Protein AF-0000000086681268 (afdb_homodimer)

InterPro domains:
  IPR002575 Aminoglycoside phosphotransferase [PF01636] (50-231)
  IPR011009 Protein kinase-like domain superfamily [SSF56112] (40-262)

Nearest PDB structures (foldseek):
  1zyl-assembly1_A  TM=6.470E-01  e=8.864E-12  Escherichia coli
  2ppq-assembly1_A-2  TM=6.917E-01  e=5.484E-10  Agrobacterium fabrum str. C58
  6sv5-assembly1_A  TM=6.882E-01  e=1.672E-09  Bacillus pumilus
  6sul-assembly2_C  TM=6.222E-01  e=4.561E-09  Bacillus pumilus
  3dxq-assembly2_B  TM=5.437E-01  e=3.943E-07  Mesorhizobium loti

Structure (mmCIF, N/CA/C/O backbone):
data_AF-0000000086681268-model_v1
#
loop_
_entity.id
_entity.type
_entity.pdbx_description
1 polymer 'Aminoglycoside phosphotransferase'
#
loop_
_atom_site.group_PDB
_atom_site.id
_atom_site.type_symbol
_atom_site.label_atom_id
_atom_site.label_alt_id
_atom_site.label_comp_id
_atom_site.label_asym_id
_atom_site.label_entity_id
_atom_site.label_seq_id
_atom_site.pdbx_PDB_ins_code
_atom_site.Cartn_x
_atom_site.Cartn_y
_atom_site.Cartn_z
_atom_site.occupancy
_atom_site.B_iso_or_equiv
_atom_site.auth_seq_id
_atom_site.auth_comp_id
_atom_site.auth_asym_id
_atom_site.auth_atom_id
_atom_site.pdbx_PDB_model_num
ATOM 1 N N . MET A 1 1 ? 21.828 -15.062 25.984 1 22.45 1 MET A N 1
ATOM 2 C CA . MET A 1 1 ? 21.547 -16.297 25.266 1 22.45 1 MET A CA 1
ATOM 3 C C . MET A 1 1 ? 20.047 -16.516 25.078 1 22.45 1 MET A C 1
ATOM 5 O O . MET A 1 1 ? 19.422 -17.188 25.891 1 22.45 1 MET A O 1
ATOM 9 N N . LEU A 1 2 ? 19.25 -15.414 25 1 26.67 2 LEU A N 1
ATOM 10 C CA . LEU A 1 2 ? 17.797 -15.336 25.078 1 26.67 2 LEU A CA 1
ATOM 11 C C . LEU A 1 2 ? 17.141 -16.188 24.016 1 26.67 2 LEU A C 1
ATOM 13 O O . LEU A 1 2 ? 17.281 -15.914 22.812 1 26.67 2 LEU A O 1
ATOM 17 N N . LEU A 1 3 ? 17.141 -17.516 24.188 1 26.45 3 LEU A N 1
ATOM 18 C CA . LEU A 1 3 ? 16.391 -18.578 23.531 1 26.45 3 LEU A CA 1
ATOM 19 C C . LEU A 1 3 ? 14.961 -18.141 23.266 1 26.45 3 LEU A C 1
ATOM 21 O O . LEU A 1 3 ? 14.125 -18.141 24.172 1 26.45 3 LEU A O 1
ATOM 25 N N . ARG A 1 4 ? 14.688 -17.094 22.672 1 35.75 4 ARG A N 1
ATOM 26 C CA . ARG A 1 4 ? 13.312 -16.906 22.219 1 35.75 4 ARG A CA 1
ATOM 27 C C . ARG A 1 4 ? 12.727 -18.203 21.672 1 35.75 4 ARG A C 1
ATOM 29 O O . ARG A 1 4 ? 13.164 -18.672 20.625 1 35.75 4 ARG A O 1
ATOM 36 N N . THR A 1 5 ? 12.242 -19.125 22.359 1 37.69 5 THR A N 1
ATOM 37 C CA . THR A 1 5 ? 11.836 -20.516 22.219 1 37.69 5 THR A CA 1
ATOM 38 C C . THR A 1 5 ? 10.789 -20.656 21.125 1 37.69 5 THR A C 1
ATOM 40 O O . THR A 1 5 ? 9.938 -19.781 20.953 1 37.69 5 THR A O 1
ATOM 43 N N . VAL A 1 6 ? 10.938 -21.641 20.094 1 43.38 6 VAL A N 1
ATOM 44 C CA . VAL A 1 6 ? 10.055 -22.219 19.094 1 43.38 6 VAL A CA 1
ATOM 45 C C . VAL A 1 6 ? 8.617 -22.219 19.594 1 43.38 6 VAL A C 1
ATOM 47 O O . VAL A 1 6 ? 7.684 -21.938 18.844 1 43.38 6 VAL A O 1
ATOM 50 N N . GLY A 1 7 ? 8.508 -22.453 20.859 1 42.53 7 GLY A N 1
ATOM 51 C CA . GLY A 1 7 ? 7.191 -22.453 21.484 1 42.53 7 GLY A CA 1
ATOM 52 C C . GLY A 1 7 ? 6.559 -21.062 21.516 1 42.53 7 GLY A C 1
ATOM 53 O O . GLY A 1 7 ? 5.355 -20.922 21.281 1 42.53 7 GLY A O 1
ATOM 54 N N . GLY A 1 8 ? 7.359 -20.047 21.766 1 44.84 8 GLY A N 1
ATOM 55 C CA . GLY A 1 8 ? 6.875 -18.672 21.844 1 44.84 8 GLY A CA 1
ATOM 56 C C . GLY A 1 8 ? 6.43 -18.109 20.516 1 44.84 8 GLY A C 1
ATOM 57 O O . GLY A 1 8 ? 5.383 -17.469 20.422 1 44.84 8 GLY A O 1
ATOM 58 N N . HIS A 1 9 ? 7.176 -18.406 19.438 1 56.81 9 HIS A N 1
ATOM 59 C CA . HIS A 1 9 ? 6.812 -17.969 18.094 1 56.81 9 HIS A CA 1
ATOM 60 C C . HIS A 1 9 ? 5.516 -18.625 17.625 1 56.81 9 HIS A C 1
ATOM 62 O O . HIS A 1 9 ? 4.656 -17.953 17.047 1 56.81 9 HIS A O 1
ATOM 68 N N . LYS A 1 10 ? 5.359 -19.891 17.922 1 62.03 10 LYS A N 1
ATOM 69 C CA . LYS A 1 10 ? 4.137 -20.594 17.547 1 62.03 10 LYS A CA 1
ATOM 70 C C . LYS A 1 10 ? 2.926 -20.031 18.281 1 62.03 10 LYS A C 1
ATOM 72 O O . LYS A 1 10 ? 1.84 -19.922 17.703 1 62.03 10 LYS A O 1
ATOM 77 N N . GLN A 1 11 ? 3.209 -19.656 19.547 1 63.5 11 GLN A N 1
ATOM 78 C CA . GLN A 1 11 ? 2.119 -19.062 20.328 1 63.5 11 GLN A CA 1
ATOM 79 C C . GLN A 1 11 ? 1.721 -17.703 19.766 1 63.5 11 GLN A C 1
ATOM 81 O O . GLN A 1 11 ? 0.534 -17.375 19.703 1 63.5 11 GLN A O 1
ATOM 86 N N . VAL A 1 12 ? 2.688 -16.859 19.406 1 65.56 12 VAL A N 1
ATOM 87 C CA . VAL A 1 12 ? 2.422 -15.531 18.844 1 65.56 12 VAL A CA 1
ATOM 88 C C . VAL A 1 12 ? 1.678 -15.672 17.531 1 65.56 12 VAL A C 1
ATOM 90 O O . VAL A 1 12 ? 0.736 -14.922 17.25 1 65.56 12 VAL A O 1
ATOM 93 N N . GLU A 1 13 ? 2.074 -16.688 16.875 1 75.62 13 GLU A N 1
ATOM 94 C CA . GLU A 1 13 ? 1.419 -16.938 15.602 1 75.62 13 GLU A CA 1
ATOM 95 C C . GLU A 1 13 ? -0.017 -17.406 15.797 1 75.62 13 GLU A C 1
ATOM 97 O O . GLU A 1 13 ? -0.919 -17 15.062 1 75.62 13 GLU A O 1
ATOM 102 N N . ALA A 1 14 ? -0.16 -18.25 16.781 1 79.56 14 ALA A N 1
ATOM 103 C CA . ALA A 1 14 ? -1.505 -18.734 17.078 1 79.56 14 ALA A CA 1
ATOM 104 C C . ALA A 1 14 ? -2.406 -17.594 17.547 1 79.56 14 ALA A C 1
ATOM 106 O O . ALA A 1 14 ? -3.578 -17.531 17.172 1 79.56 14 ALA A O 1
ATOM 107 N N . ALA A 1 15 ? -1.849 -16.719 18.328 1 85.62 15 ALA A N 1
ATOM 108 C CA . ALA A 1 15 ? -2.615 -15.57 18.812 1 85.62 15 ALA A CA 1
ATOM 109 C C . ALA A 1 15 ? -2.994 -14.641 17.656 1 85.62 15 ALA A C 1
ATOM 111 O O . ALA A 1 15 ? -4.117 -14.133 17.609 1 85.62 15 ALA A O 1
ATOM 112 N N . ARG A 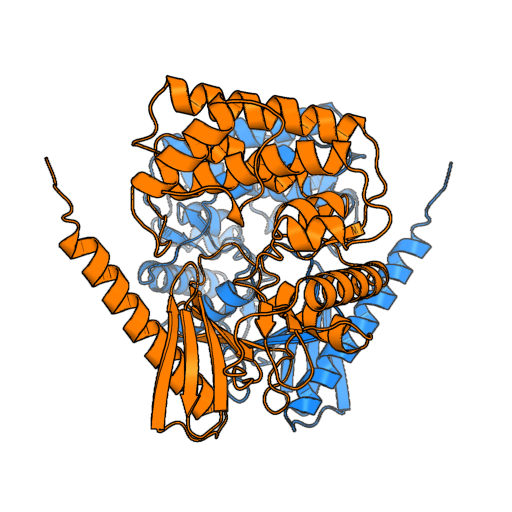1 16 ? -2.117 -14.477 16.781 1 86.75 16 ARG A N 1
ATOM 113 C CA . ARG A 1 16 ? -2.387 -13.641 15.609 1 86.75 16 ARG A CA 1
ATOM 114 C C . ARG A 1 16 ? -3.475 -14.25 14.734 1 86.75 16 ARG A C 1
ATOM 116 O O . ARG A 1 16 ? -4.352 -13.547 14.234 1 86.75 16 ARG A O 1
ATOM 123 N N . ALA A 1 17 ? -3.396 -15.523 14.57 1 90.25 17 ALA A N 1
ATOM 124 C CA . ALA A 1 17 ? -4.402 -16.219 13.766 1 90.25 17 ALA A CA 1
ATOM 125 C C . ALA A 1 17 ? -5.789 -16.078 14.391 1 90.25 17 ALA A C 1
ATOM 127 O O . ALA A 1 17 ? -6.773 -15.852 13.68 1 90.25 17 ALA A O 1
ATOM 128 N N . ARG A 1 18 ? -5.863 -16.203 15.68 1 92.38 18 ARG A N 1
ATOM 129 C CA . ARG A 1 18 ? -7.141 -16.047 16.375 1 92.38 18 ARG A CA 1
ATOM 130 C C . ARG A 1 18 ? -7.695 -14.633 16.188 1 92.38 18 ARG A C 1
ATOM 132 O O . ARG A 1 18 ? -8.883 -14.461 15.914 1 92.38 18 ARG A O 1
ATOM 139 N N . ARG A 1 19 ? -6.867 -13.68 16.344 1 94.56 19 ARG A N 1
ATOM 140 C CA . ARG A 1 19 ? -7.281 -12.289 16.141 1 94.56 19 ARG A CA 1
ATOM 141 C C . ARG A 1 19 ? -7.75 -12.055 14.719 1 94.56 19 ARG A C 1
ATOM 143 O O . ARG A 1 19 ? -8.703 -11.305 14.484 1 94.56 19 ARG A O 1
ATOM 150 N N . ALA A 1 20 ? -7.031 -12.656 13.836 1 95.38 20 ALA A N 1
ATOM 151 C CA . ALA A 1 20 ? -7.387 -12.523 12.422 1 95.38 20 ALA A CA 1
ATOM 152 C C . ALA A 1 20 ? -8.758 -13.133 12.141 1 95.38 20 ALA A C 1
ATOM 154 O O . ALA A 1 20 ? -9.57 -12.547 11.43 1 95.38 20 ALA A O 1
ATOM 155 N N . VAL A 1 21 ? -9.016 -14.281 12.703 1 96.56 21 VAL A N 1
ATOM 156 C CA . VAL A 1 21 ? -10.312 -14.93 12.547 1 96.56 21 VAL A CA 1
ATOM 157 C C . VAL A 1 21 ? -11.406 -14.055 13.148 1 96.56 21 VAL A C 1
ATOM 159 O O . VAL A 1 21 ? -12.445 -13.836 12.516 1 96.56 21 VAL A O 1
ATOM 162 N N . ASP A 1 22 ? -11.18 -13.531 14.312 1 96.75 22 ASP A N 1
ATOM 163 C CA . ASP A 1 22 ? -12.141 -12.656 14.969 1 96.75 22 ASP A CA 1
ATOM 164 C C . ASP A 1 22 ? -12.43 -11.414 14.125 1 96.75 22 ASP A C 1
ATOM 166 O O . ASP A 1 22 ? -13.586 -10.992 14.008 1 96.75 22 ASP A O 1
ATOM 170 N N . ALA A 1 23 ? -11.391 -10.859 13.562 1 96.69 23 ALA A N 1
ATOM 171 C CA . ALA A 1 23 ? -11.539 -9.688 12.711 1 96.69 23 ALA A CA 1
ATOM 172 C C . ALA A 1 23 ? -12.398 -10.008 11.492 1 96.69 23 ALA A C 1
ATOM 174 O O . ALA A 1 23 ? -13.258 -9.211 11.102 1 96.69 23 ALA A O 1
ATOM 175 N N . ALA A 1 24 ? -12.172 -11.156 10.922 1 97.44 24 ALA A N 1
ATOM 176 C CA . ALA A 1 24 ? -12.953 -11.586 9.766 1 97.44 24 ALA A CA 1
ATOM 177 C C . ALA A 1 24 ? -14.422 -11.75 10.125 1 97.44 24 ALA A C 1
ATOM 179 O O . ALA A 1 24 ? -15.305 -11.242 9.43 1 97.44 24 ALA A O 1
ATOM 180 N N . ILE A 1 25 ? -14.688 -12.383 11.219 1 97.12 25 ILE A N 1
ATOM 181 C CA . ILE A 1 25 ? -16.047 -12.633 11.68 1 97.12 25 ILE A CA 1
ATOM 182 C C . ILE A 1 25 ? -16.75 -11.312 11.961 1 97.12 25 ILE A C 1
ATOM 184 O O . ILE A 1 25 ? -17.875 -11.086 11.492 1 97.12 25 ILE A O 1
ATOM 188 N N . SER A 1 26 ? -16.078 -10.461 12.68 1 96.12 26 SER A N 1
ATOM 189 C CA . SER A 1 26 ? -16.656 -9.164 13.023 1 96.12 26 SER A CA 1
ATOM 190 C C . SER A 1 26 ? -16.938 -8.336 11.773 1 96.12 26 SER A C 1
ATOM 192 O O . SER A 1 26 ? -17.969 -7.648 11.703 1 96.12 26 SER A O 1
ATOM 194 N N . THR A 1 27 ? -16.078 -8.406 10.836 1 96 27 THR A N 1
ATOM 195 C CA . THR A 1 27 ? -16.25 -7.648 9.602 1 96 27 THR A CA 1
ATOM 196 C C . THR A 1 27 ? -17.469 -8.141 8.828 1 96 27 THR A C 1
ATOM 198 O O . THR A 1 27 ? -18.328 -7.348 8.445 1 96 27 THR A O 1
ATOM 201 N N . VAL A 1 28 ? -17.578 -9.391 8.648 1 95.56 28 VAL A N 1
ATOM 202 C CA . VAL A 1 28 ? -18.688 -9.961 7.898 1 95.56 28 VAL A CA 1
ATOM 203 C C . VAL A 1 28 ? -20 -9.711 8.633 1 95.56 28 VAL A C 1
ATOM 205 O O . VAL A 1 28 ? -21.031 -9.398 8.016 1 95.56 28 VAL A O 1
ATOM 208 N N . SER A 1 29 ? -19.984 -9.766 9.945 1 94.25 29 SER A N 1
ATOM 209 C CA . SER A 1 29 ? -21.156 -9.477 10.75 1 94.25 29 SER A CA 1
ATOM 210 C C . SER A 1 29 ? -21.609 -8.031 10.562 1 94.25 29 SER A C 1
ATOM 212 O O . SER A 1 29 ? -22.812 -7.746 10.508 1 94.25 29 SER A O 1
ATOM 214 N N . SER A 1 30 ? -20.688 -7.184 10.438 1 92 30 SER A N 1
ATOM 215 C CA . SER A 1 30 ? -21 -5.766 10.273 1 92 30 SER A CA 1
ATOM 216 C C . SER A 1 30 ? -21.672 -5.5 8.93 1 92 30 SER A C 1
ATOM 218 O O . SER A 1 30 ? -22.266 -4.441 8.727 1 92 30 SER A O 1
ATOM 220 N N . LEU A 1 31 ? -21.594 -6.441 8.039 1 92.5 31 LEU A N 1
ATOM 221 C CA . LEU A 1 31 ? -22.203 -6.328 6.723 1 92.5 31 LEU A CA 1
ATOM 222 C C . LEU A 1 31 ? -23.625 -6.891 6.742 1 92.5 31 LEU A C 1
ATOM 224 O O . LEU A 1 31 ? -24.297 -6.945 5.703 1 92.5 31 LEU A O 1
ATOM 228 N N . GLY A 1 32 ? -24.047 -7.414 7.898 1 92.88 32 GLY A N 1
ATOM 229 C CA . GLY A 1 32 ? -25.375 -7.973 8.031 1 92.88 32 GLY A CA 1
ATOM 230 C C . GLY A 1 32 ? -25.469 -9.43 7.598 1 92.88 32 GLY A C 1
ATOM 231 O O . GLY A 1 32 ? -26.562 -9.961 7.41 1 92.88 32 GLY A O 1
ATOM 232 N N . LEU A 1 33 ? -24.344 -10.07 7.387 1 95.12 33 LEU A N 1
ATOM 233 C CA . LEU A 1 33 ? -24.312 -11.477 6.988 1 95.12 33 LEU A CA 1
ATOM 234 C C . LEU A 1 33 ? -24.125 -12.383 8.203 1 95.12 33 LEU A C 1
ATOM 236 O O . LEU A 1 33 ? -23.484 -11.992 9.18 1 95.12 33 LEU A O 1
ATOM 240 N N . THR A 1 34 ? -24.656 -13.531 8.172 1 95.44 34 THR A N 1
ATOM 241 C CA . THR A 1 34 ? -24.625 -14.461 9.297 1 95.44 34 THR A CA 1
ATOM 242 C C . THR A 1 34 ? -23.344 -15.305 9.25 1 95.44 34 THR A C 1
ATOM 244 O O . THR A 1 34 ? -23 -15.852 8.203 1 95.44 34 THR A O 1
ATOM 247 N N . VAL A 1 35 ? -22.672 -15.367 10.352 1 96.69 35 VAL A N 1
ATOM 248 C CA . VAL A 1 35 ? -21.484 -16.219 10.5 1 96.69 35 VAL A CA 1
ATOM 249 C C . VAL A 1 35 ? -21.562 -16.984 11.812 1 96.69 35 VAL A C 1
ATOM 251 O O . VAL A 1 35 ? -21.641 -16.375 12.891 1 96.69 35 VAL A O 1
ATOM 254 N N . ASP A 1 36 ? -21.453 -18.297 11.758 1 94.62 36 ASP A N 1
ATOM 255 C CA . ASP A 1 36 ? -21.516 -19.156 12.945 1 94.62 36 ASP A CA 1
ATOM 256 C C . ASP A 1 36 ? -20.203 -19.891 13.156 1 94.62 36 ASP A C 1
ATOM 258 O O . ASP A 1 36 ? -19.875 -20.297 14.273 1 94.62 36 ASP A O 1
ATOM 262 N N . ASP A 1 37 ? -19.516 -20.094 12.07 1 94.5 37 ASP A N 1
ATOM 263 C CA . ASP A 1 37 ? -18.297 -20.891 12.141 1 94.5 37 ASP A CA 1
ATOM 264 C C . ASP A 1 37 ? -17.25 -20.375 11.156 1 94.5 37 ASP A C 1
ATOM 266 O O . ASP A 1 37 ? -17.578 -19.688 10.188 1 94.5 37 ASP A O 1
ATOM 270 N N . ALA A 1 38 ? -15.977 -20.594 11.523 1 96.56 38 ALA A N 1
ATOM 271 C CA . ALA A 1 38 ? -14.828 -20.219 10.703 1 96.56 38 ALA A CA 1
ATOM 272 C C . ALA A 1 38 ? -13.836 -21.375 10.594 1 96.56 38 ALA A C 1
ATOM 274 O O . ALA A 1 38 ? -13.453 -21.969 11.602 1 96.56 38 ALA A O 1
ATOM 275 N N . VAL A 1 39 ? -13.469 -21.719 9.359 1 94.88 39 VAL A N 1
ATOM 276 C CA . VAL A 1 39 ? -12.484 -22.766 9.102 1 94.88 39 VAL A CA 1
ATOM 277 C C . VAL A 1 39 ? -11.266 -22.156 8.414 1 94.88 39 VAL A C 1
ATOM 279 O O . VAL A 1 39 ? -11.383 -21.547 7.344 1 94.88 39 VAL A O 1
ATOM 282 N N . VAL A 1 40 ? -10.086 -22.328 9 1 93.81 40 VAL A N 1
ATOM 283 C CA . VAL A 1 40 ? -8.844 -21.844 8.406 1 93.81 40 VAL A CA 1
ATOM 284 C C . VAL A 1 40 ? -8.438 -22.734 7.238 1 93.81 40 VAL A C 1
ATOM 286 O O . VAL A 1 40 ? -8.25 -23.938 7.414 1 93.81 40 VAL A O 1
ATOM 289 N N . LEU A 1 41 ? -8.328 -22.156 6.051 1 92.12 41 LEU A N 1
ATOM 290 C CA . LEU A 1 41 ? -7.957 -22.891 4.852 1 92.12 41 LEU A CA 1
ATOM 291 C C . LEU A 1 41 ? -6.449 -22.859 4.633 1 92.12 41 LEU A C 1
ATOM 293 O O . LEU A 1 41 ? -5.863 -23.812 4.117 1 92.12 41 LEU A O 1
ATOM 297 N N . SER A 1 42 ? -5.871 -21.781 4.922 1 89.12 42 SER A N 1
ATOM 298 C CA . SER A 1 42 ? -4.426 -21.625 4.812 1 89.12 42 SER A CA 1
ATOM 299 C C . SER A 1 42 ? -3.924 -20.531 5.758 1 89.12 42 SER A C 1
ATOM 301 O O . SER A 1 42 ? -4.637 -19.578 6.043 1 89.12 42 SER A O 1
ATOM 303 N N . ASP A 1 43 ? -2.695 -20.688 6.281 1 86.44 43 ASP A N 1
ATOM 304 C CA . ASP A 1 43 ? -2.031 -19.734 7.168 1 86.44 43 ASP A CA 1
ATOM 305 C C . ASP A 1 43 ? -0.567 -19.547 6.777 1 86.44 43 ASP A C 1
ATOM 307 O O . ASP A 1 43 ? 0.286 -20.359 7.148 1 86.44 43 ASP A O 1
ATOM 311 N N . SER A 1 44 ? -0.263 -18.594 6.027 1 80.81 44 SER A N 1
ATOM 312 C CA . SER A 1 44 ? 1.08 -18.203 5.617 1 80.81 44 SER A CA 1
ATOM 313 C C . SER A 1 44 ? 1.301 -16.703 5.801 1 80.81 44 SER A C 1
ATOM 315 O O . SER A 1 44 ? 1.184 -16.188 6.91 1 80.81 44 SER A O 1
ATOM 317 N N . ASN A 1 45 ? 1.603 -15.984 4.742 1 79.25 45 ASN A N 1
ATOM 318 C CA . ASN A 1 45 ? 1.752 -14.539 4.859 1 79.25 45 ASN A CA 1
ATOM 319 C C . ASN A 1 45 ? 0.414 -13.859 5.133 1 79.25 45 ASN A C 1
ATOM 321 O O . ASN A 1 45 ? 0.377 -12.727 5.617 1 79.25 45 ASN A O 1
ATOM 325 N N . ARG A 1 46 ? -0.606 -14.594 4.836 1 89.69 46 ARG A N 1
ATOM 326 C CA . ARG A 1 46 ? -1.961 -14.164 5.168 1 89.69 46 ARG A CA 1
ATOM 327 C C . ARG A 1 46 ? -2.824 -15.352 5.594 1 89.69 46 ARG A C 1
ATOM 329 O O . ARG A 1 46 ? -2.49 -16.5 5.309 1 89.69 46 ARG A O 1
ATOM 336 N N . LEU A 1 47 ? -3.857 -15.055 6.359 1 93.25 47 LEU A N 1
ATOM 337 C CA . LEU A 1 47 ? -4.812 -16.078 6.785 1 93.25 47 LEU A CA 1
ATOM 338 C C . LEU A 1 47 ? -6.008 -16.125 5.84 1 93.25 47 LEU A C 1
ATOM 340 O O . LEU A 1 47 ? -6.594 -15.086 5.512 1 93.25 47 LEU A O 1
ATOM 344 N N . VAL A 1 48 ? -6.23 -17.297 5.328 1 95.44 48 VAL A N 1
ATOM 345 C CA . VAL A 1 48 ? -7.414 -17.531 4.504 1 95.44 48 VAL A CA 1
ATOM 346 C C . VAL A 1 48 ? -8.438 -18.344 5.285 1 95.44 48 VAL A C 1
ATOM 348 O O . VAL A 1 48 ? -8.133 -19.453 5.75 1 95.44 48 VAL A O 1
ATOM 351 N N . VAL A 1 49 ? -9.664 -17.797 5.414 1 97.25 49 VAL A N 1
ATOM 352 C CA . VAL A 1 49 ? -10.672 -18.391 6.285 1 97.25 49 VAL A CA 1
ATOM 353 C C . VAL A 1 49 ? -11.992 -18.531 5.531 1 97.25 49 VAL A C 1
ATOM 355 O O . VAL A 1 49 ? -12.422 -17.594 4.855 1 97.25 49 VAL A O 1
ATOM 358 N N . ARG A 1 50 ? -12.547 -19.656 5.656 1 97 50 ARG A N 1
ATOM 359 C CA . ARG A 1 50 ? -13.922 -19.828 5.188 1 97 50 ARG A CA 1
ATOM 360 C C . ARG A 1 50 ? -14.914 -19.547 6.309 1 97 50 ARG A C 1
ATOM 362 O O . ARG A 1 50 ? -14.805 -20.109 7.402 1 97 50 ARG A O 1
ATOM 369 N N . LEU A 1 51 ? -15.852 -18.688 6.008 1 97.75 51 LEU A N 1
ATOM 370 C CA . LEU A 1 51 ? -16.891 -18.328 6.969 1 97.75 51 LEU A CA 1
ATOM 371 C C . LEU A 1 51 ? -18.219 -18.953 6.59 1 97.75 51 LEU A C 1
ATOM 373 O O . LEU A 1 51 ? -18.656 -18.875 5.438 1 97.75 51 LEU A O 1
ATOM 377 N N . THR A 1 52 ? -18.891 -19.594 7.582 1 96.31 52 THR A N 1
ATOM 378 C CA . THR A 1 52 ? -20.156 -20.266 7.355 1 96.31 52 THR A CA 1
ATOM 379 C C . THR A 1 52 ? -21.219 -19.781 8.336 1 96.31 52 THR A C 1
ATOM 381 O O . THR A 1 52 ? -20.906 -19.422 9.477 1 96.31 52 THR A O 1
ATOM 384 N N . PRO A 1 53 ? -22.484 -19.688 7.91 1 96.62 53 PRO A N 1
ATOM 385 C CA . PRO A 1 53 ? -23.031 -20.266 6.68 1 96.62 53 PRO A CA 1
ATOM 386 C C . PRO A 1 53 ? -23.016 -19.297 5.512 1 96.62 53 PRO A C 1
ATOM 388 O O . PRO A 1 53 ? -23.484 -19.625 4.418 1 96.62 53 PRO A O 1
ATOM 391 N N . CYS A 1 54 ? -22.484 -18.062 5.645 1 95.56 54 CYS A N 1
ATOM 392 C CA . CYS A 1 54 ? -22.547 -17.078 4.566 1 95.56 54 CYS A CA 1
ATOM 393 C C . CYS A 1 54 ? -21.688 -17.531 3.381 1 95.56 54 CYS A C 1
ATOM 395 O O . CYS A 1 54 ? -21.812 -16.984 2.283 1 95.56 54 CYS A O 1
ATOM 397 N N . ASP A 1 55 ? -20.766 -18.531 3.547 1 95.25 55 ASP A N 1
ATOM 398 C CA . ASP A 1 55 ? -19.969 -19.141 2.506 1 95.25 55 ASP A CA 1
ATOM 399 C C . ASP A 1 55 ? -19.078 -18.125 1.81 1 95.25 55 ASP A C 1
ATOM 401 O O . ASP A 1 55 ? -19.062 -18.031 0.58 1 95.25 55 ASP A O 1
ATOM 405 N N . ILE A 1 56 ? -18.406 -17.375 2.578 1 97.19 56 ILE A N 1
ATOM 406 C CA . ILE A 1 56 ? -17.438 -16.359 2.139 1 97.19 56 ILE A CA 1
ATOM 407 C C . ILE A 1 56 ? -16.031 -16.781 2.551 1 97.19 56 ILE A C 1
ATOM 409 O O . ILE A 1 56 ? -15.836 -17.344 3.631 1 97.19 56 ILE A O 1
ATOM 413 N N . VAL A 1 57 ? -15.102 -16.562 1.659 1 97.88 57 VAL A N 1
ATOM 414 C CA . VAL A 1 57 ? -13.688 -16.719 2 1 97.88 57 VAL A CA 1
ATOM 415 C C . VAL A 1 57 ? -13.086 -15.344 2.312 1 97.88 57 VAL A C 1
ATOM 417 O O . VAL A 1 57 ? -13.078 -14.461 1.46 1 97.88 57 VAL A O 1
ATOM 420 N N . ALA A 1 58 ? -12.641 -15.188 3.52 1 98.12 58 ALA A N 1
ATOM 421 C CA . ALA A 1 58 ? -11.945 -13.969 3.918 1 98.12 58 ALA A CA 1
ATOM 422 C C . ALA A 1 58 ? -10.43 -14.148 3.855 1 98.12 58 ALA A C 1
ATOM 424 O O . ALA A 1 58 ? -9.898 -15.141 4.355 1 98.12 58 ALA A O 1
ATOM 425 N N . ARG A 1 59 ? -9.781 -13.281 3.193 1 97.62 59 ARG A N 1
ATOM 426 C CA . ARG A 1 59 ? -8.328 -13.188 3.254 1 97.62 59 ARG A CA 1
ATOM 427 C C . ARG A 1 59 ? -7.891 -12.062 4.184 1 97.62 59 ARG A C 1
ATOM 429 O O . ARG A 1 59 ? -8.188 -10.891 3.93 1 97.62 59 ARG A O 1
ATOM 436 N N . VAL A 1 60 ? -7.211 -12.414 5.234 1 97.31 60 VAL A N 1
ATOM 437 C CA . VAL A 1 60 ? -6.859 -11.508 6.324 1 97.31 60 VAL A CA 1
ATOM 438 C C . VAL A 1 60 ? -5.348 -11.305 6.359 1 97.31 60 VAL A C 1
ATOM 440 O O . VAL A 1 60 ? -4.598 -12.234 6.656 1 97.31 60 VAL A O 1
ATOM 443 N N . THR A 1 61 ? -4.938 -10.125 6.066 1 95.5 61 THR A N 1
ATOM 444 C CA . THR A 1 61 ? -3.521 -9.797 5.93 1 95.5 61 THR A CA 1
ATOM 445 C C . THR A 1 61 ? -3.121 -8.703 6.914 1 95.5 61 THR A C 1
ATOM 447 O O . THR A 1 61 ? -3.814 -7.691 7.043 1 95.5 61 THR A O 1
ATOM 450 N N . PRO A 1 62 ? -2.016 -8.914 7.625 1 91.56 62 PRO A N 1
ATOM 451 C CA . PRO A 1 62 ? -1.552 -7.805 8.461 1 91.56 62 PRO A CA 1
ATOM 452 C C . PRO A 1 62 ? -1.347 -6.516 7.664 1 91.56 62 PRO A C 1
ATOM 454 O O . PRO A 1 62 ? -0.883 -6.555 6.523 1 91.56 62 PRO A O 1
ATOM 457 N N . LEU A 1 63 ? -1.601 -5.379 8.266 1 90.44 63 LEU A N 1
ATOM 458 C CA . LEU A 1 63 ? -1.466 -4.09 7.602 1 90.44 63 LEU A CA 1
ATOM 459 C C . LEU A 1 63 ? -0.014 -3.826 7.215 1 90.44 63 LEU A C 1
ATOM 461 O O . LEU A 1 63 ? 0.256 -3.051 6.297 1 90.44 63 LEU A O 1
ATOM 465 N N . THR A 1 64 ? 0.872 -4.434 7.914 1 85.5 64 THR A N 1
ATOM 466 C CA . THR A 1 64 ? 2.297 -4.219 7.691 1 85.5 64 THR A CA 1
ATOM 467 C C . THR A 1 64 ? 2.783 -5.008 6.48 1 85.5 64 THR A C 1
ATOM 469 O O . THR A 1 64 ? 3.904 -4.809 6.012 1 85.5 64 THR A O 1
ATOM 472 N N . HIS A 1 65 ? 1.892 -5.906 6.035 1 84.62 65 HIS A N 1
ATOM 473 C CA . HIS A 1 65 ? 2.264 -6.691 4.863 1 84.62 65 HIS A CA 1
ATOM 474 C C . HIS A 1 65 ? 2.471 -5.797 3.645 1 84.62 65 HIS A C 1
ATOM 476 O O . HIS A 1 65 ? 1.694 -4.867 3.412 1 84.62 65 HIS A O 1
ATOM 482 N N . PHE A 1 66 ? 3.342 -6.094 2.764 1 77.31 66 PHE A N 1
ATOM 483 C CA . PHE A 1 66 ? 3.82 -5.25 1.678 1 77.31 66 PHE A CA 1
ATOM 484 C C . PHE A 1 66 ? 2.783 -5.156 0.565 1 77.31 66 PHE A C 1
ATOM 486 O O . PHE A 1 66 ? 2.703 -4.145 -0.134 1 77.31 66 PHE A O 1
ATOM 493 N N . ALA A 1 67 ? 2.121 -6.246 0.405 1 81.25 67 ALA A N 1
ATOM 494 C CA . ALA A 1 67 ? 1.267 -6.352 -0.776 1 81.25 67 ALA A CA 1
ATOM 495 C C . ALA A 1 67 ? 0.064 -5.418 -0.668 1 81.25 67 ALA A C 1
ATOM 497 O O . ALA A 1 67 ? -0.531 -5.281 0.404 1 81.25 67 ALA A O 1
ATOM 498 N N . SER A 1 68 ? -0.262 -4.867 -1.745 1 87.38 68 SER A N 1
ATOM 499 C CA . SER A 1 68 ? -1.428 -3.99 -1.806 1 87.38 68 SER A CA 1
ATOM 500 C C . SER A 1 68 ? -2.705 -4.785 -2.047 1 87.38 68 SER A C 1
ATOM 502 O O . SER A 1 68 ? -2.9 -5.344 -3.129 1 87.38 68 SER A O 1
ATOM 504 N N . ALA A 1 69 ? -3.562 -4.762 -1.109 1 93.56 69 ALA A N 1
ATOM 505 C CA . ALA A 1 69 ? -4.855 -5.426 -1.266 1 93.56 69 ALA A CA 1
ATOM 506 C C . ALA A 1 69 ? -5.719 -4.711 -2.301 1 93.56 69 ALA A C 1
ATOM 508 O O . ALA A 1 69 ? -6.465 -5.352 -3.043 1 93.56 69 ALA A O 1
ATOM 509 N N . GLU A 1 70 ? -5.574 -3.404 -2.406 1 94.12 70 GLU A N 1
ATOM 510 C CA . GLU A 1 70 ? -6.348 -2.621 -3.363 1 94.12 70 GLU A CA 1
ATOM 511 C C . GLU A 1 70 ? -5.988 -2.988 -4.801 1 94.12 70 GLU A C 1
ATOM 513 O O . GLU A 1 70 ? -6.867 -3.109 -5.656 1 94.12 70 GLU A O 1
ATOM 518 N N . LEU A 1 71 ? -4.746 -3.162 -5.008 1 92.25 71 LEU A N 1
ATOM 519 C CA . LEU A 1 71 ? -4.301 -3.52 -6.352 1 92.25 71 LEU A CA 1
ATOM 520 C C . LEU A 1 71 ? -4.82 -4.898 -6.746 1 92.25 71 LEU A C 1
ATOM 522 O O . LEU A 1 71 ? -5.258 -5.102 -7.883 1 92.25 71 LEU A O 1
ATOM 526 N N . GLU A 1 72 ? -4.727 -5.805 -5.824 1 94.44 72 GLU A N 1
ATOM 527 C CA . GLU A 1 72 ? -5.246 -7.141 -6.102 1 94.44 72 GLU A CA 1
ATOM 528 C C . GLU A 1 72 ? -6.742 -7.098 -6.398 1 94.44 72 GLU A C 1
ATOM 530 O O . GLU A 1 72 ? -7.211 -7.73 -7.348 1 94.44 72 GLU A O 1
ATOM 535 N N . VAL A 1 73 ? -7.461 -6.387 -5.621 1 95.94 73 VAL A N 1
ATOM 536 C CA . VAL A 1 73 ? -8.906 -6.246 -5.801 1 95.94 73 VAL A CA 1
ATOM 537 C C . VAL A 1 73 ? -9.195 -5.637 -7.172 1 95.94 73 VAL A C 1
ATOM 539 O O . VAL A 1 73 ? -10.07 -6.117 -7.895 1 95.94 73 VAL A O 1
ATOM 542 N N . ASP A 1 74 ? -8.461 -4.598 -7.504 1 95.69 74 ASP A N 1
ATOM 543 C CA . ASP A 1 74 ? -8.648 -3.953 -8.797 1 95.69 74 ASP A CA 1
ATOM 544 C C . ASP A 1 74 ? -8.344 -4.918 -9.945 1 95.69 74 ASP A C 1
ATOM 546 O O . ASP A 1 74 ? -9.125 -5.047 -10.883 1 95.69 74 ASP A O 1
ATOM 550 N N . LEU A 1 75 ? -7.27 -5.578 -9.859 1 95.88 75 LEU A N 1
ATOM 551 C CA . LEU A 1 75 ? -6.824 -6.504 -10.898 1 95.88 75 LEU A CA 1
ATOM 552 C C . LEU A 1 75 ? -7.859 -7.598 -11.133 1 95.88 75 LEU A C 1
ATOM 554 O O . LEU A 1 75 ? -8.25 -7.855 -12.273 1 95.88 75 LEU A O 1
ATOM 558 N N . VAL A 1 76 ? -8.281 -8.227 -10.094 1 96.38 76 VAL A N 1
ATOM 559 C CA . VAL A 1 76 ? -9.203 -9.352 -10.211 1 96.38 76 VAL A CA 1
ATOM 560 C C . VAL A 1 76 ? -10.547 -8.859 -10.734 1 96.38 76 VAL A C 1
ATOM 562 O O . VAL A 1 76 ? -11.211 -9.555 -11.508 1 96.38 76 VAL A O 1
ATOM 565 N N . THR A 1 77 ? -10.953 -7.684 -10.305 1 95.31 77 THR A N 1
ATOM 566 C CA . THR A 1 77 ? -12.18 -7.086 -10.812 1 95.31 77 THR A CA 1
ATOM 567 C C . THR A 1 77 ? -12.102 -6.887 -12.32 1 95.31 77 THR A C 1
ATOM 569 O O . THR A 1 77 ? -13.047 -7.199 -13.047 1 95.31 77 THR A O 1
ATOM 572 N N . ARG A 1 78 ? -11.023 -6.41 -12.766 1 95.06 78 ARG A N 1
ATOM 573 C CA . ARG A 1 78 ? -10.828 -6.18 -14.195 1 95.06 78 ARG A CA 1
ATOM 574 C C . ARG A 1 78 ? -10.719 -7.496 -14.953 1 95.06 78 ARG A C 1
ATOM 576 O O . ARG A 1 78 ? -11.289 -7.645 -16.031 1 95.06 78 ARG A O 1
ATOM 583 N N . LEU A 1 79 ? -10.008 -8.438 -14.367 1 96.19 79 LEU A N 1
ATOM 584 C CA . LEU A 1 79 ? -9.859 -9.742 -15.008 1 96.19 79 LEU A CA 1
ATOM 585 C C . LEU A 1 79 ? -11.211 -10.445 -15.133 1 96.19 79 LEU A C 1
ATOM 587 O O . LEU A 1 79 ? -11.422 -11.219 -16.062 1 96.19 79 LEU A O 1
ATOM 591 N N . ALA A 1 80 ? -12.078 -10.172 -14.203 1 91.5 80 ALA A N 1
ATOM 592 C CA . ALA A 1 80 ? -13.398 -10.797 -14.219 1 91.5 80 ALA A CA 1
ATOM 593 C C . ALA A 1 80 ? -14.188 -10.367 -15.453 1 91.5 80 ALA A C 1
ATOM 595 O O . ALA A 1 80 ? -15.18 -11.008 -15.812 1 91.5 80 ALA A O 1
ATOM 596 N N . GLN A 1 81 ? -13.742 -9.297 -16.047 1 92.12 81 GLN A N 1
ATOM 597 C CA . GLN A 1 81 ? -14.406 -8.805 -17.25 1 92.12 81 GLN A CA 1
ATOM 598 C C . GLN A 1 81 ? -13.812 -9.438 -18.5 1 92.12 81 GLN A C 1
ATOM 600 O O . GLN A 1 81 ? -14.25 -9.148 -19.609 1 92.12 81 GLN A O 1
ATOM 605 N N . THR A 1 82 ? -12.883 -10.305 -18.328 1 94.25 82 THR A N 1
ATOM 606 C CA . THR A 1 82 ? -12.273 -11.086 -19.406 1 94.25 82 THR A CA 1
ATOM 607 C C . THR A 1 82 ? -12.625 -12.562 -19.266 1 94.25 82 THR A C 1
ATOM 609 O O . THR A 1 82 ? -13.43 -12.938 -18.422 1 94.25 82 THR A O 1
ATOM 612 N N . ASP A 1 83 ? -12.078 -13.406 -20.125 1 94.38 83 ASP A N 1
ATOM 613 C CA . ASP A 1 83 ? -12.289 -14.852 -20.062 1 94.38 83 ASP A CA 1
ATOM 614 C C . ASP A 1 83 ? -11.258 -15.508 -19.141 1 94.38 83 ASP A C 1
ATOM 616 O O . ASP A 1 83 ? -10.969 -16.703 -19.281 1 94.38 83 ASP A O 1
ATOM 620 N N . SER A 1 84 ? -10.727 -14.672 -18.281 1 97.62 84 SER A N 1
ATOM 621 C CA . SER A 1 84 ? -9.664 -15.188 -17.422 1 97.62 84 SER A CA 1
ATOM 622 C C . SER A 1 84 ? -10.219 -16.109 -16.328 1 97.62 84 SER A C 1
ATOM 624 O O . SER A 1 84 ? -11.273 -15.82 -15.758 1 97.62 84 SER A O 1
ATOM 626 N N . PRO A 1 85 ? -9.547 -17.25 -16.062 1 98 85 PRO A N 1
ATOM 627 C CA . PRO A 1 85 ? -9.945 -18.188 -15.016 1 98 85 PRO A CA 1
ATOM 628 C C . PRO A 1 85 ? -9.445 -17.766 -13.633 1 98 85 PRO A C 1
ATOM 630 O O . PRO A 1 85 ? -8.5 -18.375 -13.117 1 98 85 PRO A O 1
ATOM 633 N N . VAL A 1 86 ? -10.094 -16.844 -13.016 1 97.81 86 VAL A N 1
ATOM 634 C CA . VAL A 1 86 ? -9.68 -16.328 -11.711 1 97.81 86 VAL A CA 1
ATOM 635 C C . VAL A 1 86 ? -10.836 -16.438 -10.719 1 97.81 86 VAL A C 1
ATOM 637 O O . VAL A 1 86 ? -12 -16.375 -11.109 1 97.81 86 VAL A O 1
ATOM 640 N N . ALA A 1 87 ? -10.531 -16.703 -9.492 1 96.38 87 ALA A N 1
ATOM 641 C CA . ALA A 1 87 ? -11.555 -16.656 -8.445 1 96.38 87 ALA A CA 1
ATOM 642 C C . ALA A 1 87 ? -12.031 -15.227 -8.211 1 96.38 87 ALA A C 1
ATOM 644 O O . ALA A 1 87 ? -11.219 -14.32 -8.016 1 96.38 87 ALA A O 1
ATOM 645 N N . ALA A 1 88 ? -13.281 -15.047 -8.203 1 95.69 88 ALA A N 1
ATOM 646 C CA . ALA A 1 88 ? -13.867 -13.703 -8.133 1 95.69 88 ALA A CA 1
ATOM 647 C C . ALA A 1 88 ? -14.016 -13.25 -6.68 1 95.69 88 ALA A C 1
ATOM 649 O O . ALA A 1 88 ? -14.039 -14.078 -5.766 1 95.69 88 ALA A O 1
ATOM 650 N N . LEU A 1 89 ? -14.148 -11.938 -6.535 1 97.31 89 LEU A N 1
ATOM 651 C CA . LEU A 1 89 ? -14.578 -11.367 -5.266 1 97.31 89 LEU A CA 1
ATOM 652 C C . LEU A 1 89 ? -16 -11.781 -4.938 1 97.31 89 LEU A C 1
ATOM 654 O O . LEU A 1 89 ? -16.75 -12.188 -5.824 1 97.31 89 LEU A O 1
ATOM 658 N N . GLU A 1 90 ? -16.297 -11.812 -3.629 1 97 90 GLU A N 1
ATOM 659 C CA . GLU A 1 90 ? -17.688 -12.023 -3.229 1 97 90 GLU A CA 1
ATOM 660 C C . GLU A 1 90 ? -18.594 -10.914 -3.756 1 97 90 GLU A C 1
ATOM 662 O O . GLU A 1 90 ? -18.469 -9.758 -3.338 1 97 90 GLU A O 1
ATOM 667 N N . ALA A 1 91 ? -19.578 -11.305 -4.562 1 94.25 91 ALA A N 1
ATOM 668 C CA . ALA A 1 91 ? -20.391 -10.336 -5.285 1 94.25 91 ALA A CA 1
ATOM 669 C C . ALA A 1 91 ? -21.25 -9.508 -4.32 1 94.25 91 ALA A C 1
ATOM 671 O O . ALA A 1 91 ? -21.5 -8.328 -4.562 1 94.25 91 ALA A O 1
ATOM 672 N N . ARG A 1 92 ? -21.734 -10.086 -3.199 1 94.31 92 ARG A N 1
ATOM 673 C CA . ARG A 1 92 ? -22.594 -9.398 -2.242 1 94.31 92 ARG A CA 1
ATOM 674 C C . ARG A 1 92 ? -21.844 -8.266 -1.544 1 94.31 92 ARG A C 1
ATOM 676 O O . ARG A 1 92 ? -22.469 -7.348 -1.003 1 94.31 92 ARG A O 1
ATOM 683 N N . VAL A 1 93 ? -20.516 -8.328 -1.503 1 93.44 93 VAL A N 1
ATOM 684 C CA . VAL A 1 93 ? -19.688 -7.371 -0.774 1 93.44 93 VAL A CA 1
ATOM 685 C C . VAL A 1 93 ? -19.078 -6.367 -1.75 1 93.44 93 VAL A C 1
ATOM 687 O O . VAL A 1 93 ? -19.062 -5.164 -1.481 1 93.44 93 VAL A O 1
ATOM 690 N N . GLY A 1 94 ? -18.672 -6.84 -2.93 1 91.69 94 GLY A N 1
ATOM 691 C CA . GLY A 1 94 ? -18.094 -5.969 -3.941 1 91.69 94 GLY A CA 1
ATOM 692 C C . GLY A 1 94 ? -16.625 -5.68 -3.711 1 91.69 94 GLY A C 1
ATOM 693 O O . GLY A 1 94 ? -15.984 -6.305 -2.857 1 91.69 94 GLY A O 1
ATOM 694 N N . PRO A 1 95 ? -16.031 -4.758 -4.562 1 94.88 95 PRO A N 1
ATOM 695 C CA . PRO A 1 95 ? -14.586 -4.492 -4.562 1 94.88 95 PRO A CA 1
ATOM 696 C C . PRO A 1 95 ? -14.164 -3.539 -3.447 1 94.88 95 PRO A C 1
ATOM 698 O O . PRO A 1 95 ? -14.07 -2.33 -3.668 1 94.88 95 PRO A O 1
ATOM 701 N N . ARG A 1 96 ? -13.844 -4.117 -2.326 1 94.75 96 ARG A N 1
ATOM 702 C CA . ARG A 1 96 ? -13.492 -3.326 -1.15 1 94.75 96 ARG A CA 1
ATOM 703 C C . ARG A 1 96 ? -12.469 -4.047 -0.287 1 94.75 96 ARG A C 1
ATOM 705 O O . ARG A 1 96 ? -12.367 -5.277 -0.323 1 94.75 96 ARG A O 1
ATOM 712 N N . VAL A 1 97 ? -11.711 -3.242 0.424 1 97.69 97 VAL A N 1
ATOM 713 C CA . VAL A 1 97 ? -10.781 -3.711 1.449 1 97.69 97 VAL A CA 1
ATOM 714 C C . VAL A 1 97 ? -11.234 -3.209 2.82 1 97.69 97 VAL A C 1
ATOM 716 O O . VAL A 1 97 ? -11.414 -2.006 3.018 1 97.69 97 VAL A O 1
ATOM 719 N N . PHE A 1 98 ? -11.453 -4.102 3.73 1 97.44 98 PHE A N 1
ATOM 720 C CA . 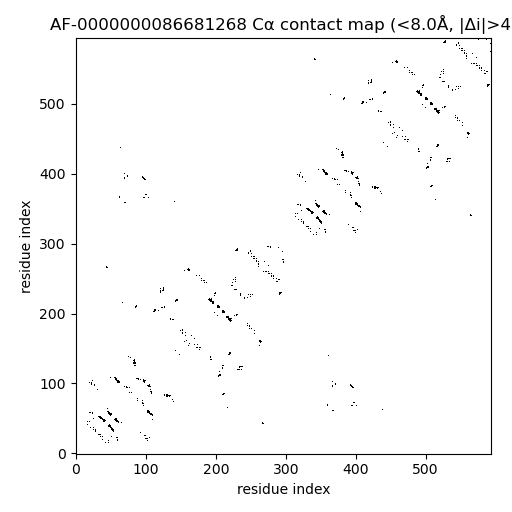PHE A 1 98 ? -11.828 -3.723 5.086 1 97.44 98 PHE A CA 1
ATOM 721 C C . PHE A 1 98 ? -10.602 -3.6 5.977 1 97.44 98 PHE A C 1
ATOM 723 O O . PHE A 1 98 ? -9.602 -4.297 5.77 1 97.44 98 PHE A O 1
ATOM 730 N N . VAL A 1 99 ? -10.703 -2.697 6.875 1 96.19 99 VAL A N 1
ATOM 731 C CA . VAL A 1 99 ? -9.633 -2.516 7.852 1 96.19 99 VAL A CA 1
ATOM 732 C C . VAL A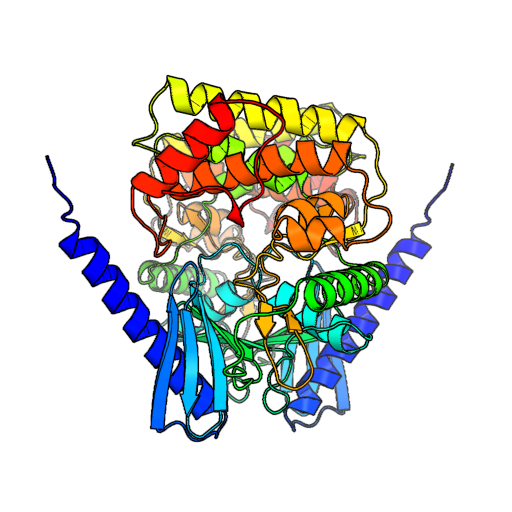 1 99 ? -10.18 -2.752 9.258 1 96.19 99 VAL A C 1
ATOM 734 O O . VAL A 1 99 ? -11.117 -2.082 9.688 1 96.19 99 VAL A O 1
ATOM 737 N N . ARG A 1 100 ? -9.57 -3.719 9.953 1 94.69 100 ARG A N 1
ATOM 738 C CA . ARG A 1 100 ? -10.047 -4.035 11.297 1 94.69 100 ARG A CA 1
ATOM 739 C C . ARG A 1 100 ? -8.938 -4.664 12.133 1 94.69 100 ARG A C 1
ATOM 741 O O . ARG A 1 100 ? -8.289 -5.617 11.695 1 94.69 100 ARG A O 1
ATOM 748 N N . ASP A 1 101 ? -8.672 -4.094 13.32 1 91.88 101 ASP A N 1
ATOM 749 C CA . ASP A 1 101 ? -7.801 -4.664 14.344 1 91.88 101 ASP A CA 1
ATOM 750 C C . ASP A 1 101 ? -6.406 -4.938 13.789 1 91.88 101 ASP A C 1
ATOM 752 O O . ASP A 1 101 ? -5.828 -6 14.039 1 91.88 101 ASP A O 1
ATOM 756 N N . GLY A 1 102 ? -5.941 -4.051 12.977 1 91.44 102 GLY A N 1
ATOM 757 C CA . GLY A 1 102 ? -4.578 -4.137 12.477 1 91.44 102 GLY A CA 1
ATOM 758 C C . GLY A 1 102 ? -4.453 -5.012 11.242 1 91.44 102 GLY A C 1
ATOM 759 O O . GLY A 1 102 ? -3.344 -5.391 10.852 1 91.44 102 GLY A O 1
ATOM 760 N N . PHE A 1 103 ? -5.68 -5.379 10.625 1 95.44 103 PHE A N 1
ATOM 761 C CA . PHE A 1 103 ? -5.664 -6.219 9.438 1 95.44 103 PHE A CA 1
ATOM 762 C C . PHE A 1 103 ? -6.383 -5.535 8.281 1 95.44 103 PHE A C 1
ATOM 764 O O . PHE A 1 103 ? -7.312 -4.758 8.492 1 95.44 103 PHE A O 1
ATOM 771 N N . LYS A 1 104 ? -5.879 -5.781 7.105 1 97 104 LYS A N 1
ATOM 772 C CA . LYS A 1 104 ? -6.672 -5.559 5.902 1 97 104 LYS A CA 1
ATOM 773 C C . LYS A 1 104 ? -7.34 -6.852 5.438 1 97 104 LYS A C 1
ATOM 775 O O . LYS A 1 104 ? -6.723 -7.914 5.445 1 97 104 LYS A O 1
ATOM 780 N N . ILE A 1 105 ? -8.617 -6.781 5.105 1 97.81 105 ILE A N 1
ATOM 781 C CA . ILE A 1 105 ? -9.438 -7.969 4.867 1 97.81 105 ILE A CA 1
ATOM 782 C C . ILE A 1 105 ? -10.18 -7.82 3.541 1 97.81 105 ILE A C 1
ATOM 784 O O . ILE A 1 105 ? -10.82 -6.797 3.289 1 97.81 105 ILE A O 1
ATOM 788 N N . THR A 1 106 ? -10.086 -8.766 2.693 1 98 106 THR A N 1
ATOM 789 C CA . THR A 1 106 ? -10.844 -8.836 1.453 1 98 106 THR A CA 1
ATOM 790 C C . THR A 1 106 ? -11.75 -10.062 1.441 1 98 106 THR A C 1
ATOM 792 O O . THR A 1 106 ? -11.43 -11.078 2.068 1 98 106 THR A O 1
ATOM 795 N N . MET A 1 107 ? -12.891 -9.977 0.774 1 97.88 107 MET A N 1
ATOM 796 C CA . MET A 1 107 ? -13.898 -11.039 0.744 1 97.88 107 MET A CA 1
ATOM 797 C C . MET A 1 107 ? -13.977 -11.672 -0.64 1 97.88 107 MET A C 1
ATOM 799 O O . MET A 1 107 ? -14.117 -10.977 -1.643 1 97.88 107 MET A O 1
ATOM 803 N N . TRP A 1 108 ? -13.93 -12.969 -0.68 1 97.69 108 TRP A N 1
ATOM 804 C CA . TRP A 1 108 ? -13.859 -13.734 -1.921 1 97.69 108 TRP A CA 1
ATOM 805 C C . TRP A 1 108 ? -14.938 -14.812 -1.956 1 97.69 108 TRP A C 1
ATOM 807 O O . TRP A 1 108 ? -15.422 -15.25 -0.91 1 97.69 108 TRP A O 1
ATOM 817 N N . THR A 1 109 ? -15.25 -15.234 -3.152 1 96.31 109 THR A N 1
ATOM 818 C CA . THR A 1 109 ? -16.203 -16.312 -3.369 1 96.31 109 THR A CA 1
ATOM 819 C C . THR A 1 109 ? -15.617 -17.656 -2.951 1 96.31 109 THR A C 1
ATOM 821 O O . THR A 1 109 ? -14.445 -17.938 -3.221 1 96.31 109 THR A O 1
ATOM 824 N N . TYR A 1 110 ? -16.391 -18.453 -2.287 1 95.56 110 TYR A N 1
ATOM 825 C CA . TYR A 1 110 ? -15.961 -19.812 -1.956 1 95.56 110 TYR A CA 1
ATOM 826 C C . TYR A 1 110 ? -16.25 -20.766 -3.104 1 95.56 110 TYR A C 1
ATOM 828 O O . TYR A 1 110 ? -17.344 -20.75 -3.674 1 95.56 110 TYR A O 1
ATOM 836 N N . PHE A 1 111 ? -15.305 -21.594 -3.398 1 92.38 111 PHE A N 1
ATOM 837 C CA . PHE A 1 111 ? -15.469 -22.672 -4.363 1 92.38 111 PHE A CA 1
ATOM 838 C C . PHE A 1 111 ? -15.219 -24.031 -3.709 1 92.38 111 PHE A C 1
ATOM 840 O O . PHE A 1 111 ? -14.172 -24.234 -3.098 1 92.38 111 PHE A O 1
ATOM 847 N N . GLU A 1 112 ? -16.141 -24.875 -3.84 1 86 112 GLU A N 1
ATOM 848 C CA . GLU A 1 112 ? -15.961 -26.219 -3.305 1 86 112 GLU A CA 1
ATOM 849 C C . GLU A 1 112 ? -14.891 -26.984 -4.078 1 86 112 GLU A C 1
ATOM 851 O O . GLU A 1 112 ? -14.953 -27.078 -5.305 1 86 112 GLU A O 1
ATOM 856 N N . PRO A 1 113 ? -13.914 -27.406 -3.342 1 80.25 113 PRO A N 1
ATOM 857 C CA . PRO A 1 113 ? -12.891 -28.188 -4.047 1 80.25 113 PRO A CA 1
ATOM 858 C C . PRO A 1 113 ? -13.438 -29.484 -4.633 1 80.25 113 PRO A C 1
ATOM 860 O O . PRO A 1 113 ? -14.312 -30.109 -4.039 1 80.25 113 PRO A O 1
ATOM 863 N N . VAL A 1 114 ? -13.055 -29.734 -5.809 1 82.19 114 VAL A N 1
ATOM 864 C CA . VAL A 1 114 ? -13.422 -31.016 -6.414 1 82.19 114 VAL A CA 1
ATOM 865 C C . VAL A 1 114 ? -12.531 -32.125 -5.859 1 82.19 114 VAL A C 1
ATOM 867 O O . VAL A 1 114 ? -11.336 -31.906 -5.629 1 82.19 114 VAL A O 1
ATOM 870 N N . GLN A 1 115 ? -13.109 -33.188 -5.336 1 67.19 115 GLN A N 1
ATOM 871 C CA . GLN A 1 115 ? -12.406 -34.344 -4.793 1 67.19 115 GLN A CA 1
ATOM 872 C C . GLN A 1 115 ? -11.641 -35.094 -5.887 1 67.19 115 GLN A C 1
ATOM 874 O O . GLN A 1 115 ? -11.023 -36.125 -5.629 1 67.19 115 GLN A O 1
ATOM 879 N N . SER A 1 116 ? -11.18 -34.344 -6.855 1 64.5 116 SER A N 1
ATOM 880 C CA . SER A 1 116 ? -10.531 -35.094 -7.922 1 64.5 116 SER A CA 1
ATOM 881 C C . SER A 1 116 ? -9.062 -35.344 -7.613 1 64.5 116 SER A C 1
ATOM 883 O O . SER A 1 116 ? -8.492 -34.688 -6.719 1 64.5 116 SER A O 1
ATOM 885 N N . ARG A 1 117 ? -8.453 -36.531 -8.305 1 63.5 117 ARG A N 1
ATOM 886 C CA . ARG A 1 117 ? -7.094 -37.031 -8.195 1 63.5 117 ARG A CA 1
ATOM 887 C C . ARG A 1 117 ? -6.062 -36 -8.57 1 63.5 117 ARG A C 1
ATOM 889 O O . ARG A 1 117 ? -4.879 -36.281 -8.711 1 63.5 117 ARG A O 1
ATOM 896 N N . GLY A 1 118 ? -6.395 -34.75 -8.82 1 78.44 118 GLY A N 1
ATOM 897 C CA . GLY A 1 118 ? -5.398 -33.75 -9.156 1 78.44 118 GLY A CA 1
ATOM 898 C C . GLY A 1 118 ? -5.754 -32.938 -10.391 1 78.44 118 GLY A C 1
ATOM 899 O O . GLY A 1 118 ? -6.488 -33.438 -11.258 1 78.44 118 GLY A O 1
ATOM 900 N N . LEU A 1 119 ? -5.402 -31.734 -10.555 1 88.62 119 LEU A N 1
ATOM 901 C CA . LEU A 1 119 ? -5.605 -30.859 -11.719 1 88.62 119 LEU A CA 1
ATOM 902 C C . LEU A 1 119 ? -4.809 -31.375 -12.914 1 88.62 119 LEU A C 1
ATOM 904 O O . LEU A 1 119 ? -3.58 -31.438 -12.867 1 88.62 119 LEU A O 1
ATOM 908 N N . PRO A 1 120 ? -5.488 -31.891 -13.977 1 93.12 120 PRO A N 1
ATOM 909 C CA . PRO A 1 120 ? -4.746 -32.344 -15.156 1 93.12 120 PRO A CA 1
ATOM 910 C C . PRO A 1 120 ? -3.807 -31.281 -15.719 1 93.12 120 PRO A C 1
ATOM 912 O O . PRO A 1 120 ? -4.199 -30.125 -15.859 1 93.12 120 PRO A O 1
ATOM 915 N N . PRO A 1 121 ? -2.629 -31.688 -16.078 1 96 121 PRO A N 1
ATOM 916 C CA . PRO A 1 121 ? -1.645 -30.719 -16.578 1 96 121 PRO A CA 1
ATOM 917 C C . PRO A 1 121 ? -2.139 -29.953 -17.812 1 96 121 PRO A C 1
ATOM 919 O O . PRO A 1 121 ? -1.843 -28.766 -17.953 1 96 121 PRO A O 1
ATOM 922 N N . ALA A 1 122 ? -2.848 -30.609 -18.625 1 96.38 122 ALA A N 1
ATOM 923 C CA . ALA A 1 122 ? -3.354 -29.969 -19.828 1 96.38 122 ALA A CA 1
ATOM 924 C C . ALA A 1 122 ? -4.328 -28.844 -19.469 1 96.38 122 ALA A C 1
ATOM 926 O O . ALA A 1 122 ? -4.285 -27.766 -20.078 1 96.38 122 ALA A O 1
ATOM 927 N N . ASP A 1 123 ? -5.207 -29.109 -18.531 1 96.25 123 ASP A N 1
ATOM 928 C CA . ASP A 1 123 ? -6.164 -28.109 -18.078 1 96.25 123 ASP A CA 1
ATOM 929 C C . ASP A 1 123 ? -5.453 -26.922 -17.422 1 96.25 123 ASP A C 1
ATOM 931 O O . ASP A 1 123 ? -5.828 -25.766 -17.641 1 96.25 123 ASP A O 1
ATOM 935 N N . TYR A 1 124 ? -4.465 -27.25 -16.688 1 97.31 124 TYR A N 1
ATOM 936 C CA . TYR A 1 124 ? -3.654 -26.219 -16.031 1 97.31 124 TYR A CA 1
ATOM 937 C C . TYR A 1 124 ? -2.971 -25.328 -17.062 1 97.31 124 TYR A C 1
ATOM 939 O O . TYR A 1 124 ? -3.061 -24.109 -16.984 1 97.31 124 TYR A O 1
ATOM 947 N N . ALA A 1 125 ? -2.369 -25.906 -18.016 1 98.19 125 ALA A N 1
ATOM 948 C CA . ALA A 1 125 ? -1.667 -25.156 -19.062 1 98.19 125 ALA A CA 1
ATOM 949 C C . ALA A 1 125 ? -2.629 -24.266 -19.844 1 98.19 125 ALA A C 1
ATOM 951 O O . ALA A 1 125 ? -2.322 -23.109 -20.141 1 98.19 125 ALA A O 1
ATOM 952 N N . GLN A 1 126 ? -3.742 -24.844 -20.156 1 97.75 126 GLN A N 1
ATOM 953 C CA . GLN A 1 126 ? -4.742 -24.078 -20.891 1 97.75 126 GLN A CA 1
ATOM 954 C C . GLN A 1 126 ? -5.254 -22.906 -20.078 1 97.75 126 GLN A C 1
ATOM 956 O O . GLN A 1 126 ? -5.445 -21.812 -20.609 1 97.75 126 GLN A O 1
ATOM 961 N N . ALA A 1 127 ? -5.516 -23.156 -18.844 1 98 127 ALA A N 1
ATOM 962 C CA . ALA A 1 127 ? -5.957 -22.078 -17.953 1 98 127 ALA A CA 1
ATOM 963 C C . ALA A 1 127 ? -4.902 -20.984 -17.859 1 98 127 ALA A C 1
ATOM 965 O O . ALA A 1 127 ? -5.234 -19.797 -17.875 1 98 127 ALA A O 1
ATOM 966 N N . LEU A 1 128 ? -3.668 -21.359 -17.75 1 98.62 128 LEU A N 1
ATOM 967 C CA . LEU A 1 128 ? -2.582 -20.391 -17.656 1 98.62 128 LEU A CA 1
ATOM 968 C C . LEU A 1 128 ? -2.49 -19.562 -18.922 1 98.62 128 LEU A C 1
ATOM 970 O O . LEU A 1 128 ? -2.295 -18.344 -18.859 1 98.62 128 LEU A O 1
ATOM 974 N N . LYS A 1 129 ? -2.66 -20.188 -20.031 1 98.38 129 LYS A N 1
ATOM 975 C CA . LYS A 1 129 ? -2.68 -19.484 -21.312 1 98.38 129 LYS A CA 1
ATOM 976 C C . LYS A 1 129 ? -3.807 -18.453 -21.359 1 98.38 129 LYS A C 1
ATOM 978 O O . LYS A 1 129 ? -3.598 -17.312 -21.766 1 98.38 129 LYS A O 1
ATOM 983 N N . ARG A 1 130 ? -4.945 -18.875 -20.922 1 98.19 130 ARG A N 1
ATOM 984 C CA . ARG A 1 130 ? -6.094 -17.969 -20.891 1 98.19 130 ARG A CA 1
ATOM 985 C C . ARG A 1 130 ? -5.859 -16.812 -19.938 1 98.19 130 ARG A C 1
ATOM 987 O O . ARG A 1 130 ? -6.234 -15.672 -20.234 1 98.19 130 ARG A O 1
ATOM 994 N N . LEU A 1 131 ? -5.266 -17.125 -18.812 1 98.62 131 LEU A N 1
ATOM 995 C CA . LEU A 1 131 ? -4.941 -16.062 -17.859 1 98.62 131 LEU A CA 1
ATOM 996 C C . LEU A 1 131 ? -3.994 -15.047 -18.484 1 98.62 131 LEU A C 1
ATOM 998 O O . LEU A 1 131 ? -4.219 -13.844 -18.391 1 98.62 131 LEU A O 1
ATOM 1002 N N . HIS A 1 132 ? -2.945 -15.516 -19.156 1 98.5 132 HIS A N 1
ATOM 1003 C CA . HIS A 1 132 ? -1.984 -14.625 -19.812 1 98.5 132 HIS A CA 1
ATOM 1004 C C . HIS A 1 132 ? -2.656 -13.773 -20.875 1 98.5 132 HIS A C 1
ATOM 1006 O O . HIS A 1 132 ? -2.342 -12.586 -21.016 1 98.5 132 HIS A O 1
ATOM 1012 N N . ALA A 1 133 ? -3.547 -14.344 -21.594 1 97.94 133 ALA A N 1
ATOM 1013 C CA . ALA A 1 133 ? -4.281 -13.586 -22.609 1 97.94 133 ALA A CA 1
ATOM 1014 C C . ALA A 1 133 ? -5.09 -12.461 -21.969 1 97.94 133 ALA A C 1
ATOM 1016 O O . ALA A 1 133 ? -5.129 -11.344 -22.5 1 97.94 133 ALA A O 1
ATOM 1017 N N . GLY A 1 134 ? -5.746 -12.797 -20.891 1 97.94 134 GLY A N 1
ATOM 1018 C CA . GLY A 1 134 ? -6.488 -11.766 -20.188 1 97.94 134 GLY A CA 1
ATOM 1019 C C . GLY A 1 134 ? -5.602 -10.672 -19.625 1 97.94 134 GLY A C 1
ATOM 1020 O O . GLY A 1 134 ? -5.93 -9.484 -19.734 1 97.94 134 GLY A O 1
ATOM 1021 N N . LEU A 1 135 ? -4.531 -11.078 -19 1 97.94 135 LEU A N 1
ATOM 1022 C CA . LEU A 1 135 ? -3.602 -10.133 -18.391 1 97.94 135 LEU A CA 1
ATOM 1023 C C . LEU A 1 135 ? -3.018 -9.195 -19.438 1 97.94 135 LEU A C 1
ATOM 1025 O O . LEU A 1 135 ? -2.787 -8.016 -19.172 1 97.94 135 LEU A O 1
ATOM 1029 N N . ARG A 1 136 ? -2.826 -9.648 -20.641 1 96.06 136 ARG A N 1
ATOM 1030 C CA . ARG A 1 136 ? -2.268 -8.852 -21.734 1 96.06 136 ARG A CA 1
ATOM 1031 C C . ARG A 1 136 ? -3.197 -7.699 -22.094 1 96.06 136 ARG A C 1
ATOM 1033 O O . ARG A 1 136 ? -2.76 -6.703 -22.672 1 96.06 136 ARG A O 1
ATOM 1040 N N . GLN A 1 137 ? -4.414 -7.863 -21.766 1 95.5 137 GLN A N 1
ATOM 1041 C CA . GLN A 1 137 ? -5.406 -6.867 -22.141 1 95.5 137 GLN A CA 1
ATOM 1042 C C . GLN A 1 137 ? -5.441 -5.711 -21.156 1 95.5 137 GLN A C 1
ATOM 1044 O O . GLN A 1 137 ? -6.09 -4.691 -21.391 1 95.5 137 GLN A O 1
ATOM 1049 N N . LEU A 1 138 ? -4.793 -5.898 -20.078 1 94.31 138 LEU A N 1
ATOM 1050 C CA . LEU A 1 138 ? -4.914 -4.922 -19 1 94.31 138 LEU A CA 1
ATOM 1051 C C . LEU A 1 138 ? -3.725 -3.967 -19 1 94.31 138 LEU A C 1
ATOM 1053 O O . LEU A 1 138 ? -2.59 -4.383 -19.25 1 94.31 138 LEU A O 1
ATOM 1057 N N . ASP A 1 139 ? -4.031 -2.703 -18.719 1 87.06 139 ASP A N 1
ATOM 1058 C CA . ASP A 1 139 ? -3.014 -1.696 -18.438 1 87.06 139 ASP A CA 1
ATOM 1059 C C . ASP A 1 139 ? -2.883 -1.45 -16.938 1 87.06 139 ASP A C 1
ATOM 1061 O O . ASP A 1 139 ? -3.74 -0.8 -16.344 1 87.06 139 ASP A O 1
ATOM 1065 N N . PHE A 1 140 ? -1.92 -2.014 -16.422 1 83.06 140 PHE A N 1
ATOM 1066 C CA . PHE A 1 140 ? -1.717 -1.993 -14.977 1 83.06 140 PHE A CA 1
ATOM 1067 C C . PHE A 1 140 ? -0.267 -1.672 -14.633 1 83.06 140 PHE A C 1
ATOM 1069 O O . PHE A 1 140 ? 0.655 -2.236 -15.227 1 83.06 140 PHE A O 1
ATOM 1076 N N . THR A 1 141 ? -0.109 -0.663 -13.773 1 81.62 141 THR A N 1
ATOM 1077 C CA . THR A 1 141 ? 1.245 -0.384 -13.305 1 81.62 141 THR A CA 1
ATOM 1078 C C . THR A 1 141 ? 1.635 -1.329 -12.172 1 81.62 141 THR A C 1
ATOM 1080 O O . THR A 1 141 ? 0.986 -1.351 -11.125 1 81.62 141 THR A O 1
ATOM 1083 N N . THR A 1 142 ? 2.588 -2.154 -12.43 1 88.31 142 THR A N 1
ATOM 1084 C CA . THR A 1 142 ? 3.084 -3.111 -11.453 1 88.31 142 THR A CA 1
ATOM 1085 C C . THR A 1 142 ? 4.609 -3.104 -11.414 1 88.31 142 THR A C 1
ATOM 1087 O O . THR A 1 142 ? 5.258 -2.555 -12.305 1 88.31 142 THR A O 1
ATOM 1090 N N . PRO A 1 143 ? 5.137 -3.66 -10.336 1 89.62 143 PRO A N 1
ATOM 1091 C CA . PRO A 1 143 ? 6.582 -3.908 -10.367 1 89.62 143 PRO A CA 1
ATOM 1092 C C . PRO A 1 143 ? 6.988 -4.848 -11.5 1 89.62 143 PRO A C 1
ATOM 1094 O O . PRO A 1 143 ? 6.133 -5.496 -12.109 1 89.62 143 PRO A O 1
ATOM 1097 N N . HIS A 1 144 ? 8.242 -4.781 -11.766 1 95.81 144 HIS A N 1
ATOM 1098 C CA . HIS A 1 144 ? 8.836 -5.727 -12.703 1 95.81 144 HIS A CA 1
ATOM 1099 C C . HIS A 1 144 ? 9.383 -6.953 -11.977 1 95.81 144 HIS A C 1
ATOM 1101 O O . HIS A 1 144 ? 9.734 -6.879 -10.797 1 95.81 144 HIS A O 1
ATOM 1107 N N . VAL A 1 145 ? 9.469 -8.078 -12.664 1 97.5 145 VAL A N 1
ATOM 1108 C CA . VAL A 1 145 ? 10.023 -9.297 -12.086 1 97.5 145 VAL A CA 1
ATOM 1109 C C . VAL A 1 145 ? 11.438 -9.031 -11.57 1 97.5 145 VAL A C 1
ATOM 1111 O O . VAL A 1 145 ? 11.859 -9.609 -10.57 1 97.5 145 VAL A O 1
ATOM 1114 N N . MET A 1 146 ? 12.195 -8.109 -12.18 1 96.62 146 MET A N 1
ATOM 1115 C CA . MET A 1 146 ? 13.562 -7.773 -11.773 1 96.62 146 MET A CA 1
ATOM 1116 C C . MET A 1 146 ? 13.57 -7.074 -10.414 1 96.62 146 MET A C 1
ATOM 1118 O O . MET A 1 146 ? 14.547 -7.164 -9.672 1 96.62 146 MET A O 1
ATOM 1122 N N . ASP A 1 147 ? 12.508 -6.402 -10.156 1 94.56 147 ASP A N 1
ATOM 1123 C CA . ASP A 1 147 ? 12.398 -5.793 -8.836 1 94.56 147 ASP A CA 1
ATOM 1124 C C . ASP A 1 147 ? 12.336 -6.855 -7.742 1 94.56 147 ASP A C 1
ATOM 1126 O O . ASP A 1 147 ? 12.906 -6.68 -6.66 1 94.56 147 ASP A O 1
ATOM 1130 N N . ARG A 1 148 ? 11.633 -7.883 -7.965 1 95.81 148 ARG A N 1
ATOM 1131 C CA . ARG A 1 148 ? 11.547 -8.984 -7.016 1 95.81 148 ARG A CA 1
ATOM 1132 C C . ARG A 1 148 ? 12.891 -9.68 -6.855 1 95.81 148 ARG A C 1
ATOM 1134 O O . ARG A 1 148 ? 13.281 -10.047 -5.746 1 95.81 148 ARG A O 1
ATOM 1141 N N . ILE A 1 149 ? 13.555 -9.867 -7.969 1 97 149 ILE A N 1
ATOM 1142 C CA . ILE A 1 149 ? 14.883 -10.461 -7.93 1 97 149 ILE A CA 1
ATOM 1143 C C . ILE A 1 149 ? 15.812 -9.586 -7.082 1 97 149 ILE A C 1
ATOM 1145 O O . ILE A 1 149 ? 16.516 -10.094 -6.203 1 97 149 ILE A O 1
ATOM 1149 N N . ALA A 1 150 ? 15.781 -8.32 -7.297 1 95.31 150 ALA A N 1
ATOM 1150 C CA . ALA A 1 150 ? 16.609 -7.383 -6.539 1 95.31 150 ALA A CA 1
ATOM 1151 C C . ALA A 1 150 ? 16.25 -7.422 -5.055 1 95.31 150 ALA A C 1
ATOM 1153 O O . ALA A 1 150 ? 17.141 -7.375 -4.195 1 95.31 150 ALA A O 1
ATOM 1154 N N . ALA A 1 151 ? 14.984 -7.473 -4.812 1 94.38 151 ALA A N 1
ATOM 1155 C CA . ALA A 1 151 ? 14.555 -7.562 -3.422 1 94.38 151 ALA A CA 1
ATOM 1156 C C . ALA A 1 151 ? 15.07 -8.836 -2.766 1 94.38 151 ALA A C 1
ATOM 1158 O O . ALA A 1 151 ? 15.492 -8.82 -1.606 1 94.38 151 ALA A O 1
ATOM 1159 N N . THR A 1 152 ? 14.992 -9.914 -3.461 1 96.88 152 THR A N 1
ATOM 1160 C CA . THR A 1 152 ? 15.508 -11.188 -2.953 1 96.88 152 THR A CA 1
ATOM 1161 C C . THR A 1 152 ? 17 -11.094 -2.689 1 96.88 152 THR A C 1
ATOM 1163 O O . THR A 1 152 ? 17.5 -11.602 -1.676 1 96.88 152 THR A O 1
ATOM 1166 N N . GLN A 1 153 ? 17.734 -10.43 -3.561 1 97.12 153 GLN A N 1
ATOM 1167 C CA . GLN A 1 153 ? 19.156 -10.219 -3.367 1 97.12 153 GLN A CA 1
ATOM 1168 C C . GLN A 1 153 ? 19.438 -9.445 -2.084 1 97.12 153 GLN A C 1
ATOM 1170 O O . GLN A 1 153 ? 20.375 -9.766 -1.345 1 97.12 153 GLN A O 1
ATOM 1175 N N . ARG A 1 154 ? 18.672 -8.492 -1.818 1 94.56 154 ARG A N 1
ATOM 1176 C CA . ARG A 1 154 ? 18.828 -7.711 -0.595 1 94.56 154 ARG A CA 1
ATOM 1177 C C . ARG A 1 154 ? 18.578 -8.57 0.639 1 94.56 154 ARG A C 1
ATOM 1179 O O . ARG A 1 154 ? 19.281 -8.445 1.644 1 94.56 154 ARG A O 1
ATOM 1186 N N . ASP A 1 155 ? 17.578 -9.391 0.556 1 94.62 155 ASP A N 1
ATOM 1187 C CA . ASP A 1 155 ? 17.281 -10.297 1.663 1 94.62 155 ASP A CA 1
ATOM 1188 C C . ASP A 1 155 ? 18.438 -11.25 1.915 1 94.62 155 ASP A C 1
ATOM 1190 O O . ASP A 1 155 ? 18.812 -11.5 3.064 1 94.62 155 ASP A O 1
ATOM 1194 N N . VAL A 1 156 ? 18.984 -11.727 0.867 1 97.06 156 VAL A N 1
ATOM 1195 C CA . VAL A 1 156 ? 20.125 -12.633 0.963 1 97.06 156 VAL A CA 1
ATOM 1196 C C . VAL A 1 156 ? 21.281 -11.922 1.636 1 97.06 156 VAL A C 1
ATOM 1198 O O . VAL A 1 156 ? 21.969 -12.492 2.49 1 97.06 156 VAL A O 1
ATOM 1201 N N . ALA A 1 157 ? 21.484 -10.703 1.338 1 96.31 157 ALA A N 1
ATOM 1202 C CA . ALA A 1 157 ? 22.625 -9.938 1.831 1 96.31 157 ALA A CA 1
ATOM 1203 C C . ALA A 1 157 ? 22.422 -9.508 3.281 1 96.31 157 ALA A C 1
ATOM 1205 O O . ALA A 1 157 ? 23.375 -9.203 3.994 1 96.31 157 ALA A O 1
ATOM 1206 N N . ASN A 1 158 ? 21.203 -9.484 3.707 1 94.5 158 ASN A N 1
ATOM 1207 C CA . ASN A 1 158 ? 20.859 -9 5.039 1 94.5 158 ASN A CA 1
ATOM 1208 C C . ASN A 1 158 ? 20.844 -10.133 6.062 1 94.5 158 ASN A C 1
ATOM 1210 O O . ASN A 1 158 ? 19.875 -10.891 6.137 1 94.5 158 ASN A O 1
ATOM 1214 N N . ARG A 1 159 ? 21.688 -10.109 6.984 1 94.31 159 ARG A N 1
ATOM 1215 C CA . ARG A 1 159 ? 21.844 -11.211 7.934 1 94.31 159 ARG A CA 1
ATOM 1216 C C . ARG A 1 159 ? 20.75 -11.18 8.992 1 94.31 159 ARG A C 1
ATOM 1218 O O . ARG A 1 159 ? 20.531 -12.164 9.695 1 94.31 159 ARG A O 1
ATOM 1225 N N . ASP A 1 160 ? 20.109 -10.109 9.086 1 91.94 160 ASP A N 1
ATOM 1226 C CA . ASP A 1 160 ? 18.969 -10.047 10 1 91.94 160 ASP A CA 1
ATOM 1227 C C . ASP A 1 160 ? 17.766 -10.797 9.422 1 91.94 160 ASP A C 1
ATOM 1229 O O . ASP A 1 160 ? 16.922 -11.281 10.164 1 91.94 160 ASP A O 1
ATOM 1233 N N . VAL A 1 161 ? 17.781 -10.844 8.148 1 91.12 161 VAL A N 1
ATOM 1234 C CA . VAL A 1 161 ? 16.672 -11.508 7.461 1 91.12 161 VAL A CA 1
ATOM 1235 C C . VAL A 1 161 ? 16.969 -13 7.316 1 91.12 161 VAL A C 1
ATOM 1237 O O . VAL A 1 161 ? 16.094 -13.836 7.504 1 91.12 161 VAL A O 1
ATOM 1240 N N . THR A 1 162 ? 18.156 -13.297 6.957 1 93.62 162 THR A N 1
ATOM 1241 C CA . THR A 1 162 ? 18.562 -14.68 6.77 1 93.62 162 THR A CA 1
ATOM 1242 C C . THR A 1 162 ? 19.75 -15.023 7.676 1 93.62 162 THR A C 1
ATOM 1244 O O . THR A 1 162 ? 20.828 -15.359 7.195 1 93.62 162 THR A O 1
ATOM 1247 N N . PRO A 1 163 ? 19.547 -15.094 8.953 1 92.5 163 PRO A N 1
ATOM 1248 C CA . PRO A 1 163 ? 20.656 -15.227 9.906 1 92.5 163 PRO A CA 1
ATOM 1249 C C . PRO A 1 163 ? 21.344 -16.578 9.844 1 92.5 163 PRO A C 1
ATOM 1251 O O . PRO A 1 163 ? 22.531 -16.703 10.156 1 92.5 163 PRO A O 1
ATOM 1254 N N . GLU A 1 164 ? 20.672 -17.594 9.422 1 91.69 164 GLU A N 1
ATOM 1255 C CA . GLU A 1 164 ? 21.203 -18.953 9.484 1 91.69 164 GLU A CA 1
ATOM 1256 C C . GLU A 1 164 ? 21.812 -19.375 8.148 1 91.69 164 GLU A C 1
ATOM 1258 O O . GLU A 1 164 ? 22.328 -20.484 8.008 1 91.69 164 GLU A O 1
ATOM 1263 N N . LEU A 1 165 ? 21.688 -18.531 7.168 1 94.06 165 LEU A N 1
ATOM 1264 C CA . LEU A 1 165 ? 22.281 -18.812 5.863 1 94.06 165 LEU A CA 1
ATOM 1265 C C . LEU A 1 165 ? 23.797 -18.734 5.922 1 94.06 165 LEU A C 1
ATOM 1267 O O . LEU A 1 165 ? 24.359 -17.688 6.281 1 94.06 165 LEU A O 1
ATOM 1271 N N . ALA A 1 166 ? 24.5 -19.828 5.637 1 95.31 166 ALA A N 1
ATOM 1272 C CA . ALA A 1 166 ? 25.969 -19.859 5.645 1 95.31 166 ALA A CA 1
ATOM 1273 C C . ALA A 1 166 ? 26.547 -18.938 4.574 1 95.31 166 ALA A C 1
ATOM 1275 O O . ALA A 1 166 ? 25.891 -18.656 3.566 1 95.31 166 ALA A O 1
ATOM 1276 N N . ASP A 1 167 ? 27.75 -18.562 4.73 1 96.94 167 ASP A N 1
ATOM 1277 C CA . ASP A 1 167 ? 28.406 -17.609 3.826 1 96.94 167 ASP A CA 1
ATOM 1278 C C . ASP A 1 167 ? 28.484 -18.172 2.406 1 96.94 167 ASP A C 1
ATOM 1280 O O . ASP A 1 167 ? 28.25 -17.453 1.438 1 96.94 167 ASP A O 1
ATOM 1284 N N . ALA A 1 168 ? 28.812 -19.422 2.318 1 97.12 168 ALA A N 1
ATOM 1285 C CA . ALA A 1 168 ? 28.922 -20.031 0.998 1 97.12 168 ALA A CA 1
ATOM 1286 C C . ALA A 1 168 ? 27.578 -20.062 0.291 1 97.12 168 ALA A C 1
ATOM 1288 O O . ALA A 1 168 ? 27.5 -19.859 -0.922 1 97.12 168 ALA A O 1
ATOM 1289 N N . ASP A 1 169 ? 26.547 -20.375 1.057 1 97.5 169 ASP A N 1
ATOM 1290 C CA . ASP A 1 169 ? 25.203 -20.422 0.502 1 97.5 169 ASP A CA 1
ATOM 1291 C C . ASP A 1 169 ? 24.734 -19.016 0.121 1 97.5 169 ASP A C 1
ATOM 1293 O O . ASP A 1 169 ? 24.047 -18.844 -0.896 1 97.5 169 ASP A O 1
ATOM 1297 N N . ARG A 1 170 ? 25.078 -18.094 0.922 1 97.94 170 ARG A N 1
ATOM 1298 C CA . ARG A 1 170 ? 24.766 -16.688 0.642 1 97.94 170 ARG A CA 1
ATOM 1299 C C . ARG A 1 170 ? 25.391 -16.25 -0.68 1 97.94 170 ARG A C 1
ATOM 1301 O O . ARG A 1 170 ? 24.734 -15.602 -1.497 1 97.94 170 ARG A O 1
ATOM 1308 N N . ALA A 1 171 ? 26.625 -16.578 -0.83 1 97.81 171 ALA A N 1
ATOM 1309 C CA . ALA A 1 171 ? 27.328 -16.234 -2.07 1 97.81 171 ALA A CA 1
ATOM 1310 C C . ALA A 1 171 ? 26.672 -16.938 -3.268 1 97.81 171 ALA A C 1
ATOM 1312 O O . ALA A 1 171 ? 26.516 -16.328 -4.328 1 97.81 171 ALA A O 1
ATOM 1313 N N . LEU A 1 172 ? 26.359 -18.172 -3.104 1 98.12 172 LEU A N 1
ATOM 1314 C CA . LEU A 1 172 ? 25.703 -18.938 -4.156 1 98.12 172 LEU A CA 1
ATOM 1315 C C . LEU A 1 172 ? 24.406 -18.25 -4.598 1 98.12 172 LEU A C 1
ATOM 1317 O O . LEU A 1 172 ? 24.188 -18.047 -5.797 1 98.12 172 LEU A O 1
ATOM 1321 N N . LEU A 1 173 ? 23.562 -17.906 -3.631 1 98.44 173 LEU A N 1
ATOM 1322 C CA . LEU A 1 173 ? 22.281 -17.281 -3.928 1 98.44 173 LEU A CA 1
ATOM 1323 C C . LEU A 1 173 ? 22.484 -15.914 -4.586 1 98.44 173 LEU A C 1
ATOM 1325 O O . LEU A 1 173 ? 21.828 -15.602 -5.582 1 98.44 173 LEU A O 1
ATOM 1329 N N . ALA A 1 174 ? 23.375 -15.148 -4.039 1 98.19 174 ALA A N 1
ATOM 1330 C CA . ALA A 1 174 ? 23.641 -13.812 -4.57 1 98.19 174 ALA A CA 1
ATOM 1331 C C . ALA A 1 174 ? 24.125 -13.891 -6.02 1 98.19 174 ALA A C 1
ATOM 1333 O O . ALA A 1 174 ? 23.609 -13.18 -6.887 1 98.19 174 ALA A O 1
ATOM 1334 N N . ASP A 1 175 ? 25.047 -14.766 -6.273 1 97.94 175 ASP A N 1
ATOM 1335 C CA . ASP A 1 175 ? 25.609 -14.922 -7.609 1 97.94 175 ASP A CA 1
ATOM 1336 C C . ASP A 1 175 ? 24.547 -15.438 -8.594 1 97.94 175 ASP A C 1
ATOM 1338 O O . ASP A 1 175 ? 24.469 -14.961 -9.727 1 97.94 175 ASP A O 1
ATOM 1342 N N . THR A 1 176 ? 23.812 -16.438 -8.156 1 98.38 176 THR A N 1
ATOM 1343 C CA . THR A 1 176 ? 22.766 -17.016 -8.992 1 98.38 176 THR A CA 1
ATOM 1344 C C . THR A 1 176 ? 21.766 -15.945 -9.414 1 98.38 176 THR A C 1
ATOM 1346 O O . THR A 1 176 ? 21.469 -15.797 -10.602 1 98.38 176 THR A O 1
ATOM 1349 N N . LEU A 1 177 ? 21.25 -15.156 -8.461 1 98.69 177 LEU A N 1
ATOM 1350 C CA . LEU A 1 177 ? 20.266 -14.117 -8.734 1 98.69 177 LEU A CA 1
ATOM 1351 C C . LEU A 1 177 ? 20.844 -13.039 -9.648 1 98.69 177 LEU A C 1
ATOM 1353 O O . LEU A 1 177 ? 20.172 -12.578 -10.57 1 98.69 177 LEU A O 1
ATOM 1357 N N . ARG A 1 178 ? 22.062 -12.68 -9.398 1 97.75 178 ARG A N 1
ATOM 1358 C CA . ARG A 1 178 ? 22.719 -11.672 -10.211 1 97.75 178 ARG A CA 1
ATOM 1359 C C . ARG A 1 178 ? 22.906 -12.156 -11.648 1 97.75 178 ARG A C 1
ATOM 1361 O O . ARG A 1 178 ? 22.5 -11.477 -12.594 1 97.75 178 ARG A O 1
ATOM 1368 N N . ASP A 1 179 ? 23.516 -13.305 -11.797 1 98 179 ASP A N 1
ATOM 1369 C CA . ASP A 1 179 ? 23.891 -13.805 -13.109 1 98 179 ASP A CA 1
ATOM 1370 C C . ASP A 1 179 ? 22.656 -14.18 -13.938 1 98 179 ASP A C 1
ATOM 1372 O O . ASP A 1 179 ? 22.562 -13.828 -15.109 1 98 179 ASP A O 1
ATOM 1376 N N . LEU A 1 180 ? 21.75 -14.891 -13.352 1 98.38 180 LEU A N 1
ATOM 1377 C CA . LEU A 1 180 ? 20.547 -15.289 -14.086 1 98.38 180 LEU A CA 1
ATOM 1378 C C . LEU A 1 180 ? 19.656 -14.086 -14.383 1 98.38 180 LEU A C 1
ATOM 1380 O O . LEU A 1 180 ? 19.031 -14.016 -15.438 1 98.38 180 LEU A O 1
ATOM 1384 N N . GLY A 1 181 ? 19.578 -13.164 -13.406 1 98.19 181 GLY A N 1
ATOM 1385 C CA . GLY A 1 181 ? 18.875 -11.922 -13.688 1 98.19 181 GLY A CA 1
ATOM 1386 C C . GLY A 1 181 ? 19.391 -11.219 -14.93 1 98.19 181 GLY A C 1
ATOM 1387 O O . GLY A 1 181 ? 18.594 -10.812 -15.789 1 98.19 181 GLY A O 1
ATOM 1388 N N . ARG A 1 182 ? 20.672 -11.109 -15 1 97.25 182 ARG A N 1
ATOM 1389 C CA . ARG A 1 182 ? 21.297 -10.477 -16.156 1 97.25 182 ARG A CA 1
ATOM 1390 C C . ARG A 1 182 ? 20.984 -11.242 -17.438 1 97.25 182 ARG A C 1
ATOM 1392 O O . ARG A 1 182 ? 20.688 -10.641 -18.469 1 97.25 182 ARG A O 1
ATOM 1399 N N . SER A 1 183 ? 21.094 -12.531 -17.375 1 98 183 SER A N 1
ATOM 1400 C CA . SER A 1 183 ? 20.828 -13.375 -18.531 1 98 183 SER A CA 1
ATOM 1401 C C . SER A 1 183 ? 19.391 -13.203 -19.031 1 98 183 SER A C 1
ATOM 1403 O O . SER A 1 183 ? 19.125 -13.203 -20.234 1 98 183 SER A O 1
ATOM 1405 N N . ILE A 1 184 ? 18.469 -13.055 -18.156 1 98.12 184 ILE A N 1
ATOM 1406 C CA . ILE A 1 184 ? 17.062 -12.891 -18.5 1 98.12 184 ILE A CA 1
ATOM 1407 C C . ILE A 1 184 ? 16.859 -11.547 -19.203 1 98.12 184 ILE A C 1
ATOM 1409 O O . ILE A 1 184 ? 16.203 -11.477 -20.234 1 98.12 184 ILE A O 1
ATOM 1413 N N . VAL A 1 185 ? 17.438 -10.492 -18.625 1 96.38 185 VAL A N 1
ATOM 1414 C CA . VAL A 1 185 ? 17.328 -9.156 -19.203 1 96.38 185 VAL A CA 1
ATOM 1415 C C . VAL A 1 185 ? 17.922 -9.164 -20.609 1 96.38 185 VAL A C 1
ATOM 1417 O O . VAL A 1 185 ? 17.359 -8.57 -21.531 1 96.38 185 VAL A O 1
ATOM 1420 N N . ASP A 1 186 ? 19.016 -9.859 -20.797 1 96.44 186 ASP A N 1
ATOM 1421 C CA . ASP A 1 186 ? 19.75 -9.883 -22.047 1 96.44 186 ASP A CA 1
ATOM 1422 C C . ASP A 1 186 ? 18.938 -10.586 -23.141 1 96.44 186 ASP A C 1
ATOM 1424 O O . ASP A 1 186 ? 19.188 -10.383 -24.328 1 96.44 186 ASP A O 1
ATOM 1428 N N . ARG A 1 187 ? 17.969 -11.414 -22.734 1 96.31 187 ARG A N 1
ATOM 1429 C CA . ARG A 1 187 ? 17.141 -12.133 -23.703 1 96.31 187 ARG A CA 1
ATOM 1430 C C . ARG A 1 187 ? 16.203 -11.18 -24.438 1 96.31 187 ARG A C 1
ATOM 1432 O O . ARG A 1 187 ? 15.742 -11.484 -25.531 1 96.31 187 ARG A O 1
ATOM 1439 N N . ARG A 1 188 ? 15.828 -10.016 -23.828 1 95.31 188 ARG A N 1
ATOM 1440 C CA . ARG A 1 188 ? 14.938 -9 -24.391 1 95.31 188 ARG A CA 1
ATOM 1441 C C . ARG A 1 188 ? 13.633 -9.625 -24.875 1 95.31 188 ARG A C 1
ATOM 1443 O O . ARG A 1 188 ? 13.195 -9.352 -26 1 95.31 188 ARG A O 1
ATOM 1450 N N . ALA A 1 189 ? 13.133 -10.586 -24.156 1 97.12 189 ALA A N 1
ATOM 1451 C CA . ALA A 1 189 ? 11.875 -11.242 -24.484 1 97.12 189 ALA A CA 1
ATOM 1452 C C . ALA A 1 189 ? 10.695 -10.289 -24.312 1 97.12 189 ALA A C 1
ATOM 1454 O O . ALA A 1 189 ? 10.773 -9.32 -23.547 1 97.12 189 ALA A O 1
ATOM 1455 N N . PRO A 1 190 ? 9.617 -10.57 -25.078 1 96.81 190 PRO A N 1
ATOM 1456 C CA . PRO A 1 190 ? 8.422 -9.766 -24.844 1 96.81 190 PRO A CA 1
ATOM 1457 C C . PRO A 1 190 ? 7.926 -9.844 -23.406 1 96.81 190 PRO A C 1
ATOM 1459 O O . PRO A 1 190 ? 8.008 -10.906 -22.781 1 96.81 190 PRO A O 1
ATOM 1462 N N . GLU A 1 191 ? 7.434 -8.727 -22.922 1 96.81 191 GLU A N 1
ATOM 1463 C CA . GLU A 1 191 ? 6.977 -8.656 -21.531 1 96.81 191 GLU A CA 1
ATOM 1464 C C . GLU A 1 191 ? 5.48 -8.359 -21.453 1 96.81 191 GLU A C 1
ATOM 1466 O O . GLU A 1 191 ? 4.906 -7.797 -22.391 1 96.81 191 GLU A O 1
ATOM 1471 N N . GLN A 1 192 ? 4.871 -8.812 -20.469 1 97.62 192 GLN A N 1
ATOM 1472 C CA . GLN A 1 192 ? 3.471 -8.523 -20.156 1 97.62 192 GLN A CA 1
ATOM 1473 C C . GLN A 1 192 ? 3.193 -8.656 -18.672 1 97.62 192 GLN A C 1
ATOM 1475 O O . GLN A 1 192 ? 4.086 -9.016 -17.891 1 97.62 192 GLN A O 1
ATOM 1480 N N . LEU A 1 193 ? 1.984 -8.305 -18.266 1 97.75 193 LEU A N 1
ATOM 1481 C CA . LEU A 1 193 ? 1.525 -8.547 -16.906 1 97.75 193 LEU A CA 1
ATOM 1482 C C . LEU A 1 193 ? 1.42 -10.039 -16.625 1 97.75 193 LEU A C 1
ATOM 1484 O O . LEU A 1 193 ? 0.926 -10.797 -17.453 1 97.75 193 LEU A O 1
ATOM 1488 N N . LEU A 1 194 ? 1.867 -10.445 -15.43 1 98.44 194 LEU A N 1
ATOM 1489 C CA . LEU A 1 194 ? 1.918 -11.852 -15.031 1 98.44 194 LEU A CA 1
ATOM 1490 C C . LEU A 1 194 ? 1.171 -12.07 -13.719 1 98.44 194 LEU A C 1
ATOM 1492 O O . LEU A 1 194 ? 0.868 -11.109 -13.008 1 98.44 194 LEU A O 1
ATOM 1496 N N . HIS A 1 195 ? 0.838 -13.375 -13.445 1 98.19 195 HIS A N 1
ATOM 1497 C CA . HIS A 1 195 ? 0.384 -13.758 -12.117 1 98.19 195 HIS A CA 1
ATOM 1498 C C . HIS A 1 195 ? 1.48 -13.539 -11.078 1 98.19 195 HIS A C 1
ATOM 1500 O O . HIS A 1 195 ? 1.213 -13.039 -9.984 1 98.19 195 HIS A O 1
ATOM 1506 N N . GLY A 1 196 ? 2.707 -13.953 -11.453 1 98 196 GLY A N 1
ATOM 1507 C CA . GLY A 1 196 ? 3.875 -13.797 -10.602 1 98 196 GLY A CA 1
ATOM 1508 C C . GLY A 1 196 ? 4.215 -15.039 -9.805 1 98 196 GLY A C 1
ATOM 1509 O O . GLY A 1 196 ? 5.379 -15.281 -9.477 1 98 196 GLY A O 1
ATOM 1510 N N . GLU A 1 197 ? 3.158 -15.836 -9.414 1 97.25 197 GLU A N 1
ATOM 1511 C CA . GLU A 1 197 ? 3.381 -17.094 -8.711 1 97.25 197 GLU A CA 1
ATOM 1512 C C . GLU A 1 197 ? 2.242 -18.078 -8.969 1 97.25 197 GLU A C 1
ATOM 1514 O O . GLU A 1 197 ? 1.567 -18.516 -8.039 1 97.25 197 GLU A O 1
ATOM 1519 N N . PRO A 1 198 ? 2.141 -18.516 -10.203 1 98.12 198 PRO A N 1
ATOM 1520 C CA . PRO A 1 198 ? 1.021 -19.422 -10.492 1 98.12 198 PRO A CA 1
ATOM 1521 C C . PRO A 1 198 ? 1.348 -20.875 -10.188 1 98.12 198 PRO A C 1
ATOM 1523 O O . PRO A 1 198 ? 1.039 -21.766 -10.992 1 98.12 198 PRO A O 1
ATOM 1526 N N . HIS A 1 199 ? 2.008 -21.156 -9.047 1 95.81 199 HIS A N 1
ATOM 1527 C CA . HIS A 1 199 ? 2.234 -22.531 -8.625 1 95.81 199 HIS A CA 1
ATOM 1528 C C . HIS A 1 199 ? 0.934 -23.203 -8.195 1 95.81 199 HIS A C 1
ATOM 1530 O O . HIS A 1 199 ? -0.088 -22.531 -8.023 1 95.81 199 HIS A O 1
ATOM 1536 N N . PRO A 1 200 ? 0.911 -24.531 -7.996 1 93.81 200 PRO A N 1
ATOM 1537 C CA . PRO A 1 200 ? -0.333 -25.281 -7.828 1 93.81 200 PRO A CA 1
ATOM 1538 C C . PRO A 1 200 ? -1.121 -24.859 -6.594 1 93.81 200 PRO A C 1
ATOM 1540 O O . PRO A 1 200 ? -2.35 -24.969 -6.57 1 93.81 200 PRO A O 1
ATOM 1543 N N . TRP A 1 201 ? -0.46 -24.328 -5.605 1 90.56 201 TRP A N 1
ATOM 1544 C CA . TRP A 1 201 ? -1.168 -23.922 -4.398 1 90.56 201 TRP A CA 1
ATOM 1545 C C . TRP A 1 201 ? -1.959 -22.641 -4.633 1 90.56 201 TRP A C 1
ATOM 1547 O O . TRP A 1 201 ? -2.811 -22.281 -3.82 1 90.56 201 TRP A O 1
ATOM 1557 N N . ASN A 1 202 ? -1.698 -22 -5.734 1 94.88 202 ASN A N 1
ATOM 1558 C CA . ASN A 1 202 ? -2.451 -20.797 -6.09 1 94.88 202 ASN A CA 1
ATOM 1559 C C . ASN A 1 202 ? -3.459 -21.078 -7.199 1 94.88 202 ASN A C 1
ATOM 1561 O O . ASN A 1 202 ? -3.811 -20.172 -7.965 1 94.88 202 ASN A O 1
ATOM 1565 N N . VAL A 1 203 ? -3.848 -22.344 -7.254 1 95.25 203 VAL A N 1
ATOM 1566 C CA . VAL A 1 203 ? -4.875 -22.766 -8.203 1 95.25 203 VAL A CA 1
ATOM 1567 C C . VAL A 1 203 ? -5.93 -23.609 -7.484 1 95.25 203 VAL A C 1
ATOM 1569 O O . VAL A 1 203 ? -5.605 -24.594 -6.824 1 95.25 203 VAL A O 1
ATOM 1572 N N . LEU A 1 204 ? -7.145 -23.188 -7.637 1 94.12 204 LEU A N 1
ATOM 1573 C CA . LEU A 1 204 ? -8.266 -23.984 -7.141 1 94.12 204 LEU A CA 1
ATOM 1574 C C . LEU A 1 204 ? -8.789 -24.922 -8.219 1 94.12 204 LEU A C 1
ATOM 1576 O O . LEU A 1 204 ? -9.078 -24.5 -9.336 1 94.12 204 LEU A O 1
ATOM 1580 N N . ASP A 1 205 ? -8.805 -26.141 -7.895 1 93.38 205 ASP A N 1
ATOM 1581 C CA . ASP A 1 205 ? -9.461 -27.094 -8.781 1 93.38 205 ASP A CA 1
ATOM 1582 C C . ASP A 1 205 ? -10.969 -27.141 -8.516 1 93.38 205 ASP A C 1
ATOM 1584 O O . ASP A 1 205 ? -11.406 -27.641 -7.477 1 93.38 205 ASP A O 1
ATOM 1588 N N . THR A 1 206 ? -11.75 -26.641 -9.484 1 91.88 206 THR A N 1
ATOM 1589 C CA . THR A 1 206 ? -13.188 -26.531 -9.281 1 91.88 206 THR A CA 1
ATOM 1590 C C . THR A 1 206 ? -13.945 -27.359 -10.305 1 91.88 206 THR A C 1
ATOM 1592 O O . THR A 1 206 ? -13.352 -27.875 -11.25 1 91.88 206 THR A O 1
ATOM 1595 N N . ARG A 1 207 ? -15.289 -27.453 -10.172 1 87.94 207 ARG A N 1
ATOM 1596 C CA . ARG A 1 207 ? -16.141 -28.203 -11.078 1 87.94 207 ARG A CA 1
ATOM 1597 C C . ARG A 1 207 ? -16.125 -27.594 -12.477 1 87.94 207 ARG A C 1
ATOM 1599 O O . ARG A 1 207 ? -16.234 -28.312 -13.477 1 87.94 207 ARG A O 1
ATOM 1606 N N . ASN A 1 208 ? -15.875 -26.312 -12.547 1 88.5 208 ASN A N 1
ATOM 1607 C CA . ASN A 1 208 ? -15.883 -25.625 -13.836 1 88.5 208 ASN A CA 1
ATOM 1608 C C . ASN A 1 208 ? -14.461 -25.359 -14.336 1 88.5 208 ASN A C 1
ATOM 1610 O O . ASN A 1 208 ? -14.258 -24.531 -15.227 1 88.5 208 ASN A O 1
ATOM 1614 N N . GLY A 1 209 ? -13.5 -26.125 -13.719 1 92 209 GLY A N 1
ATOM 1615 C CA . GLY A 1 209 ? -12.117 -25.953 -14.141 1 92 209 GLY A CA 1
ATOM 1616 C C . GLY A 1 209 ? -11.273 -25.188 -13.133 1 92 209 GLY A C 1
ATOM 1617 O O . GLY A 1 209 ? -11.781 -24.75 -12.102 1 92 209 GLY A O 1
ATOM 1618 N N . PRO A 1 210 ? -10 -25.047 -13.461 1 95.44 210 PRO A N 1
ATOM 1619 C CA . PRO A 1 210 ? -9.094 -24.391 -12.523 1 95.44 210 PRO A CA 1
ATOM 1620 C C . PRO A 1 210 ? -9.344 -22.875 -12.438 1 95.44 210 PRO A C 1
ATOM 1622 O O . PRO A 1 210 ? -9.656 -22.234 -13.445 1 95.44 210 PRO A O 1
ATOM 1625 N N . LEU A 1 211 ? -9.18 -22.297 -11.234 1 96.75 211 LEU A N 1
ATOM 1626 C CA . LEU A 1 211 ? -9.234 -20.859 -10.984 1 96.75 211 LEU A CA 1
ATOM 1627 C C . LEU A 1 211 ? -7.977 -20.391 -10.25 1 96.75 211 LEU A C 1
ATOM 1629 O O . LEU A 1 211 ? -7.609 -20.953 -9.219 1 96.75 211 LEU A O 1
ATOM 1633 N N . PHE A 1 212 ? -7.309 -19.422 -10.859 1 97.81 212 PHE A N 1
ATOM 1634 C CA . PHE A 1 212 ? -6.129 -18.859 -10.203 1 97.81 212 PHE A CA 1
ATOM 1635 C C . PHE A 1 212 ? -6.523 -17.938 -9.062 1 97.81 212 PHE A C 1
ATOM 1637 O O . PHE A 1 212 ? -7.512 -17.203 -9.156 1 97.81 212 PHE A O 1
ATOM 1644 N N . ILE A 1 213 ? -5.727 -18 -7.977 1 96.19 213 ILE A N 1
ATOM 1645 C CA . ILE A 1 213 ? -5.926 -17.156 -6.797 1 96.19 213 ILE A CA 1
ATOM 1646 C C . ILE A 1 213 ? -4.602 -16.516 -6.391 1 96.19 213 ILE A C 1
ATOM 1648 O O . ILE A 1 213 ? -3.545 -16.875 -6.922 1 96.19 213 ILE A O 1
ATOM 1652 N N . ASP A 1 214 ? -4.648 -15.523 -5.512 1 94.62 214 ASP A N 1
ATOM 1653 C CA . ASP A 1 214 ? -3.512 -14.898 -4.844 1 94.62 214 ASP A CA 1
ATOM 1654 C C . ASP A 1 214 ? -2.625 -14.156 -5.844 1 94.62 214 ASP A C 1
ATOM 1656 O O . ASP A 1 214 ? -1.517 -14.609 -6.148 1 94.62 214 ASP A O 1
ATOM 1660 N N . PHE A 1 215 ? -3.004 -13 -6.215 1 96.19 215 PHE A N 1
ATOM 1661 C CA . PHE A 1 215 ? -2.309 -12.172 -7.191 1 96.19 215 PHE A CA 1
ATOM 1662 C C . PHE A 1 215 ? -1.405 -11.164 -6.496 1 96.19 215 PHE A C 1
ATOM 1664 O O . PHE A 1 215 ? -1.198 -10.055 -7 1 96.19 215 PHE A O 1
ATOM 1671 N N . GLU A 1 216 ? -0.903 -11.492 -5.32 1 93.19 216 GLU A N 1
ATOM 1672 C CA . GLU A 1 216 ? -0.127 -10.531 -4.539 1 93.19 216 GLU A CA 1
ATOM 1673 C C . GLU A 1 216 ? 1.232 -10.273 -5.18 1 93.19 216 GLU A C 1
ATOM 1675 O O . GLU A 1 216 ? 1.855 -9.242 -4.926 1 93.19 216 GLU A O 1
ATOM 1680 N N . ASN A 1 217 ? 1.686 -11.148 -6.066 1 94.75 217 ASN A N 1
ATOM 1681 C CA . ASN A 1 217 ? 3.008 -11.016 -6.668 1 94.75 217 ASN A CA 1
ATOM 1682 C C . ASN A 1 217 ? 2.916 -10.688 -8.156 1 94.75 217 ASN A C 1
ATOM 1684 O O . ASN A 1 217 ? 3.85 -10.961 -8.914 1 94.75 217 ASN A O 1
ATOM 1688 N N . THR A 1 218 ? 1.763 -10.164 -8.531 1 96.44 218 THR A N 1
ATOM 1689 C CA . THR A 1 218 ? 1.613 -9.734 -9.922 1 96.44 218 THR A CA 1
ATOM 1690 C C . THR A 1 218 ? 2.742 -8.789 -10.32 1 96.44 218 THR A C 1
ATOM 1692 O O . THR A 1 218 ? 3.119 -7.906 -9.555 1 96.44 218 THR A O 1
ATOM 1695 N N . ALA A 1 219 ? 3.314 -8.969 -11.523 1 96.75 219 ALA A N 1
ATOM 1696 C CA . ALA A 1 219 ? 4.453 -8.203 -12.016 1 96.75 219 ALA A CA 1
ATOM 1697 C C . ALA A 1 219 ? 4.492 -8.203 -13.547 1 96.75 219 ALA A C 1
ATOM 1699 O O . ALA A 1 219 ? 3.787 -8.984 -14.188 1 96.75 219 ALA A O 1
ATOM 1700 N N . GLU A 1 220 ? 5.254 -7.301 -14.023 1 97.44 220 GLU A N 1
ATOM 1701 C CA . GLU A 1 220 ? 5.547 -7.305 -15.453 1 97.44 220 GLU A CA 1
ATOM 1702 C C . GLU A 1 220 ? 6.785 -8.141 -15.766 1 97.44 220 GLU A C 1
ATOM 1704 O O . GLU A 1 220 ? 7.75 -8.133 -15 1 97.44 220 GLU A O 1
ATOM 1709 N N . GLY A 1 221 ? 6.793 -8.875 -16.797 1 98 221 GLY A N 1
ATOM 1710 C CA . GLY A 1 221 ? 7.922 -9.695 -17.219 1 98 221 GLY A CA 1
ATOM 1711 C C . GLY A 1 221 ? 7.57 -10.68 -18.312 1 98 221 GLY A C 1
ATOM 1712 O O . GLY A 1 221 ? 6.465 -10.648 -18.859 1 98 221 GLY A O 1
ATOM 1713 N N . PRO A 1 222 ? 8.547 -11.5 -18.719 1 98.44 222 PRO A N 1
ATOM 1714 C CA . PRO A 1 222 ? 8.25 -12.547 -19.703 1 98.44 222 PRO A CA 1
ATOM 1715 C C . PRO A 1 222 ? 7.367 -13.656 -19.141 1 98.44 222 PRO A C 1
ATOM 1717 O O . PRO A 1 222 ? 7.512 -14.031 -17.969 1 98.44 222 PRO A O 1
ATOM 1720 N N . VAL A 1 223 ? 6.469 -14.25 -19.969 1 98.56 223 VAL A N 1
ATOM 1721 C CA . VAL A 1 223 ? 5.543 -15.281 -19.5 1 98.56 223 VAL A CA 1
ATOM 1722 C C . VAL A 1 223 ? 6.324 -16.484 -18.969 1 98.56 223 VAL A C 1
ATOM 1724 O O . VAL A 1 223 ? 5.824 -17.219 -18.125 1 98.56 223 VAL A O 1
ATOM 1727 N N . GLU A 1 224 ? 7.547 -16.625 -19.406 1 98.69 224 GLU A N 1
ATOM 1728 C CA . GLU A 1 224 ? 8.398 -17.734 -18.984 1 98.69 224 GLU A CA 1
ATOM 1729 C C . GLU A 1 224 ? 8.648 -17.688 -17.484 1 98.69 224 GLU A C 1
ATOM 1731 O O . GLU A 1 224 ? 8.828 -18.734 -16.844 1 98.69 224 GLU A O 1
ATOM 1736 N N . TYR A 1 225 ? 8.609 -16.531 -16.906 1 98.75 225 TYR A N 1
ATOM 1737 C CA . TYR A 1 225 ? 8.727 -16.438 -15.461 1 98.75 225 TYR A CA 1
ATOM 1738 C C . TYR A 1 225 ? 7.578 -17.141 -14.766 1 98.75 225 TYR A C 1
ATOM 1740 O O . TYR A 1 225 ? 7.789 -17.922 -13.828 1 98.75 225 TYR A O 1
ATOM 1748 N N . ASP A 1 226 ? 6.359 -16.891 -15.188 1 98.88 226 ASP A N 1
ATOM 1749 C CA . ASP A 1 226 ? 5.207 -17.625 -14.664 1 98.88 226 ASP A CA 1
ATOM 1750 C C . ASP A 1 226 ? 5.352 -19.125 -14.914 1 98.88 226 ASP A C 1
ATOM 1752 O O . ASP A 1 226 ? 5.09 -19.938 -14.023 1 98.88 226 ASP A O 1
ATOM 1756 N N . ILE A 1 227 ? 5.758 -19.438 -16.094 1 98.69 227 ILE A N 1
ATOM 1757 C CA . ILE A 1 227 ? 5.855 -20.844 -16.5 1 98.69 227 ILE A CA 1
ATOM 1758 C C . ILE A 1 227 ? 6.867 -21.562 -15.625 1 98.69 227 ILE A C 1
ATOM 1760 O O . ILE A 1 227 ? 6.699 -22.75 -15.32 1 98.69 227 ILE A O 1
ATOM 1764 N N . ALA A 1 228 ? 7.801 -20.875 -15.109 1 98.56 228 ALA A N 1
ATOM 1765 C CA . ALA A 1 228 ? 8.836 -21.469 -14.266 1 98.56 228 ALA A CA 1
ATOM 1766 C C . ALA A 1 228 ? 8.273 -21.891 -12.914 1 98.56 228 ALA A C 1
ATOM 1768 O O . ALA A 1 228 ? 8.906 -22.641 -12.172 1 98.56 228 ALA A O 1
ATOM 1769 N N . TRP A 1 229 ? 7.074 -21.438 -12.547 1 98.25 229 TRP A N 1
ATOM 1770 C CA . TRP A 1 229 ? 6.473 -21.719 -11.25 1 98.25 229 TRP A CA 1
ATOM 1771 C C . TRP A 1 229 ? 5.598 -22.969 -11.312 1 98.25 229 TRP A C 1
ATOM 1773 O O . TRP A 1 229 ? 5.168 -23.484 -10.281 1 98.25 229 TRP A O 1
ATOM 1783 N N . VAL A 1 230 ? 5.285 -23.469 -12.516 1 98.19 230 VAL A N 1
ATOM 1784 C CA . VAL A 1 230 ? 4.312 -24.547 -12.617 1 98.19 230 VAL A CA 1
ATOM 1785 C C . VAL A 1 230 ? 5.035 -25.875 -12.789 1 98.19 230 VAL A C 1
ATOM 1787 O O . VAL A 1 230 ? 6.23 -25.906 -13.094 1 98.19 230 VAL A O 1
ATOM 1790 N N . PRO A 1 231 ? 4.355 -27.031 -12.609 1 97.06 231 PRO A N 1
ATOM 1791 C CA . PRO A 1 231 ? 4.965 -28.344 -12.758 1 97.06 231 PRO A CA 1
ATOM 1792 C C . PRO A 1 231 ? 5.465 -28.609 -14.18 1 97.06 231 PRO A C 1
ATOM 1794 O O . PRO A 1 231 ? 4.926 -28.062 -15.141 1 97.06 231 PRO A O 1
ATOM 1797 N N . GLN A 1 232 ? 6.426 -29.516 -14.211 1 96.94 232 GLN A N 1
ATOM 1798 C CA . GLN A 1 232 ? 7.086 -29.828 -15.477 1 96.94 232 GLN A CA 1
ATOM 1799 C C . GLN A 1 232 ? 6.078 -30.266 -16.531 1 96.94 232 GLN A C 1
ATOM 1801 O O . GLN A 1 232 ? 6.16 -29.859 -17.688 1 96.94 232 GLN A O 1
ATOM 1806 N N . GLN A 1 233 ? 5.105 -31.047 -16.125 1 96.69 233 GLN A N 1
ATOM 1807 C CA . GLN A 1 233 ? 4.117 -31.562 -17.078 1 96.69 233 GLN A CA 1
ATOM 1808 C C . GLN A 1 233 ? 3.264 -30.422 -17.641 1 96.69 233 GLN A C 1
ATOM 1810 O O . GLN A 1 233 ? 2.762 -30.516 -18.75 1 96.69 233 GLN A O 1
ATOM 1815 N N . VAL A 1 234 ? 3.061 -29.391 -16.891 1 97.62 234 VAL A N 1
ATOM 1816 C CA . VAL A 1 234 ? 2.312 -28.219 -17.344 1 97.62 234 VAL A CA 1
ATOM 1817 C C . VAL A 1 234 ? 3.156 -27.406 -18.312 1 97.62 234 VAL A C 1
ATOM 1819 O O . VAL A 1 234 ? 2.656 -26.953 -19.344 1 97.62 234 VAL A O 1
ATOM 1822 N N . VAL A 1 235 ? 4.449 -27.281 -18.047 1 97.38 235 VAL A N 1
ATOM 1823 C CA . VAL A 1 235 ? 5.383 -26.547 -18.906 1 97.38 235 VAL A CA 1
ATOM 1824 C C . VAL A 1 235 ? 5.355 -27.156 -20.312 1 97.38 235 VAL A C 1
ATOM 1826 O O . VAL A 1 235 ? 5.285 -26.422 -21.297 1 97.38 235 VAL A O 1
ATOM 1829 N N . GLU A 1 236 ? 5.312 -28.438 -20.359 1 96.38 236 GLU A N 1
ATOM 1830 C CA . GLU A 1 236 ? 5.375 -29.156 -21.625 1 96.38 236 GLU A CA 1
ATOM 1831 C C . GLU A 1 236 ? 4.121 -28.922 -22.469 1 96.38 236 GLU A C 1
ATOM 1833 O O . GLU A 1 236 ? 4.137 -29.125 -23.688 1 96.38 236 GLU A O 1
ATOM 1838 N N . ARG A 1 237 ? 3.113 -28.516 -21.812 1 97.31 237 ARG A N 1
ATOM 1839 C CA . ARG A 1 237 ? 1.835 -28.375 -22.5 1 97.31 237 ARG A CA 1
ATOM 1840 C C . ARG A 1 237 ? 1.539 -26.906 -22.797 1 97.31 237 ARG A C 1
ATOM 1842 O O . ARG A 1 237 ? 0.561 -26.594 -23.484 1 97.31 237 ARG A O 1
ATOM 1849 N N . TYR A 1 238 ? 2.318 -25.984 -22.297 1 97.56 238 TYR A N 1
ATOM 1850 C CA . TYR A 1 238 ? 2.152 -24.578 -22.609 1 97.56 238 TYR A CA 1
ATOM 1851 C C . TYR A 1 238 ? 2.707 -24.25 -24 1 97.56 238 TYR A C 1
ATOM 1853 O O . TYR A 1 238 ? 3.854 -24.594 -24.297 1 97.56 238 TYR A O 1
ATOM 1861 N N . PRO A 1 239 ? 1.989 -23.578 -24.828 1 94.44 239 PRO A N 1
ATOM 1862 C CA . PRO A 1 239 ? 2.424 -23.406 -26.203 1 94.44 239 PRO A CA 1
ATOM 1863 C C . PRO A 1 239 ? 3.496 -22.328 -26.359 1 94.44 239 PRO A C 1
ATOM 1865 O O . PRO A 1 239 ? 3.439 -21.297 -25.672 1 94.44 239 PRO A O 1
ATOM 1868 N N . ASN A 1 240 ? 4.496 -22.516 -27.141 1 93.44 240 ASN A N 1
ATOM 1869 C CA . ASN A 1 240 ? 5.449 -21.578 -27.703 1 93.44 240 ASN A CA 1
ATOM 1870 C C . ASN A 1 240 ? 6.297 -20.922 -26.609 1 93.44 240 ASN A C 1
ATOM 1872 O O . ASN A 1 240 ? 6.668 -19.75 -26.719 1 93.44 240 ASN A O 1
ATOM 1876 N N . ALA A 1 241 ? 6.48 -21.594 -25.531 1 95.31 241 ALA A N 1
ATOM 1877 C CA . ALA A 1 241 ? 7.379 -21.062 -24.516 1 95.31 241 ALA A CA 1
ATOM 1878 C C . ALA A 1 241 ? 8.836 -21.203 -24.938 1 95.31 241 ALA A C 1
ATOM 1880 O O . ALA A 1 241 ? 9.227 -22.219 -25.516 1 95.31 241 ALA A O 1
ATOM 1881 N N . ASP A 1 242 ? 9.656 -20.141 -24.719 1 97.31 242 ASP A N 1
ATOM 1882 C CA . ASP A 1 242 ? 11.102 -20.25 -24.891 1 97.31 242 ASP A CA 1
ATOM 1883 C C . ASP A 1 242 ? 11.734 -21.109 -23.797 1 97.31 242 ASP A C 1
ATOM 1885 O O . ASP A 1 242 ? 11.953 -20.641 -22.688 1 97.31 242 ASP A O 1
ATOM 1889 N N . GLU A 1 243 ? 12.094 -22.312 -24.188 1 96.38 243 GLU A N 1
ATOM 1890 C CA . GLU A 1 243 ? 12.547 -23.297 -23.203 1 96.38 243 GLU A CA 1
ATOM 1891 C C . GLU A 1 243 ? 13.812 -22.828 -22.5 1 96.38 243 GLU A C 1
ATOM 1893 O O . GLU A 1 243 ? 14 -23.109 -21.312 1 96.38 243 GLU A O 1
ATOM 1898 N N . ASP A 1 244 ? 14.664 -22.203 -23.188 1 97.25 244 ASP A N 1
ATOM 1899 C CA . ASP A 1 244 ? 15.883 -21.688 -22.578 1 97.25 244 ASP A CA 1
ATOM 1900 C C . ASP A 1 244 ? 15.57 -20.625 -21.516 1 97.25 244 ASP A C 1
ATOM 1902 O O . ASP A 1 244 ? 16.141 -20.641 -20.422 1 97.25 244 ASP A O 1
ATOM 1906 N N . LEU A 1 245 ? 14.688 -19.734 -21.875 1 98.31 245 LEU A N 1
ATOM 1907 C CA . LEU A 1 245 ? 14.305 -18.672 -20.938 1 98.31 245 LEU A CA 1
ATOM 1908 C C . LEU A 1 245 ? 13.57 -19.266 -19.734 1 98.31 245 LEU A C 1
ATOM 1910 O O . LEU A 1 245 ? 13.758 -18.797 -18.609 1 98.31 245 LEU A O 1
ATOM 1914 N N . VAL A 1 246 ? 12.758 -20.266 -19.969 1 98.44 246 VAL A N 1
ATOM 1915 C CA . VAL A 1 246 ? 12.109 -20.969 -18.859 1 98.44 246 VAL A CA 1
ATOM 1916 C C . VAL A 1 246 ? 13.172 -21.531 -17.922 1 98.44 246 VAL A C 1
ATOM 1918 O O . VAL A 1 246 ? 13.031 -21.438 -16.703 1 98.44 246 VAL A O 1
ATOM 1921 N N . GLY A 1 247 ? 14.188 -22.094 -18.5 1 98 247 GLY A N 1
ATOM 1922 C CA . GLY A 1 247 ? 15.281 -22.609 -17.688 1 98 247 GLY A CA 1
ATOM 1923 C C . GLY A 1 247 ? 15.945 -21.562 -16.828 1 98 247 GLY A C 1
ATOM 1924 O O . GLY A 1 247 ? 16.203 -21.797 -15.641 1 98 247 GLY A O 1
ATOM 1925 N N . LEU A 1 248 ? 16.234 -20.438 -17.406 1 98.31 248 LEU A N 1
ATOM 1926 C CA . LEU A 1 248 ? 16.828 -19.328 -16.641 1 98.31 248 LEU A CA 1
ATOM 1927 C C . LEU A 1 248 ? 15.898 -18.891 -15.516 1 98.31 248 LEU A C 1
ATOM 1929 O O . LEU A 1 248 ? 16.344 -18.719 -14.383 1 98.31 248 LEU A O 1
ATOM 1933 N N . CYS A 1 249 ? 14.641 -18.75 -15.82 1 98.62 249 CYS A N 1
ATOM 1934 C CA . CYS A 1 249 ? 13.656 -18.328 -14.836 1 98.62 249 CYS A CA 1
ATOM 1935 C C . CYS A 1 249 ? 13.516 -19.359 -13.719 1 98.62 249 CYS A C 1
ATOM 1937 O O . CYS A 1 249 ? 13.305 -19 -12.562 1 98.62 249 CYS A O 1
ATOM 1939 N N . ARG A 1 250 ? 13.648 -20.594 -14.055 1 98.19 250 ARG A N 1
ATOM 1940 C CA . ARG A 1 250 ? 13.578 -21.656 -13.062 1 98.19 250 ARG A CA 1
ATOM 1941 C C . ARG A 1 250 ? 14.68 -21.5 -12.016 1 98.19 250 ARG A C 1
ATOM 1943 O O . ARG A 1 250 ? 14.43 -21.672 -10.82 1 98.19 250 ARG A O 1
ATOM 1950 N N . GLY A 1 251 ? 15.867 -21.234 -12.508 1 98.38 251 GLY A N 1
ATOM 1951 C CA . GLY A 1 251 ? 16.938 -20.953 -11.57 1 98.38 251 GLY A CA 1
ATOM 1952 C C . GLY A 1 251 ? 16.625 -19.828 -10.609 1 98.38 251 GLY A C 1
ATOM 1953 O O . GLY A 1 251 ? 16.859 -19.938 -9.406 1 98.38 251 GLY A O 1
ATOM 1954 N N . VAL A 1 252 ? 16.094 -18.766 -11.102 1 98.69 252 VAL A N 1
ATOM 1955 C CA . VAL A 1 252 ? 15.719 -17.609 -10.305 1 98.69 252 VAL A CA 1
ATOM 1956 C C . VAL A 1 252 ? 14.641 -18 -9.297 1 98.69 252 VAL A C 1
ATOM 1958 O O . VAL A 1 252 ? 14.734 -17.656 -8.117 1 98.69 252 VAL A O 1
ATOM 1961 N N . VAL A 1 253 ? 13.664 -18.734 -9.727 1 98.38 253 VAL A N 1
ATOM 1962 C CA . VAL A 1 253 ? 12.555 -19.156 -8.875 1 98.38 253 VAL A CA 1
ATOM 1963 C C . VAL A 1 253 ? 13.086 -20.031 -7.734 1 98.38 253 VAL A C 1
ATOM 1965 O O . VAL A 1 253 ? 12.711 -19.828 -6.574 1 98.38 253 VAL A O 1
ATOM 1968 N N . LEU A 1 254 ? 13.969 -20.953 -8.047 1 97.75 254 LEU A N 1
ATOM 1969 C CA . LEU A 1 254 ? 14.57 -21.781 -7.016 1 97.75 254 LEU A CA 1
ATOM 1970 C C . LEU A 1 254 ? 15.328 -20.938 -5.996 1 97.75 254 LEU A C 1
ATOM 1972 O O . LEU A 1 254 ? 15.258 -21.203 -4.793 1 97.75 254 LEU A O 1
ATOM 1976 N N . ALA A 1 255 ? 16.031 -19.938 -6.473 1 98.25 255 ALA A N 1
ATOM 1977 C CA . ALA A 1 255 ? 16.781 -19.062 -5.586 1 98.25 255 ALA A CA 1
ATOM 1978 C C . ALA A 1 255 ? 15.859 -18.25 -4.684 1 98.25 255 ALA A C 1
ATOM 1980 O O . ALA A 1 255 ? 16.156 -18.062 -3.502 1 98.25 255 ALA A O 1
ATOM 1981 N N . ILE A 1 256 ? 14.766 -17.781 -5.246 1 96.94 256 ILE A N 1
ATOM 1982 C CA . ILE A 1 256 ? 13.781 -17.031 -4.477 1 96.94 256 ILE A CA 1
ATOM 1983 C C . ILE A 1 256 ? 13.211 -17.906 -3.367 1 96.94 256 ILE A C 1
ATOM 1985 O O . ILE A 1 256 ? 13.164 -17.484 -2.205 1 96.94 256 ILE A O 1
ATOM 1989 N N . ILE A 1 257 ? 12.836 -19.109 -3.705 1 94.75 257 ILE A N 1
ATOM 1990 C CA . ILE A 1 257 ? 12.242 -20.016 -2.732 1 94.75 257 ILE A CA 1
ATOM 1991 C C . ILE A 1 257 ? 13.266 -20.375 -1.66 1 94.75 257 ILE A C 1
ATOM 1993 O O . ILE A 1 257 ? 12.953 -20.375 -0.468 1 94.75 257 ILE A O 1
ATOM 1997 N N . ALA A 1 258 ? 14.484 -20.641 -2.076 1 95.12 258 ALA A N 1
ATOM 1998 C CA . ALA A 1 258 ? 15.539 -20.938 -1.107 1 95.12 258 ALA A CA 1
ATOM 1999 C C . ALA A 1 258 ? 15.711 -19.797 -0.117 1 95.12 258 ALA A C 1
ATOM 2001 O O . ALA A 1 258 ? 15.805 -20.016 1.092 1 95.12 258 ALA A O 1
ATOM 2002 N N . THR A 1 259 ? 15.742 -18.594 -0.649 1 95.31 259 THR A N 1
ATOM 2003 C CA . THR A 1 259 ? 15.898 -17.422 0.202 1 95.31 259 THR A CA 1
ATOM 2004 C C . THR A 1 259 ? 14.75 -17.344 1.21 1 95.31 259 THR A C 1
ATOM 2006 O O . THR A 1 259 ? 14.984 -17.094 2.396 1 95.31 259 THR A O 1
ATOM 2009 N N . HIS A 1 260 ? 13.555 -17.578 0.729 1 91.31 260 HIS A N 1
ATOM 2010 C CA . HIS A 1 260 ? 12.398 -17.531 1.609 1 91.31 260 HIS A CA 1
ATOM 2011 C C . HIS A 1 260 ? 12.492 -18.578 2.707 1 91.31 260 HIS A C 1
ATOM 2013 O O . HIS A 1 260 ? 12.195 -18.297 3.871 1 91.31 260 HIS A O 1
ATOM 2019 N N . ARG A 1 261 ? 12.906 -19.734 2.35 1 90.19 261 ARG A N 1
ATOM 2020 C CA . ARG A 1 261 ? 12.984 -20.844 3.295 1 90.19 261 ARG A CA 1
ATOM 2021 C C . ARG A 1 261 ? 14 -20.547 4.395 1 90.19 261 ARG A C 1
ATOM 2023 O O . ARG A 1 261 ? 13.859 -21.031 5.52 1 90.19 261 ARG A O 1
ATOM 2030 N N . TRP A 1 262 ? 14.93 -19.75 4.121 1 91.19 262 TRP A N 1
ATOM 2031 C CA . TRP A 1 262 ? 15.992 -19.469 5.082 1 91.19 262 TRP A CA 1
ATOM 2032 C C . TRP A 1 262 ? 15.75 -18.125 5.781 1 91.19 262 TRP A C 1
ATOM 2034 O O . TRP A 1 262 ? 16.547 -17.703 6.625 1 91.19 262 TRP A O 1
ATOM 2044 N N . SER A 1 263 ? 14.68 -17.516 5.465 1 89.12 263 SER A N 1
ATOM 2045 C CA . SER A 1 263 ? 14.336 -16.25 6.098 1 89.12 263 SER A CA 1
ATOM 2046 C C . SER A 1 263 ? 13.703 -16.469 7.469 1 89.12 263 SER A C 1
ATOM 2048 O O . SER A 1 263 ? 12.953 -17.422 7.668 1 89.12 263 SER A O 1
ATOM 2050 N N . ARG A 1 264 ? 13.977 -15.602 8.43 1 80.44 264 ARG A N 1
ATOM 2051 C CA . ARG A 1 264 ? 13.461 -15.672 9.797 1 80.44 264 ARG A CA 1
ATOM 2052 C C . ARG A 1 264 ? 11.938 -15.672 9.797 1 80.44 264 ARG A C 1
ATOM 2054 O O . ARG A 1 264 ? 11.312 -16.344 10.625 1 80.44 264 ARG A O 1
ATOM 2061 N N . GLY A 1 265 ? 11.312 -15.039 8.922 1 71.06 265 GLY A N 1
ATOM 2062 C CA . GLY A 1 265 ? 9.867 -14.906 8.938 1 71.06 265 GLY A CA 1
ATOM 2063 C C . GLY A 1 265 ? 9.164 -15.953 8.094 1 71.06 265 GLY A C 1
ATOM 2064 O O . GLY A 1 265 ? 7.953 -15.867 7.867 1 71.06 265 GLY A O 1
ATOM 2065 N N . ASP A 1 266 ? 9.977 -16.922 7.711 1 71.19 266 ASP A N 1
ATOM 2066 C CA . ASP A 1 266 ? 9.359 -17.922 6.84 1 71.19 266 ASP A CA 1
ATOM 2067 C C . ASP A 1 266 ? 8.32 -18.75 7.602 1 71.19 266 ASP A C 1
ATOM 2069 O O . ASP A 1 266 ? 8.625 -19.312 8.648 1 71.19 266 ASP A O 1
ATOM 2073 N N . GLN A 1 267 ? 7.145 -18.75 7.152 1 62.28 267 GLN A N 1
ATOM 2074 C CA . GLN A 1 267 ? 6.047 -19.453 7.805 1 62.28 267 GLN A CA 1
ATOM 2075 C C . GLN A 1 267 ? 5.535 -20.594 6.938 1 62.28 267 GLN A C 1
ATOM 2077 O O . GLN A 1 267 ? 4.434 -21.109 7.156 1 62.28 267 GLN A O 1
ATOM 2082 N N . HIS A 1 268 ? 6.383 -20.922 5.93 1 66.56 268 HIS A N 1
ATOM 2083 C CA . HIS A 1 268 ? 5.91 -21.984 5.043 1 66.56 268 HIS A CA 1
ATOM 2084 C C . HIS A 1 268 ? 5.734 -23.297 5.801 1 66.56 268 HIS A C 1
ATOM 2086 O O . HIS A 1 268 ? 6.566 -23.656 6.633 1 66.56 268 HIS A O 1
ATOM 2092 N N . PRO A 1 269 ? 4.609 -23.859 5.504 1 56.78 269 PRO A N 1
ATOM 2093 C CA . PRO A 1 269 ? 4.258 -25.047 6.285 1 56.78 269 PRO A CA 1
ATOM 2094 C C . PRO A 1 269 ? 5.324 -26.141 6.215 1 56.78 269 PRO A C 1
ATOM 2096 O O . PRO A 1 269 ? 5.406 -26.984 7.109 1 56.78 269 PRO A O 1
ATOM 2099 N N . SER A 1 270 ? 5.953 -26.047 5.074 1 57.94 270 SER A N 1
ATOM 2100 C CA . SER A 1 270 ? 6.941 -27.125 5.023 1 57.94 270 SER A CA 1
ATOM 2101 C C . SER A 1 270 ? 8.133 -26.812 5.922 1 57.94 270 SER A C 1
ATOM 2103 O O . SER A 1 270 ? 8.984 -27.688 6.145 1 57.94 270 SER A O 1
ATOM 2105 N N . GLY A 1 271 ? 8.039 -25.531 6.641 1 57.25 271 GLY A N 1
ATOM 2106 C CA . GLY A 1 271 ? 8.844 -24.734 7.555 1 57.25 271 GLY A CA 1
ATOM 2107 C C . GLY A 1 271 ? 10.109 -25.438 8.008 1 57.25 271 GLY A C 1
ATOM 2108 O O . GLY A 1 271 ? 10.805 -24.953 8.906 1 57.25 271 GLY A O 1
ATOM 2109 N N . GLY A 1 272 ? 10.414 -26.578 7.305 1 62.56 272 GLY A N 1
ATOM 2110 C CA . GLY A 1 272 ? 11.625 -27.094 7.922 1 62.56 272 GLY A CA 1
ATOM 2111 C C . GLY A 1 272 ? 12.875 -26.797 7.113 1 62.56 272 GLY A C 1
ATOM 2112 O O . GLY A 1 272 ? 12.789 -26.359 5.965 1 62.56 272 GLY A O 1
ATOM 2113 N N . ARG A 1 273 ? 13.977 -26.672 7.648 1 79.19 273 ARG A N 1
ATOM 2114 C CA . ARG A 1 273 ? 15.297 -26.422 7.082 1 79.19 273 ARG A CA 1
ATOM 2115 C C . ARG A 1 273 ? 15.641 -27.438 6.008 1 79.19 273 ARG A C 1
ATOM 2117 O O . ARG A 1 273 ? 16.469 -27.172 5.133 1 79.19 273 ARG A O 1
ATOM 2124 N N . ARG A 1 274 ? 14.797 -28.5 5.922 1 86.19 274 ARG A N 1
ATOM 2125 C CA . ARG A 1 274 ? 15.062 -29.531 4.914 1 86.19 274 ARG A CA 1
ATOM 2126 C C . ARG A 1 274 ? 14.742 -29.016 3.514 1 86.19 274 ARG A C 1
ATOM 2128 O O . ARG A 1 274 ? 15.484 -29.266 2.566 1 86.19 274 ARG A O 1
ATOM 2135 N N . SER A 1 275 ? 13.633 -28.359 3.375 1 88.38 275 SER A N 1
ATOM 2136 C CA . SER A 1 275 ? 13.289 -27.781 2.074 1 88.38 275 SER A CA 1
ATOM 2137 C C . SER A 1 275 ? 14.305 -26.734 1.646 1 88.38 275 SER A C 1
ATOM 2139 O O . SER A 1 275 ? 14.695 -26.688 0.48 1 88.38 275 SER A O 1
ATOM 2141 N N . GLY A 1 276 ? 14.734 -25.969 2.623 1 91.06 276 GLY A N 1
ATOM 2142 C CA . GLY A 1 276 ? 15.75 -24.969 2.324 1 91.06 276 GLY A CA 1
ATOM 2143 C C . GLY A 1 276 ? 17.031 -25.562 1.765 1 91.06 276 GLY A C 1
ATOM 2144 O O . GLY A 1 276 ? 17.578 -25.047 0.79 1 91.06 276 GLY A O 1
ATOM 2145 N N . LEU A 1 277 ? 17.422 -26.641 2.375 1 93.38 277 LEU A N 1
ATOM 2146 C CA . LEU A 1 277 ? 18.625 -27.328 1.916 1 93.38 277 LEU A CA 1
ATOM 2147 C C . LEU A 1 277 ? 18.406 -27.938 0.536 1 93.38 277 LEU A C 1
ATOM 2149 O O . LEU A 1 277 ? 19.297 -27.906 -0.309 1 93.38 277 LEU A O 1
ATOM 2153 N N . ALA A 1 278 ? 17.281 -28.484 0.33 1 94.62 278 ALA A N 1
ATOM 2154 C CA . ALA A 1 278 ? 16.984 -29.109 -0.954 1 94.62 278 ALA A CA 1
ATOM 2155 C C . ALA A 1 278 ? 17.078 -28.094 -2.094 1 94.62 278 ALA A C 1
ATOM 2157 O O . ALA A 1 278 ? 17.625 -28.406 -3.156 1 94.62 278 ALA A O 1
ATOM 2158 N N . PHE A 1 279 ? 16.547 -26.922 -1.886 1 95.44 279 PHE A N 1
ATOM 2159 C CA . PHE A 1 279 ? 16.578 -25.906 -2.93 1 95.44 279 PHE A CA 1
ATOM 2160 C C . PHE A 1 279 ? 18 -25.391 -3.148 1 95.44 279 PHE A C 1
ATOM 2162 O O . PHE A 1 279 ? 18.406 -25.125 -4.281 1 95.44 279 PHE A O 1
ATOM 2169 N N . LEU A 1 280 ? 18.75 -25.266 -2.092 1 96.69 280 LEU A N 1
ATOM 2170 C CA . LEU A 1 280 ? 20.156 -24.875 -2.23 1 96.69 280 LEU A CA 1
ATOM 2171 C C . LEU A 1 280 ? 20.938 -25.938 -3.014 1 96.69 280 LEU A C 1
ATOM 2173 O O . LEU A 1 280 ? 21.734 -25.609 -3.887 1 96.69 280 LEU A O 1
ATOM 2177 N N . ASN A 1 281 ? 20.672 -27.156 -2.695 1 96.69 281 ASN A N 1
ATOM 2178 C CA . ASN A 1 281 ? 21.359 -28.25 -3.395 1 96.69 281 ASN A CA 1
ATOM 2179 C C . ASN A 1 281 ? 21 -28.266 -4.879 1 96.69 281 ASN A C 1
ATOM 2181 O O . ASN A 1 281 ? 21.859 -28.5 -5.727 1 96.69 281 ASN A O 1
ATOM 2185 N N . ALA A 1 282 ? 19.766 -28.062 -5.16 1 97.12 282 ALA A N 1
ATOM 2186 C CA . ALA A 1 282 ? 19.344 -27.984 -6.559 1 97.12 282 ALA A CA 1
ATOM 2187 C C . ALA A 1 282 ? 20.109 -26.906 -7.301 1 97.12 282 ALA A C 1
ATOM 2189 O O . ALA A 1 282 ? 20.516 -27.094 -8.445 1 97.12 282 ALA A O 1
ATOM 2190 N N . LEU A 1 283 ? 20.281 -25.797 -6.695 1 97.56 283 LEU A N 1
ATOM 2191 C CA . LEU A 1 283 ? 21 -24.688 -7.309 1 97.56 283 LEU A CA 1
ATOM 2192 C C . LEU A 1 283 ? 22.469 -25.047 -7.504 1 97.56 283 LEU A C 1
ATOM 2194 O O . LEU A 1 283 ? 23.062 -24.719 -8.531 1 97.56 283 LEU A O 1
ATOM 2198 N N . ARG A 1 284 ? 23.047 -25.688 -6.555 1 96.62 284 ARG A N 1
ATOM 2199 C CA . ARG A 1 284 ? 24.453 -26.078 -6.609 1 96.62 284 ARG A CA 1
ATOM 2200 C C . ARG A 1 284 ? 24.719 -27.031 -7.77 1 96.62 284 ARG A C 1
ATOM 2202 O O . ARG A 1 284 ? 25.781 -26.984 -8.383 1 96.62 284 ARG A O 1
ATOM 2209 N N . ASP A 1 285 ? 23.75 -27.875 -8.023 1 96.31 285 ASP A N 1
ATOM 2210 C CA . ASP A 1 285 ? 23.891 -28.844 -9.109 1 96.31 285 ASP A CA 1
ATOM 2211 C C . ASP A 1 285 ? 23.953 -28.141 -10.461 1 96.31 285 ASP A C 1
ATOM 2213 O O . ASP A 1 285 ? 24.453 -28.719 -11.438 1 96.31 285 ASP A O 1
ATOM 2217 N N . GLY A 1 286 ? 23.453 -26.922 -10.539 1 95.19 286 GLY A N 1
ATOM 2218 C CA . GLY A 1 286 ? 23.516 -26.172 -11.781 1 95.19 286 GLY A CA 1
ATOM 2219 C C . GLY A 1 286 ? 22.469 -26.578 -12.797 1 95.19 286 GLY A C 1
ATOM 2220 O O . GLY A 1 286 ? 21.672 -27.484 -12.539 1 95.19 286 GLY A O 1
ATOM 2221 N N . PRO A 1 287 ? 22.453 -25.922 -13.891 1 95.38 287 PRO A N 1
ATOM 2222 C CA . PRO A 1 287 ? 21.453 -26.234 -14.93 1 95.38 287 PRO A CA 1
ATOM 2223 C C . PRO A 1 287 ? 21.75 -27.547 -15.641 1 95.38 287 PRO A C 1
ATOM 2225 O O . PRO A 1 287 ? 22.906 -27.969 -15.734 1 95.38 287 PRO A O 1
ATOM 2228 N N . PRO A 1 288 ? 20.688 -28.172 -16.25 1 96.19 288 PRO A N 1
ATOM 2229 C CA . PRO A 1 288 ? 19.281 -27.719 -16.25 1 96.19 288 PRO A CA 1
ATOM 2230 C C . PRO A 1 288 ? 18.625 -27.891 -14.875 1 96.19 288 PRO A C 1
ATOM 2232 O O . PRO A 1 288 ? 18.578 -29 -14.336 1 96.19 288 PRO A O 1
ATOM 2235 N N . TRP A 1 289 ? 18.031 -26.891 -14.383 1 96.38 289 TRP A N 1
ATOM 2236 C CA . TRP A 1 289 ? 17.422 -26.891 -13.062 1 96.38 289 TRP A CA 1
ATOM 2237 C C . TRP A 1 289 ? 16.078 -27.625 -13.094 1 96.38 289 TRP A C 1
ATOM 2239 O O . TRP A 1 289 ? 15.359 -27.562 -14.094 1 96.38 289 TRP A O 1
ATOM 2249 N N . PRO A 1 290 ? 15.734 -28.266 -11.977 1 96.44 290 PRO A N 1
ATOM 2250 C CA . PRO A 1 290 ? 14.453 -28.969 -11.891 1 96.44 290 PRO A CA 1
ATOM 2251 C C . PRO A 1 290 ? 13.266 -28.016 -11.758 1 96.44 290 PRO A C 1
ATOM 2253 O O . PRO A 1 290 ? 13.422 -26.906 -11.266 1 96.44 290 PRO A O 1
ATOM 2256 N N . ALA A 1 291 ? 12.094 -28.516 -12.273 1 95.88 291 ALA A N 1
ATOM 2257 C CA . ALA A 1 291 ? 10.852 -27.828 -11.922 1 95.88 291 ALA A CA 1
ATOM 2258 C C . ALA A 1 291 ? 10.586 -27.938 -10.422 1 95.88 291 ALA A C 1
ATOM 2260 O O . ALA A 1 291 ? 11.172 -28.781 -9.734 1 95.88 291 ALA A O 1
ATOM 2261 N N . LEU A 1 292 ? 9.727 -27.047 -9.953 1 92.56 292 LEU A N 1
ATOM 2262 C CA . LEU A 1 292 ? 9.484 -26.953 -8.516 1 92.56 292 LEU A CA 1
ATOM 2263 C C . LEU A 1 292 ? 8.992 -28.281 -7.953 1 92.56 292 LEU A C 1
ATOM 2265 O O . LEU A 1 292 ? 9.398 -28.688 -6.863 1 92.56 292 LEU A O 1
ATOM 2269 N N . ASP A 1 293 ? 8.117 -28.969 -8.758 1 92.44 293 ASP A N 1
ATOM 2270 C CA . ASP A 1 293 ? 7.516 -30.219 -8.281 1 92.44 293 ASP A CA 1
ATOM 2271 C C . ASP A 1 293 ? 8.531 -31.359 -8.289 1 92.44 293 ASP A C 1
ATOM 2273 O O . ASP A 1 293 ? 8.266 -32.438 -7.742 1 92.44 293 ASP A O 1
ATOM 2277 N N . GLU A 1 294 ? 9.711 -31.109 -8.812 1 94.38 294 GLU A N 1
ATOM 2278 C CA . GLU A 1 294 ? 10.742 -32.156 -8.906 1 94.38 294 GLU A CA 1
ATOM 2279 C C . GLU A 1 294 ? 11.758 -32.031 -7.77 1 94.38 294 GLU A C 1
ATOM 2281 O O . GLU A 1 294 ? 12.609 -32.906 -7.594 1 94.38 294 GLU A O 1
ATOM 2286 N N . VAL A 1 295 ? 11.703 -30.922 -7.055 1 92.81 295 VAL A N 1
ATOM 2287 C CA . VAL A 1 295 ? 12.57 -30.766 -5.891 1 92.81 295 VAL A CA 1
ATOM 2288 C C . VAL A 1 295 ? 11.992 -31.531 -4.707 1 92.81 295 VAL A C 1
ATOM 2290 O O . VAL A 1 295 ? 10.891 -31.234 -4.242 1 92.81 295 VAL A O 1
ATOM 2293 N N . THR A 1 296 ? 12.688 -32.5 -4.258 1 89.44 296 THR A N 1
ATOM 2294 C CA . THR A 1 296 ? 12.195 -33.375 -3.188 1 89.44 296 THR A CA 1
ATOM 2295 C C . THR A 1 296 ? 13.023 -33.188 -1.921 1 89.44 296 THR A C 1
ATOM 2297 O O . THR A 1 296 ? 14.227 -32.938 -1.995 1 89.44 296 THR A O 1
ATOM 2300 N N . TRP A 1 297 ? 12.367 -33.312 -0.761 1 86.31 297 TRP A N 1
ATOM 2301 C CA . TRP A 1 297 ? 13.055 -33.219 0.524 1 86.31 297 TRP A CA 1
ATOM 2302 C C . TRP A 1 297 ? 12.336 -34.062 1.575 1 86.31 297 TRP A C 1
ATOM 2304 O O . TRP A 1 297 ? 11.148 -34.375 1.434 1 86.31 297 TRP A O 1
ATOM 2314 N N . MET B 1 1 ? 11.062 17.266 -30.859 1 22.16 1 MET B N 1
ATOM 2315 C CA . MET B 1 1 ? 10.812 18.438 -30.031 1 22.16 1 MET B CA 1
ATOM 2316 C C . MET B 1 1 ? 9.43 18.359 -29.406 1 22.16 1 MET B C 1
ATOM 2318 O O . MET B 1 1 ? 8.461 18.875 -29.969 1 22.16 1 MET B O 1
ATOM 2322 N N . LEU B 1 2 ? 8.93 17.172 -29.078 1 26.11 2 LEU B N 1
ATOM 2323 C CA . LEU B 1 2 ? 7.555 16.812 -28.719 1 26.11 2 LEU B CA 1
ATOM 2324 C C . LEU B 1 2 ? 7.109 17.594 -27.484 1 26.11 2 LEU B C 1
ATOM 2326 O O . LEU B 1 2 ? 7.613 17.359 -26.391 1 26.11 2 LEU B O 1
ATOM 2330 N N . LEU B 1 3 ? 6.867 18.938 -27.625 1 26.5 3 LEU B N 1
ATOM 2331 C CA . LEU B 1 3 ? 6.195 19.891 -26.75 1 26.5 3 LEU B CA 1
ATOM 2332 C C . LEU B 1 3 ? 4.961 19.266 -26.109 1 26.5 3 LEU B C 1
ATOM 2334 O O . LEU B 1 3 ? 3.918 19.125 -26.75 1 26.5 3 LEU B O 1
ATOM 2338 N N . ARG B 1 4 ? 5.012 18.219 -25.469 1 35.84 4 ARG B N 1
ATOM 2339 C CA . ARG B 1 4 ? 3.852 17.828 -24.672 1 35.84 4 ARG B CA 1
ATOM 2340 C C . ARG B 1 4 ? 3.242 19.047 -23.969 1 35.84 4 ARG B C 1
ATOM 2342 O O . ARG B 1 4 ? 3.846 19.609 -23.062 1 35.84 4 ARG B O 1
ATOM 2349 N N . THR B 1 5 ? 2.455 19.859 -24.484 1 37.44 5 THR B N 1
ATOM 2350 C CA . THR B 1 5 ? 1.885 21.172 -24.219 1 37.44 5 THR B CA 1
ATOM 2351 C C . THR B 1 5 ? 1.152 21.188 -22.875 1 37.44 5 THR B C 1
ATOM 2353 O O . THR B 1 5 ? 0.542 20.188 -22.5 1 37.44 5 THR B O 1
ATOM 2356 N N . VAL B 1 6 ? 1.416 22.234 -21.922 1 43.47 6 VAL B N 1
ATOM 2357 C CA . VAL B 1 6 ? 0.748 22.672 -20.703 1 43.47 6 VAL B CA 1
ATOM 2358 C C . VAL B 1 6 ? -0.753 22.406 -20.812 1 43.47 6 VAL B C 1
ATOM 2360 O O . VAL B 1 6 ? -1.387 22 -19.844 1 43.47 6 VAL B O 1
ATOM 2363 N N . GLY B 1 7 ? -1.231 22.594 -22.016 1 42.62 7 GLY B N 1
ATOM 2364 C CA . GLY B 1 7 ? -2.643 22.344 -22.266 1 42.62 7 GLY B CA 1
ATOM 2365 C C . GLY B 1 7 ? -3.018 20.891 -22.156 1 42.62 7 GLY B C 1
ATOM 2366 O O . GLY B 1 7 ? -4.074 20.547 -21.609 1 42.62 7 GLY B O 1
ATOM 2367 N N . GLY B 1 8 ? -2.141 20.016 -22.609 1 44.72 8 GLY B N 1
ATOM 2368 C CA . GLY B 1 8 ? -2.389 18.578 -22.594 1 44.72 8 GLY B CA 1
ATOM 2369 C C . GLY B 1 8 ? -2.361 17.984 -21.188 1 44.72 8 GLY B C 1
ATOM 2370 O O . GLY B 1 8 ? -3.225 17.172 -20.844 1 44.72 8 GLY B O 1
ATOM 2371 N N . HIS B 1 9 ? -1.425 18.422 -20.344 1 56.69 9 HIS B N 1
ATOM 2372 C CA . HIS B 1 9 ? -1.341 17.953 -18.969 1 56.69 9 HIS B CA 1
ATOM 2373 C C . HIS B 1 9 ? -2.557 18.391 -18.172 1 56.69 9 HIS B C 1
ATOM 2375 O O . HIS B 1 9 ? -3.105 17.625 -17.375 1 56.69 9 HIS B O 1
ATOM 2381 N N . LYS B 1 10 ? -3 19.625 -18.391 1 62.25 10 LYS B N 1
ATOM 2382 C CA . LYS B 1 10 ? -4.176 20.125 -17.688 1 62.25 10 LYS B CA 1
ATOM 2383 C C . LYS B 1 10 ? -5.426 19.344 -18.078 1 62.25 10 LYS B C 1
ATOM 2385 O O . LYS B 1 10 ? -6.285 19.062 -17.234 1 62.25 10 LYS B O 1
ATOM 2390 N N . GLN B 1 11 ? -5.43 18.984 -19.391 1 63.41 11 GLN B N 1
ATOM 2391 C CA . GLN B 1 11 ? -6.574 18.219 -19.859 1 63.41 11 GLN B CA 1
ATOM 2392 C C . GLN B 1 11 ? -6.574 16.812 -19.25 1 63.41 11 GLN B C 1
ATOM 2394 O O . GLN B 1 11 ? -7.633 16.297 -18.891 1 63.41 11 GLN B O 1
ATOM 2399 N N . VAL B 1 12 ? -5.41 16.172 -19.172 1 65.38 12 VAL B N 1
ATOM 2400 C CA . VAL B 1 12 ? -5.293 14.836 -18.594 1 65.38 12 VAL B CA 1
ATOM 2401 C C . VAL B 1 12 ? -5.672 14.875 -17.109 1 65.38 12 VAL B C 1
ATOM 2403 O O . VAL B 1 12 ? -6.371 13.984 -16.625 1 65.38 12 VAL B O 1
ATOM 2406 N N . GLU B 1 13 ? -5.293 15.945 -16.578 1 75.5 13 GLU B N 1
ATOM 2407 C CA . GLU B 1 13 ? -5.621 16.109 -15.172 1 75.5 13 GLU B CA 1
ATOM 2408 C C . GLU B 1 13 ? -7.117 16.344 -14.969 1 75.5 13 GLU B C 1
ATOM 2410 O O . GLU B 1 13 ? -7.711 15.797 -14.031 1 75.5 13 GLU B O 1
ATOM 2415 N N . ALA B 1 14 ? -7.664 17.109 -15.859 1 79.5 14 ALA B N 1
ATOM 2416 C CA . ALA B 1 14 ? -9.102 17.359 -15.781 1 79.5 14 ALA B CA 1
ATOM 2417 C C . ALA B 1 14 ? -9.891 16.078 -16.031 1 79.5 14 ALA B C 1
ATOM 2419 O O . ALA B 1 14 ? -10.891 15.812 -15.367 1 79.5 14 ALA B O 1
ATOM 2420 N N . ALA B 1 15 ? -9.414 15.289 -16.938 1 85.69 15 ALA B N 1
ATOM 2421 C CA . ALA B 1 15 ? -10.07 14.016 -17.234 1 85.69 15 ALA B CA 1
ATOM 2422 C C . ALA B 1 15 ? -9.969 13.062 -16.047 1 85.69 15 ALA B C 1
ATOM 2424 O O . ALA B 1 15 ? -10.938 12.375 -15.711 1 85.69 15 ALA B O 1
ATOM 2425 N N . ARG B 1 16 ? -8.875 13.07 -15.43 1 86.81 16 ARG B N 1
ATOM 2426 C CA . ARG B 1 16 ? -8.688 12.227 -14.25 1 86.81 16 ARG B CA 1
ATOM 2427 C C . ARG B 1 16 ? -9.594 12.664 -13.109 1 86.81 16 ARG B C 1
ATOM 2429 O O . ARG B 1 16 ? -10.172 11.828 -12.414 1 86.81 16 ARG B O 1
ATOM 2436 N N . ALA B 1 17 ? -9.688 13.938 -12.938 1 90.25 17 ALA B N 1
ATOM 2437 C CA . ALA B 1 17 ? -10.547 14.469 -11.883 1 90.25 17 ALA B CA 1
ATOM 2438 C C . ALA B 1 17 ? -12.008 14.086 -12.117 1 90.25 17 ALA B C 1
ATOM 2440 O O . ALA B 1 17 ? -12.711 13.711 -11.18 1 90.25 17 ALA B O 1
ATOM 2441 N N . ARG B 1 18 ? -12.438 14.164 -13.336 1 92.5 18 ARG B N 1
ATOM 2442 C CA . ARG B 1 18 ? -13.805 13.781 -13.672 1 92.5 18 ARG B CA 1
ATOM 2443 C C . ARG B 1 18 ? -14.047 12.305 -13.383 1 92.5 18 ARG B C 1
ATOM 2445 O O . ARG B 1 18 ? -15.078 11.938 -12.82 1 92.5 18 ARG B O 1
ATOM 2452 N N . ARG B 1 19 ? -13.141 11.492 -13.773 1 94.56 19 ARG B N 1
ATOM 2453 C CA . ARG B 1 19 ? -13.25 10.062 -13.516 1 94.56 19 ARG B CA 1
ATOM 2454 C C . ARG B 1 19 ? -13.273 9.773 -12.016 1 94.56 19 ARG B C 1
ATOM 2456 O O . ARG B 1 19 ? -13.992 8.883 -11.562 1 94.56 19 ARG B O 1
ATOM 2463 N N . ALA B 1 20 ? -12.453 10.516 -11.336 1 95.38 20 ALA B N 1
ATOM 2464 C CA . ALA B 1 20 ? -12.398 10.352 -9.883 1 95.38 20 ALA B CA 1
ATOM 2465 C C . ALA B 1 20 ? -13.727 10.727 -9.234 1 95.38 20 ALA B C 1
ATOM 2467 O O . ALA B 1 20 ? -14.211 10.023 -8.344 1 95.38 20 ALA B O 1
ATOM 2468 N N . VAL B 1 21 ? -14.32 11.797 -9.688 1 96.56 21 VAL B N 1
ATOM 2469 C CA . VAL B 1 21 ? -15.617 12.219 -9.172 1 96.56 21 VAL B CA 1
ATOM 2470 C C . VAL B 1 21 ? -16.672 11.156 -9.484 1 96.56 21 VAL B C 1
ATOM 2472 O O . VAL B 1 21 ? -17.453 10.773 -8.609 1 96.56 21 VAL B O 1
ATOM 2475 N N . ASP B 1 22 ? -16.672 10.648 -10.688 1 96.88 22 ASP B N 1
ATOM 2476 C CA . ASP B 1 22 ? -17.609 9.609 -11.086 1 96.88 22 ASP B CA 1
ATOM 2477 C C . ASP B 1 22 ? -17.453 8.359 -10.227 1 96.88 22 ASP B C 1
ATOM 2479 O O . ASP B 1 22 ? -18.438 7.75 -9.82 1 96.88 22 ASP B O 1
ATOM 2483 N N . ALA B 1 23 ? -16.219 8.008 -9.977 1 96.69 23 ALA B N 1
ATOM 2484 C CA . ALA B 1 23 ? -15.938 6.848 -9.133 1 96.69 23 ALA B CA 1
ATOM 2485 C C . ALA B 1 23 ? -16.484 7.043 -7.723 1 96.69 23 ALA B C 1
ATOM 2487 O O . ALA B 1 23 ? -17.062 6.125 -7.141 1 96.69 23 ALA B O 1
ATOM 2488 N N . ALA B 1 24 ? -16.312 8.234 -7.207 1 97.44 24 ALA B N 1
ATOM 2489 C CA . ALA B 1 24 ? -16.812 8.539 -5.875 1 97.44 24 ALA B CA 1
ATOM 2490 C C . ALA B 1 24 ? -18.344 8.453 -5.832 1 97.44 24 ALA B C 1
ATOM 2492 O O . ALA B 1 24 ? -18.906 7.816 -4.938 1 97.44 24 ALA B O 1
ATOM 2493 N N . ILE B 1 25 ? -18.984 9.008 -6.805 1 97.19 25 ILE B N 1
ATOM 2494 C CA . ILE B 1 25 ? -20.438 9.016 -6.875 1 97.19 25 ILE B CA 1
ATOM 2495 C C . ILE B 1 25 ? -20.969 7.586 -6.996 1 97.19 25 ILE B C 1
ATOM 2497 O O . ILE B 1 25 ? -21.859 7.18 -6.254 1 97.19 25 ILE B O 1
ATOM 2501 N N . SER B 1 26 ? -20.359 6.844 -7.883 1 96.12 26 SER B N 1
ATOM 2502 C CA . SER B 1 26 ? -20.781 5.461 -8.094 1 96.12 26 SER B CA 1
ATOM 2503 C C . SER B 1 26 ? -20.594 4.625 -6.832 1 96.12 26 SER B C 1
ATOM 2505 O O . SER B 1 26 ? -21.422 3.775 -6.508 1 96.12 26 SER B O 1
ATOM 2507 N N . THR B 1 27 ? -19.516 4.855 -6.164 1 96 27 THR B N 1
ATOM 2508 C CA . THR B 1 27 ? -19.219 4.109 -4.945 1 96 27 THR B CA 1
ATOM 2509 C C . THR B 1 27 ? -20.266 4.406 -3.865 1 96 27 THR B C 1
ATOM 2511 O O . THR B 1 27 ? -20.844 3.484 -3.289 1 96 27 THR B O 1
ATOM 2514 N N . VAL B 1 28 ? -20.531 5.621 -3.633 1 95.56 28 VAL B N 1
ATOM 2515 C CA . VAL B 1 28 ? -21.484 6.012 -2.596 1 95.56 28 VAL B CA 1
ATOM 2516 C C . VAL B 1 28 ? -22.891 5.52 -2.967 1 95.56 28 VAL B C 1
ATOM 2518 O O . VAL B 1 28 ? -23.641 5.059 -2.105 1 95.56 28 VAL B O 1
ATOM 2521 N N . SER B 1 29 ? -23.219 5.559 -4.23 1 94.38 29 SER B N 1
ATOM 2522 C CA . SER B 1 29 ? -24.516 5.055 -4.695 1 94.38 29 SER B CA 1
ATOM 2523 C C . SER B 1 29 ? -24.641 3.561 -4.434 1 94.38 29 SER B C 1
ATOM 2525 O O . SER B 1 29 ? -25.719 3.082 -4.074 1 94.38 29 SER B O 1
ATOM 2527 N N . SER B 1 30 ? -23.594 2.877 -4.586 1 92 30 SER B N 1
ATOM 2528 C CA . SER B 1 30 ? -23.609 1.433 -4.379 1 92 30 SER B CA 1
ATOM 2529 C C . SER B 1 30 ? -23.844 1.086 -2.912 1 92 30 SER B C 1
ATOM 2531 O O . SER B 1 30 ? -24.172 -0.053 -2.582 1 92 30 SER B O 1
ATOM 2533 N N . LEU B 1 31 ? -23.688 2.057 -2.053 1 92.56 31 LE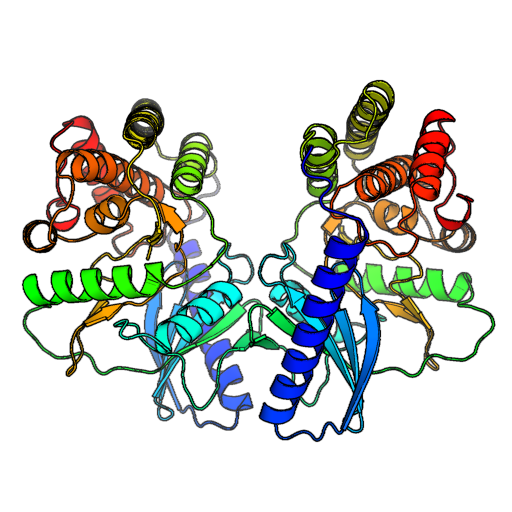U B N 1
ATOM 2534 C CA . LEU B 1 31 ? -23.906 1.864 -0.623 1 92.56 31 LEU B CA 1
ATOM 2535 C C . LEU B 1 31 ? -25.344 2.18 -0.251 1 92.56 31 LEU B C 1
ATOM 2537 O O . LEU B 1 31 ? -25.719 2.145 0.926 1 92.56 31 LEU B O 1
ATOM 2541 N N . GLY B 1 32 ? -26.156 2.592 -1.25 1 92.94 32 GLY B N 1
ATOM 2542 C CA . GLY B 1 32 ? -27.547 2.914 -1.008 1 92.94 32 GLY B CA 1
ATOM 2543 C C . GLY B 1 32 ? -27.766 4.34 -0.54 1 92.94 32 GLY B C 1
ATOM 2544 O O . GLY B 1 32 ? -28.844 4.688 -0.056 1 92.94 32 GLY B O 1
ATOM 2545 N N . LEU B 1 33 ? -26.75 5.164 -0.613 1 95.12 33 LEU B N 1
ATOM 2546 C CA . LEU B 1 33 ? -26.859 6.562 -0.206 1 95.12 33 LEU B CA 1
ATOM 2547 C C . LEU B 1 33 ? -27.156 7.457 -1.404 1 95.12 33 LEU B C 1
ATOM 2549 O O . LEU B 1 33 ? -26.734 7.164 -2.525 1 95.12 33 LEU B O 1
ATOM 2553 N N . THR B 1 34 ? -27.844 8.5 -1.21 1 95.38 34 THR B N 1
ATOM 2554 C CA . THR B 1 34 ? -28.266 9.398 -2.283 1 95.38 34 THR B CA 1
ATOM 2555 C C . THR B 1 34 ? -27.188 10.453 -2.555 1 95.38 34 THR B C 1
ATOM 2557 O O . THR B 1 34 ? -26.672 11.07 -1.624 1 95.38 34 THR B O 1
ATOM 2560 N N . VAL B 1 35 ? -26.844 10.602 -3.789 1 96.75 35 VAL B N 1
ATOM 2561 C CA . VAL B 1 35 ? -25.906 11.625 -4.223 1 96.75 35 VAL B CA 1
ATOM 2562 C C . VAL B 1 35 ? -26.453 12.336 -5.457 1 96.75 35 VAL B C 1
ATOM 2564 O O . VAL B 1 35 ? -26.703 11.703 -6.484 1 96.75 35 VAL B O 1
ATOM 2567 N N . ASP B 1 36 ? -26.562 13.664 -5.395 1 94.69 36 ASP B N 1
ATOM 2568 C CA . ASP B 1 36 ? -27.078 14.469 -6.504 1 94.69 36 ASP B CA 1
ATOM 2569 C C . ASP B 1 36 ? -26 15.414 -7.039 1 94.69 36 ASP B C 1
ATOM 2571 O O . ASP B 1 36 ? -26.062 15.836 -8.195 1 94.69 36 ASP B O 1
ATOM 2575 N N . ASP B 1 37 ? -25.109 15.742 -6.172 1 94.56 37 ASP B N 1
ATOM 2576 C CA . ASP B 1 37 ? -24.094 16.734 -6.539 1 94.56 37 ASP B CA 1
ATOM 2577 C C . ASP B 1 37 ? -22.75 16.422 -5.883 1 94.56 37 ASP B C 1
ATOM 2579 O O . ASP B 1 37 ? -22.703 15.711 -4.871 1 94.56 37 ASP B O 1
ATOM 2583 N N . ALA B 1 38 ? -21.688 16.844 -6.562 1 96.56 38 ALA B N 1
ATOM 2584 C CA . ALA B 1 38 ? -20.312 16.703 -6.082 1 96.56 38 ALA B CA 1
ATOM 2585 C C . ALA B 1 38 ? -19.547 18 -6.207 1 96.56 38 ALA B C 1
ATOM 2587 O O . ALA B 1 38 ? -19.547 18.641 -7.27 1 96.56 38 ALA B O 1
ATOM 2588 N N . VAL B 1 39 ? -18.922 18.438 -5.105 1 94.88 39 VAL B N 1
ATOM 2589 C CA . VAL B 1 39 ? -18.094 19.641 -5.094 1 94.88 39 VAL B CA 1
ATOM 2590 C C . VAL B 1 39 ? -16.656 19.281 -4.766 1 94.88 39 VAL B C 1
ATOM 2592 O O . VAL B 1 39 ? -16.375 18.688 -3.721 1 94.88 39 VAL B O 1
ATOM 2595 N N . VAL B 1 40 ? -15.711 19.641 -5.641 1 93.75 40 VAL B N 1
ATOM 2596 C CA . VAL B 1 40 ? -14.297 19.375 -5.41 1 93.75 40 VAL B CA 1
ATOM 2597 C C . VAL B 1 40 ? -13.758 20.359 -4.371 1 93.75 40 VAL B C 1
ATOM 2599 O O . VAL B 1 40 ? -13.82 21.578 -4.562 1 93.75 40 VAL B O 1
ATOM 2602 N N . LEU B 1 41 ? -13.242 19.812 -3.271 1 92.12 41 LEU B N 1
ATOM 2603 C CA . LEU B 1 41 ? -12.695 20.641 -2.195 1 92.12 41 LEU B CA 1
ATOM 2604 C C . LEU B 1 41 ? -11.195 20.859 -2.387 1 92.12 41 LEU B C 1
ATOM 2606 O O . LEU B 1 41 ? -10.664 21.906 -2.018 1 92.12 41 LEU B O 1
ATOM 2610 N N . SER B 1 42 ? -10.547 19.891 -2.834 1 89.25 42 SER B N 1
ATOM 2611 C CA . SER B 1 42 ? -9.117 19.969 -3.115 1 89.25 42 SER B CA 1
ATOM 2612 C C . SER B 1 42 ? -8.711 18.969 -4.188 1 89.25 42 SER B C 1
ATOM 2614 O O . SER B 1 42 ? -9.305 17.891 -4.297 1 89.25 42 SER B O 1
ATOM 2616 N N . ASP B 1 43 ? -7.703 19.312 -5.012 1 86.56 43 ASP B N 1
ATOM 2617 C CA . ASP B 1 43 ? -7.148 18.469 -6.066 1 86.56 43 ASP B CA 1
ATOM 2618 C C . ASP B 1 43 ? -5.625 18.547 -6.086 1 86.56 43 ASP B C 1
ATOM 2620 O O . ASP B 1 43 ? -5.051 19.484 -6.664 1 86.56 43 ASP B O 1
ATOM 2624 N N . SER B 1 44 ? -4.977 17.688 -5.457 1 80.81 44 SER B N 1
ATOM 2625 C CA . SER B 1 44 ? -3.523 17.547 -5.422 1 80.81 44 SER B CA 1
ATOM 2626 C C . SER B 1 44 ? -3.104 16.094 -5.688 1 80.81 44 SER B C 1
ATOM 2628 O O . SER B 1 44 ? -3.404 15.539 -6.742 1 80.81 44 SER B O 1
ATOM 2630 N N . ASN B 1 45 ? -2.424 15.469 -4.77 1 79.31 45 ASN B N 1
ATOM 2631 C CA . ASN B 1 45 ? -2.068 14.062 -4.949 1 79.31 45 ASN B CA 1
ATOM 2632 C C . ASN B 1 45 ? -3.295 13.164 -4.887 1 79.31 45 ASN B C 1
ATOM 2634 O O . ASN B 1 45 ? -3.266 12.031 -5.371 1 79.31 45 ASN B O 1
ATOM 2638 N N . ARG B 1 46 ? -4.309 13.719 -4.316 1 89.56 46 ARG B N 1
ATOM 2639 C CA . ARG B 1 46 ? -5.605 13.055 -4.289 1 89.56 46 ARG B CA 1
ATOM 2640 C C . ARG B 1 46 ? -6.738 14.062 -4.441 1 89.56 46 ARG B C 1
ATOM 2642 O O . ARG B 1 46 ? -6.543 15.258 -4.234 1 89.56 46 ARG B O 1
ATOM 2649 N N . LEU B 1 47 ? -7.875 13.586 -4.918 1 93.25 47 LEU B N 1
ATOM 2650 C CA . LEU B 1 47 ? -9.062 14.414 -5.051 1 93.25 47 LEU B CA 1
ATOM 2651 C C . LEU B 1 47 ? -9.961 14.289 -3.82 1 93.25 47 LEU B C 1
ATOM 2653 O O . LEU B 1 47 ? -10.25 13.172 -3.375 1 93.25 47 LEU B O 1
ATOM 2657 N N . VAL B 1 48 ? -10.234 15.414 -3.244 1 95.44 48 VAL B N 1
ATOM 2658 C CA . VAL B 1 48 ? -11.18 15.461 -2.131 1 95.44 48 VAL B CA 1
ATOM 2659 C C . VAL B 1 48 ? -12.5 16.078 -2.596 1 95.44 48 VAL B C 1
ATOM 2661 O O . VAL B 1 48 ? -12.523 17.203 -3.088 1 95.44 48 VAL B O 1
ATOM 2664 N N . VAL B 1 49 ? -13.609 15.312 -2.408 1 97.25 49 VAL B N 1
ATOM 2665 C CA . VAL B 1 49 ? -14.891 15.719 -2.967 1 97.25 49 VAL B CA 1
ATOM 2666 C C . VAL B 1 49 ? -15.969 15.648 -1.89 1 97.25 49 VAL B C 1
ATOM 2668 O O . VAL B 1 49 ? -16.047 14.664 -1.146 1 97.25 49 VAL B O 1
ATOM 2671 N N . ARG B 1 50 ? -16.719 16.672 -1.83 1 97.06 50 ARG B N 1
ATOM 2672 C CA . ARG B 1 50 ? -17.922 16.609 -1.012 1 97.06 50 ARG B CA 1
ATOM 2673 C C . ARG B 1 50 ? -19.125 16.141 -1.833 1 97.06 50 ARG B C 1
ATOM 2675 O O . ARG B 1 50 ? -19.391 16.688 -2.904 1 97.06 50 ARG B O 1
ATOM 2682 N N . LEU B 1 51 ? -19.781 15.133 -1.317 1 97.75 51 LEU B N 1
ATOM 2683 C CA . LEU B 1 51 ? -20.969 14.578 -1.977 1 97.75 51 LEU B CA 1
ATOM 2684 C C . LEU B 1 51 ? -22.234 14.984 -1.244 1 97.75 51 LEU B C 1
ATOM 2686 O O . LEU B 1 51 ? -22.328 14.859 -0.021 1 97.75 51 LEU B O 1
ATOM 2690 N N . THR B 1 52 ? -23.234 15.469 -2.014 1 96.31 52 THR B N 1
ATOM 2691 C CA . THR B 1 52 ? -24.5 15.93 -1.444 1 96.31 52 THR B CA 1
ATOM 2692 C C . THR B 1 52 ? -25.688 15.242 -2.121 1 96.31 52 THR B C 1
ATOM 2694 O O . THR B 1 52 ? -25.625 14.922 -3.311 1 96.31 52 THR B O 1
ATOM 2697 N N . PRO B 1 53 ? -26.75 14.961 -1.374 1 96.62 53 PRO B N 1
ATOM 2698 C CA . PRO B 1 53 ? -27.047 15.469 -0.031 1 96.62 53 PRO B CA 1
ATOM 2699 C C . PRO B 1 53 ? -26.562 14.531 1.072 1 96.62 53 PRO B C 1
ATOM 2701 O O . PRO B 1 53 ? -26.766 14.805 2.256 1 96.62 53 PRO B O 1
ATOM 2704 N N . CYS B 1 54 ? -25.875 13.398 0.777 1 95.56 54 CYS B N 1
ATOM 2705 C CA . CYS B 1 54 ? -25.484 12.445 1.807 1 95.56 54 CYS B CA 1
ATOM 2706 C C . CYS B 1 54 ? -24.438 13.055 2.738 1 95.56 54 CYS B C 1
ATOM 2708 O O . CYS B 1 54 ? -24.172 12.523 3.812 1 95.56 54 CYS B O 1
ATOM 2710 N N . ASP B 1 55 ? -23.781 14.18 2.361 1 95.31 55 ASP B N 1
ATOM 2711 C CA . ASP B 1 55 ? -22.844 14.961 3.166 1 95.31 55 ASP B CA 1
ATOM 2712 C C . ASP B 1 55 ? -21.641 14.109 3.576 1 95.31 55 ASP B C 1
ATOM 2714 O O . ASP B 1 55 ? -21.281 14.055 4.754 1 95.31 55 ASP B O 1
ATOM 2718 N N . ILE B 1 56 ? -21.078 13.477 2.631 1 97.25 56 ILE B N 1
ATOM 2719 C CA . ILE B 1 56 ? -19.875 12.656 2.777 1 97.25 56 ILE B CA 1
ATOM 2720 C C . ILE B 1 56 ? -18.719 13.297 2.016 1 97.25 56 ILE B C 1
ATOM 2722 O O . ILE B 1 56 ? -18.906 13.859 0.936 1 97.25 56 ILE B O 1
ATOM 2726 N N . VAL B 1 57 ? -17.562 13.273 2.623 1 97.88 57 VAL B N 1
ATOM 2727 C CA . VAL B 1 57 ? -16.344 13.648 1.925 1 97.88 57 VAL B CA 1
ATOM 2728 C C . VAL B 1 57 ? -15.625 12.391 1.432 1 97.88 57 VAL B C 1
ATOM 2730 O O . VAL B 1 57 ? -15.234 11.539 2.232 1 97.88 57 VAL B O 1
ATOM 2733 N N . ALA B 1 58 ? -15.484 12.289 0.141 1 98.12 58 ALA B N 1
ATOM 2734 C CA . ALA B 1 58 ? -14.727 11.195 -0.455 1 98.12 58 ALA B CA 1
ATOM 2735 C C . ALA B 1 58 ? -13.305 11.633 -0.79 1 98.12 58 ALA B C 1
ATOM 2737 O O . ALA B 1 58 ? -13.094 12.688 -1.388 1 98.12 58 ALA B O 1
ATOM 2738 N N . ARG B 1 59 ? -12.367 10.891 -0.334 1 97.69 59 ARG B N 1
ATOM 2739 C CA . ARG B 1 59 ? -10.984 11.047 -0.779 1 97.69 59 ARG B CA 1
ATOM 2740 C C . ARG B 1 59 ? -10.625 9.992 -1.814 1 97.69 59 ARG B C 1
ATOM 2742 O O . ARG B 1 59 ? -10.633 8.789 -1.518 1 97.69 59 ARG B O 1
ATOM 2749 N N . VAL B 1 60 ? -10.312 10.438 -3.006 1 97.31 60 VAL B N 1
ATOM 2750 C CA . VAL B 1 60 ? -10.117 9.578 -4.168 1 97.31 60 VAL B CA 1
ATOM 2751 C C . VAL B 1 60 ? -8.656 9.641 -4.609 1 97.31 60 VAL B C 1
ATOM 2753 O O . VAL B 1 60 ? -8.18 10.68 -5.066 1 97.31 60 VAL B O 1
ATOM 2756 N N . THR B 1 61 ? -7.988 8.547 -4.465 1 95.5 61 THR B N 1
ATOM 2757 C CA . THR B 1 61 ? -6.555 8.469 -4.719 1 95.5 61 THR B CA 1
ATOM 2758 C C . THR B 1 61 ? -6.25 7.438 -5.801 1 95.5 61 THR B C 1
ATOM 2760 O O . THR B 1 61 ? -6.766 6.32 -5.762 1 95.5 61 THR B O 1
ATOM 2763 N N . PRO B 1 62 ? -5.418 7.82 -6.773 1 91.56 62 PRO B N 1
ATOM 2764 C CA . PRO B 1 62 ? -5.008 6.789 -7.727 1 91.56 62 PRO B CA 1
ATOM 2765 C C . PRO B 1 62 ? -4.383 5.574 -7.047 1 91.56 62 PRO B C 1
ATOM 2767 O O . PRO B 1 62 ? -3.65 5.719 -6.066 1 91.56 62 PRO B O 1
ATOM 2770 N N . LEU B 1 63 ? -4.594 4.387 -7.59 1 90.56 63 LEU B N 1
ATOM 2771 C CA . LEU B 1 63 ? -4.07 3.154 -7.012 1 90.56 63 LEU B CA 1
ATOM 2772 C C . LEU B 1 63 ? -2.545 3.148 -7.027 1 90.56 63 LEU B C 1
ATOM 2774 O O . LEU B 1 63 ? -1.914 2.453 -6.23 1 90.56 63 LEU B O 1
ATOM 2778 N N . THR B 1 64 ? -1.993 3.889 -7.914 1 85.62 64 THR B N 1
ATOM 2779 C CA . THR B 1 64 ? -0.544 3.922 -8.078 1 85.62 64 THR B CA 1
ATOM 2780 C C . THR B 1 64 ? 0.102 4.809 -7.02 1 85.62 64 THR B C 1
ATOM 2782 O O . THR B 1 64 ? 1.325 4.809 -6.863 1 85.62 64 THR B O 1
ATOM 2785 N N . HIS B 1 65 ? -0.774 5.547 -6.336 1 84.75 65 HIS B N 1
ATOM 2786 C CA . HIS B 1 65 ? -0.246 6.41 -5.281 1 84.75 65 HIS B CA 1
ATOM 2787 C C . HIS B 1 65 ? 0.423 5.59 -4.184 1 84.75 65 HIS B C 1
ATOM 2789 O O . HIS B 1 65 ? -0.094 4.547 -3.779 1 84.75 65 HIS B O 1
ATOM 2795 N N . PHE B 1 66 ? 1.437 6.059 -3.566 1 77.5 66 PHE B N 1
ATOM 2796 C CA . PHE B 1 66 ? 2.322 5.332 -2.664 1 77.5 66 PHE B CA 1
ATOM 2797 C C . PHE B 1 66 ? 1.646 5.086 -1.319 1 77.5 66 PHE B C 1
ATOM 2799 O O . PHE B 1 66 ? 1.926 4.09 -0.649 1 77.5 66 PHE B O 1
ATOM 2806 N N . ALA B 1 67 ? 0.87 6.043 -0.963 1 81.5 67 ALA B N 1
ATOM 2807 C CA . ALA B 1 67 ? 0.352 6.027 0.403 1 81.5 67 ALA B CA 1
ATOM 2808 C C . ALA B 1 67 ? -0.659 4.902 0.594 1 81.5 67 ALA B C 1
ATOM 2810 O O . ALA B 1 67 ? -1.484 4.645 -0.286 1 81.5 67 ALA B O 1
ATOM 2811 N N . SER B 1 68 ? -0.588 4.32 1.714 1 87.5 68 SER B N 1
ATOM 2812 C CA . SER B 1 68 ? -1.53 3.262 2.061 1 87.5 68 SER B CA 1
ATOM 2813 C C . SER B 1 68 ? -2.814 3.834 2.65 1 87.5 68 SER B C 1
ATOM 2815 O O . SER B 1 68 ? -2.809 4.371 3.76 1 87.5 68 SER B O 1
ATOM 2817 N N . ALA B 1 69 ? -3.879 3.646 1.968 1 93.69 69 ALA B N 1
ATOM 2818 C CA . ALA B 1 69 ? -5.176 4.086 2.475 1 93.69 69 ALA B CA 1
ATOM 2819 C C . ALA B 1 69 ? -5.602 3.26 3.686 1 93.69 69 ALA B C 1
ATOM 2821 O O . ALA B 1 69 ? -6.223 3.781 4.613 1 93.69 69 ALA B O 1
ATOM 2822 N N . GLU B 1 70 ? -5.219 1.997 3.727 1 94.12 70 GLU B N 1
ATOM 2823 C CA . GLU B 1 70 ? -5.57 1.117 4.836 1 94.12 70 GLU B CA 1
ATOM 2824 C C . GLU B 1 70 ? -4.91 1.573 6.133 1 94.12 70 GLU B C 1
ATOM 2826 O O . GLU B 1 70 ? -5.535 1.565 7.195 1 94.12 70 GLU B O 1
ATOM 2831 N N . LEU B 1 71 ? -3.701 1.956 6.004 1 92.25 71 LEU B N 1
ATOM 2832 C CA . LEU B 1 71 ? -2.98 2.416 7.188 1 92.25 71 LEU B CA 1
ATOM 2833 C C . LEU B 1 71 ? -3.602 3.695 7.738 1 92.25 71 LEU B C 1
ATOM 2835 O O . LEU B 1 71 ? -3.748 3.844 8.953 1 92.25 71 LEU B O 1
ATOM 2839 N N . GLU B 1 72 ? -3.906 4.582 6.844 1 94.44 72 GLU B N 1
ATOM 2840 C CA . GLU B 1 72 ? -4.551 5.82 7.281 1 94.44 72 GLU B CA 1
ATOM 2841 C C . GLU B 1 72 ? -5.887 5.535 7.961 1 94.44 72 GLU B C 1
ATOM 2843 O O . GLU B 1 72 ? -6.184 6.098 9.016 1 94.44 72 GLU B O 1
ATOM 2848 N N . VAL B 1 73 ? -6.668 4.695 7.391 1 95.94 73 VAL B N 1
ATOM 2849 C CA . VAL B 1 73 ? -7.965 4.316 7.941 1 95.94 73 VAL B CA 1
ATOM 2850 C C . VAL B 1 73 ? -7.777 3.697 9.328 1 95.94 73 VAL B C 1
ATOM 2852 O O . VAL B 1 73 ? -8.5 4.039 10.266 1 95.94 73 VAL B O 1
ATOM 2855 N N . ASP B 1 74 ? -6.809 2.807 9.43 1 95.69 74 ASP B N 1
ATOM 2856 C CA . ASP B 1 74 ? -6.543 2.168 10.719 1 95.69 74 ASP B CA 1
ATOM 2857 C C . ASP B 1 74 ? -6.105 3.193 11.758 1 95.69 74 ASP B C 1
ATOM 2859 O O . ASP B 1 74 ? -6.621 3.209 12.875 1 95.69 74 ASP B O 1
ATOM 2863 N N . LEU B 1 75 ? -5.223 4.023 11.406 1 95.94 75 LEU B N 1
ATOM 2864 C CA . LEU B 1 75 ? -4.676 5.031 12.312 1 95.94 75 LEU B CA 1
ATOM 2865 C C . LEU B 1 75 ? -5.781 5.945 12.836 1 95.94 75 LEU B C 1
ATOM 2867 O O . LEU B 1 75 ? -5.895 6.16 14.047 1 95.94 75 LEU B O 1
ATOM 2871 N N . VAL B 1 76 ? -6.566 6.465 11.961 1 96.44 76 VAL B N 1
ATOM 2872 C CA . VAL B 1 76 ? -7.598 7.426 12.352 1 96.44 76 VAL B CA 1
ATOM 2873 C C . VAL B 1 76 ? -8.656 6.727 13.203 1 96.44 76 VAL B C 1
ATOM 2875 O O . VAL B 1 76 ? -9.195 7.32 14.133 1 96.44 76 VAL B O 1
ATOM 2878 N N . THR B 1 77 ? -8.953 5.492 12.867 1 95.38 77 THR B N 1
ATOM 2879 C CA . THR B 1 77 ? -9.883 4.711 13.664 1 95.38 77 THR B CA 1
ATOM 2880 C C . THR B 1 77 ? -9.375 4.562 15.102 1 95.38 77 THR B C 1
ATOM 2882 O O . THR B 1 77 ? -10.141 4.723 16.047 1 95.38 77 THR B O 1
ATOM 2885 N N . ARG B 1 78 ? -8.156 4.285 15.227 1 95.12 78 ARG B N 1
ATOM 2886 C CA . ARG B 1 78 ? -7.555 4.121 16.547 1 95.12 78 ARG B CA 1
ATOM 2887 C C . ARG B 1 78 ? -7.469 5.457 17.281 1 95.12 78 ARG B C 1
ATOM 2889 O O . ARG B 1 78 ? -7.742 5.531 18.484 1 95.12 78 ARG B O 1
ATOM 2896 N N . LEU B 1 79 ? -7.109 6.488 16.547 1 96.31 79 LEU B N 1
ATOM 2897 C CA . LEU B 1 79 ? -7.016 7.812 17.156 1 96.31 79 LEU B CA 1
ATOM 2898 C C . LEU B 1 79 ? -8.383 8.273 17.656 1 96.31 79 LEU B C 1
ATOM 2900 O O . LEU B 1 79 ? -8.469 9.031 18.625 1 96.31 79 LEU B O 1
ATOM 2904 N N . ALA B 1 80 ? -9.398 7.848 16.984 1 91.69 80 ALA B N 1
ATOM 2905 C CA . ALA B 1 80 ? -10.758 8.234 17.375 1 91.69 80 ALA B CA 1
ATOM 2906 C C . ALA B 1 80 ? -11.109 7.711 18.75 1 91.69 80 ALA B C 1
ATOM 2908 O O . ALA B 1 80 ? -12.055 8.188 19.391 1 91.69 80 ALA B O 1
ATOM 2909 N N . GLN B 1 81 ? -10.352 6.746 19.172 1 92.25 81 GLN B N 1
ATOM 2910 C CA . GLN B 1 81 ? -10.57 6.18 20.5 1 92.25 81 GLN B CA 1
ATOM 2911 C C . GLN B 1 81 ? -9.773 6.93 21.562 1 92.25 81 GLN B C 1
ATOM 2913 O O . GLN B 1 81 ? -9.836 6.594 22.75 1 92.25 81 GLN B O 1
ATOM 2918 N N . THR B 1 82 ? -9.094 7.93 21.188 1 94.31 82 THR B N 1
ATOM 2919 C CA . THR B 1 82 ? -8.359 8.828 22.062 1 94.31 82 THR B CA 1
ATOM 2920 C C . THR B 1 82 ? -8.977 10.219 22.062 1 94.31 82 THR B C 1
ATOM 2922 O O . THR B 1 82 ? -10.031 10.438 21.469 1 94.31 82 THR B O 1
ATOM 2925 N N . ASP B 1 83 ? -8.375 11.164 22.75 1 94.44 83 ASP B N 1
ATOM 2926 C CA . ASP B 1 83 ? -8.836 12.547 22.781 1 94.44 83 ASP B CA 1
ATOM 2927 C C . ASP B 1 83 ? -8.211 13.352 21.641 1 94.44 83 ASP B C 1
ATOM 2929 O O . ASP B 1 83 ? -8.109 14.578 21.734 1 94.44 83 ASP B O 1
ATOM 2933 N N . SER B 1 84 ? -7.797 12.602 20.641 1 97.62 84 SER B N 1
ATOM 2934 C CA . SER B 1 84 ? -7.102 13.258 19.547 1 97.62 84 SER B CA 1
ATOM 2935 C C . SER B 1 84 ? -8.07 14.047 18.672 1 97.62 84 SER B C 1
ATOM 2937 O O . SER B 1 84 ? -9.18 13.578 18.391 1 97.62 84 SER B O 1
ATOM 2939 N N . PRO B 1 85 ? -7.703 15.281 18.266 1 98 85 PRO B N 1
ATOM 2940 C CA . PRO B 1 85 ? -8.523 16.109 17.375 1 98 85 PRO B CA 1
ATOM 2941 C C . PRO B 1 85 ? -8.336 15.758 15.906 1 98 85 PRO B C 1
ATOM 2943 O O . PRO B 1 85 ? -7.672 16.5 15.164 1 98 85 PRO B O 1
ATOM 2946 N N . VAL B 1 86 ? -8.969 14.727 15.461 1 97.81 86 VAL B N 1
ATOM 2947 C CA . VAL B 1 86 ? -8.828 14.258 14.086 1 97.81 86 VAL B CA 1
ATOM 2948 C C . VAL B 1 86 ? -10.211 14.141 13.438 1 97.81 86 VAL B C 1
ATOM 2950 O O . VAL B 1 86 ? -11.203 13.875 14.117 1 97.81 86 VAL B O 1
ATOM 2953 N N . ALA B 1 87 ? -10.289 14.438 12.18 1 96.5 87 ALA B N 1
ATOM 2954 C CA . ALA B 1 87 ? -11.531 14.188 11.445 1 96.5 87 ALA B CA 1
ATOM 2955 C C . ALA B 1 87 ? -11.805 12.695 11.312 1 96.5 87 ALA B C 1
ATOM 2957 O O . ALA B 1 87 ? -10.93 11.938 10.883 1 96.5 87 ALA B O 1
ATOM 2958 N N . ALA B 1 88 ? -12.969 12.297 11.617 1 95.75 88 ALA B N 1
ATOM 2959 C CA . ALA B 1 88 ? -13.312 10.883 11.672 1 95.75 88 ALA B CA 1
ATOM 2960 C C . ALA B 1 88 ? -13.758 10.375 10.305 1 95.75 88 ALA B C 1
ATOM 2962 O O . ALA B 1 88 ? -14.156 11.164 9.438 1 95.75 88 ALA B O 1
ATOM 2963 N N . LEU B 1 89 ? -13.703 9.062 10.164 1 97.38 89 LEU B N 1
ATOM 2964 C CA . LEU B 1 89 ? -14.352 8.398 9.039 1 97.38 89 LEU B CA 1
ATOM 2965 C C . LEU B 1 89 ? -15.867 8.555 9.109 1 97.38 89 LEU B C 1
ATOM 2967 O O . LEU B 1 89 ? -16.406 8.852 10.18 1 97.38 89 LEU B O 1
ATOM 2971 N N . GLU B 1 90 ? -16.5 8.5 7.934 1 97 90 GLU B N 1
ATOM 2972 C CA . GLU B 1 90 ? -17.953 8.469 7.922 1 97 90 GLU B CA 1
ATOM 2973 C C . GLU B 1 90 ? -18.484 7.234 8.648 1 97 90 GLU B C 1
ATOM 2975 O O . GLU B 1 90 ? -18.297 6.109 8.188 1 97 90 GLU B O 1
ATOM 2980 N N . ALA B 1 91 ? -19.266 7.477 9.688 1 94.25 91 ALA B N 1
ATOM 2981 C CA . ALA B 1 91 ? -19.703 6.402 10.578 1 94.25 91 ALA B CA 1
ATOM 2982 C C . ALA B 1 91 ? -20.609 5.422 9.859 1 94.25 91 ALA B C 1
ATOM 2984 O O . ALA B 1 91 ? -20.594 4.223 10.141 1 94.25 91 ALA B O 1
ATOM 2985 N N . ARG B 1 92 ? -21.484 5.871 8.922 1 94.31 92 ARG B N 1
ATOM 2986 C CA . ARG B 1 92 ? -22.438 5.023 8.211 1 94.31 92 ARG B CA 1
ATOM 2987 C C . ARG B 1 92 ? -21.719 4.02 7.316 1 94.31 92 ARG B C 1
ATOM 2989 O O . ARG B 1 92 ? -22.297 2.994 6.941 1 94.31 92 ARG B O 1
ATOM 2996 N N . VAL B 1 93 ? -20.469 4.309 6.922 1 93.44 93 VAL B N 1
ATOM 2997 C CA . VAL B 1 93 ? -19.719 3.488 5.977 1 93.44 93 VAL B CA 1
ATOM 2998 C C . VAL B 1 93 ? -18.719 2.623 6.734 1 93.44 93 VAL B C 1
ATOM 3000 O O . VAL B 1 93 ? -18.562 1.434 6.445 1 93.44 93 VAL B O 1
ATOM 3003 N N . GLY B 1 94 ? -18.094 3.197 7.77 1 91.75 94 GLY B N 1
ATOM 3004 C CA . GLY B 1 94 ? -17.125 2.461 8.57 1 91.75 94 GLY B CA 1
ATOM 3005 C C . GLY B 1 94 ? -15.742 2.416 7.953 1 91.75 94 GLY B C 1
ATOM 3006 O O . GLY B 1 94 ? -15.469 3.117 6.973 1 91.75 94 GLY B O 1
ATOM 3007 N N . PRO B 1 95 ? -14.805 1.624 8.594 1 94.88 95 PRO B N 1
ATOM 3008 C CA . PRO B 1 95 ? -13.391 1.606 8.211 1 94.88 95 PRO B CA 1
ATOM 3009 C C . PRO B 1 95 ? -13.117 0.712 7.004 1 94.88 95 PRO B C 1
ATOM 3011 O O . PRO B 1 95 ? -12.758 -0.457 7.168 1 94.88 95 PRO B O 1
ATOM 3014 N N . ARG B 1 96 ? -13.211 1.308 5.852 1 94.75 96 ARG B N 1
ATOM 3015 C CA . ARG B 1 96 ? -13.062 0.558 4.609 1 94.75 96 ARG B CA 1
ATOM 3016 C C . ARG B 1 96 ? -12.438 1.424 3.52 1 94.75 96 ARG B C 1
ATOM 3018 O O . ARG B 1 96 ? -12.547 2.65 3.557 1 94.75 96 ARG B O 1
ATOM 3025 N N . VAL B 1 97 ? -11.766 0.743 2.607 1 97.69 97 VAL B N 1
ATOM 3026 C CA . VAL B 1 97 ? -11.234 1.339 1.386 1 97.69 97 VAL B CA 1
ATOM 3027 C C . VAL B 1 97 ? -11.938 0.736 0.171 1 97.69 97 VAL B C 1
ATOM 3029 O O . VAL B 1 97 ? -11.961 -0.484 -0.002 1 97.69 97 VAL B O 1
ATOM 3032 N N . PHE B 1 98 ? -12.539 1.559 -0.622 1 97.44 98 PHE B N 1
ATOM 3033 C CA . PHE B 1 98 ? -13.188 1.092 -1.841 1 97.44 98 PHE B CA 1
ATOM 3034 C C . PHE B 1 98 ? -12.234 1.158 -3.025 1 97.44 98 PHE B C 1
ATOM 3036 O O . PHE B 1 98 ? -11.352 2.021 -3.072 1 97.44 98 PHE B O 1
ATOM 3043 N N . VAL B 1 99 ? -12.406 0.229 -3.893 1 96.19 99 VAL B N 1
ATOM 3044 C CA . VAL B 1 99 ? -11.617 0.207 -5.121 1 96.19 99 VAL B CA 1
ATOM 3045 C C . VAL B 1 99 ? -12.547 0.314 -6.328 1 96.19 99 VAL B C 1
ATOM 3047 O O . VAL B 1 99 ? -13.438 -0.516 -6.512 1 96.19 99 VAL B O 1
ATOM 3050 N N . ARG B 1 100 ? -12.328 1.355 -7.129 1 94.56 100 ARG B N 1
ATOM 3051 C CA . ARG B 1 100 ? -13.188 1.555 -8.289 1 94.56 100 ARG B CA 1
ATOM 3052 C C . ARG B 1 100 ? -12.461 2.344 -9.375 1 94.56 100 ARG B C 1
ATOM 3054 O O . ARG B 1 100 ? -11.883 3.4 -9.109 1 94.56 100 ARG B O 1
ATOM 3061 N N . ASP B 1 101 ? -12.422 1.802 -10.602 1 91.94 101 ASP B N 1
ATOM 3062 C CA . ASP B 1 101 ? -11.961 2.486 -11.805 1 91.94 101 ASP B CA 1
ATOM 3063 C C . ASP B 1 101 ? -10.539 3.008 -11.633 1 91.94 101 ASP B C 1
ATOM 3065 O O . ASP B 1 101 ? -10.234 4.145 -12 1 91.94 101 ASP B O 1
ATOM 3069 N N . GLY B 1 102 ? -9.734 2.232 -10.992 1 91.44 102 GLY B N 1
ATOM 3070 C CA . GLY B 1 102 ? -8.32 2.562 -10.875 1 91.44 102 GLY B CA 1
ATOM 3071 C C . GLY B 1 102 ? -8.023 3.471 -9.695 1 91.44 102 GLY B C 1
ATOM 3072 O O . GLY B 1 102 ? -6.934 4.039 -9.602 1 91.44 102 GLY B O 1
ATOM 3073 N N . PHE B 1 103 ? -9.086 3.635 -8.766 1 95.5 103 PHE B N 1
ATOM 3074 C CA . PHE B 1 103 ? -8.898 4.496 -7.602 1 95.5 103 PHE B CA 1
ATOM 3075 C C . PHE B 1 103 ? -9.156 3.725 -6.312 1 95.5 103 PHE B C 1
ATOM 3077 O O . PHE B 1 103 ? -9.961 2.793 -6.289 1 95.5 103 PHE B O 1
ATOM 3084 N N . LYS B 1 104 ? -8.414 4.086 -5.312 1 97 104 LYS B N 1
ATOM 3085 C CA . LYS B 1 104 ? -8.805 3.758 -3.945 1 97 104 LYS B CA 1
ATOM 3086 C C . LYS B 1 104 ? -9.539 4.926 -3.291 1 97 104 LYS B C 1
ATOM 3088 O O . LYS B 1 104 ? -9.141 6.082 -3.443 1 97 104 LYS B O 1
ATOM 3093 N N . ILE B 1 105 ? -10.656 4.652 -2.633 1 97.88 105 ILE B N 1
ATOM 3094 C CA . ILE B 1 105 ? -11.57 5.688 -2.16 1 97.88 105 ILE B CA 1
ATOM 3095 C C . ILE B 1 105 ? -11.898 5.449 -0.689 1 97.88 105 ILE B C 1
ATOM 3097 O O . ILE B 1 105 ? -12.266 4.336 -0.301 1 97.88 105 ILE B O 1
ATOM 3101 N N . THR B 1 106 ? -11.742 6.406 0.123 1 98 106 THR B N 1
ATOM 3102 C CA . THR B 1 106 ? -12.156 6.371 1.522 1 98 106 THR B CA 1
ATOM 3103 C C . THR B 1 106 ? -13.219 7.434 1.799 1 98 106 THR B C 1
ATOM 3105 O O . THR B 1 106 ? -13.258 8.469 1.133 1 98 106 THR B O 1
ATOM 3108 N N . MET B 1 107 ? -14.117 7.176 2.748 1 97.88 107 MET B N 1
ATOM 3109 C CA . MET B 1 107 ? -15.242 8.047 3.068 1 97.88 107 MET B CA 1
ATOM 3110 C C . MET B 1 107 ? -15.055 8.695 4.438 1 97.88 107 MET B C 1
ATOM 3112 O O . MET B 1 107 ? -14.812 8 5.426 1 97.88 107 MET B O 1
ATOM 3116 N N . TRP B 1 108 ? -15.219 9.977 4.492 1 97.69 108 TRP B N 1
ATOM 3117 C CA . TRP B 1 108 ? -14.953 10.773 5.688 1 97.69 108 TRP B CA 1
ATOM 3118 C C . TRP B 1 108 ? -16.141 11.656 6.031 1 97.69 108 TRP B C 1
ATOM 3120 O O . TRP B 1 108 ? -16.953 11.977 5.164 1 97.69 108 TRP B O 1
ATOM 3130 N N . THR B 1 109 ? -16.203 12.047 7.281 1 96.44 109 THR B N 1
ATOM 3131 C CA . THR B 1 109 ? -17.234 12.953 7.77 1 96.44 109 THR B CA 1
ATOM 3132 C C . THR B 1 109 ? -17.016 14.367 7.238 1 96.44 109 THR B C 1
ATOM 3134 O O . THR B 1 109 ? -15.875 14.844 7.195 1 96.44 109 THR B O 1
ATOM 3137 N N . TYR B 1 110 ? -18.047 15 6.82 1 95.62 110 TYR B N 1
ATOM 3138 C CA . TYR B 1 110 ? -17.969 16.406 6.422 1 95.62 110 TYR B CA 1
ATOM 3139 C C . TYR B 1 110 ? -18.109 17.328 7.625 1 95.62 110 TYR B C 1
ATOM 3141 O O . TYR B 1 110 ? -18.984 17.125 8.469 1 95.62 110 TYR B O 1
ATOM 3149 N N . PHE B 1 111 ? -17.266 18.312 7.672 1 92.5 111 PHE B N 1
ATOM 3150 C CA . PHE B 1 111 ? -17.344 19.375 8.672 1 92.5 111 PHE B CA 1
ATOM 3151 C C . PHE B 1 111 ? -17.516 20.734 8.008 1 92.5 111 PHE B C 1
ATOM 3153 O O . PHE B 1 111 ? -16.719 21.109 7.145 1 92.5 111 PHE B O 1
ATOM 3160 N N . GLU B 1 112 ? -18.5 21.406 8.398 1 86.12 112 GLU B N 1
ATOM 3161 C CA . GLU B 1 112 ? -18.703 22.75 7.863 1 86.12 112 GLU B CA 1
ATOM 3162 C C . GLU B 1 112 ? -17.609 23.703 8.336 1 86.12 112 GLU B C 1
ATOM 3164 O O . GLU B 1 112 ? -17.359 23.828 9.539 1 86.12 112 GLU B O 1
ATOM 3169 N N . PRO B 1 113 ? -16.953 24.266 7.379 1 80.44 113 PRO B N 1
ATOM 3170 C CA . PRO B 1 113 ? -15.93 25.234 7.801 1 80.44 113 PRO B CA 1
ATOM 3171 C C . PRO B 1 113 ? -16.516 26.422 8.547 1 80.44 113 PRO B C 1
ATOM 3173 O O . PRO B 1 113 ? -17.609 26.875 8.227 1 80.44 113 PRO B O 1
ATOM 3176 N N . VAL B 1 114 ? -15.875 26.766 9.57 1 82.06 114 VAL B N 1
ATOM 3177 C CA . VAL B 1 114 ? -16.281 27.984 10.281 1 82.06 114 VAL B CA 1
ATOM 3178 C C . VAL B 1 114 ? -15.758 29.219 9.539 1 82.06 114 VAL B C 1
ATOM 3180 O O . VAL B 1 114 ? -14.656 29.203 8.992 1 82.06 114 VAL B O 1
ATOM 3183 N N . GLN B 1 115 ? -16.609 30.141 9.203 1 67.06 115 GLN B N 1
ATOM 3184 C CA . GLN B 1 115 ? -16.297 31.391 8.523 1 67.06 115 GLN B CA 1
ATOM 3185 C C . GLN B 1 115 ? -15.383 32.281 9.375 1 67.06 115 GLN B C 1
ATOM 3187 O O . GLN B 1 115 ? -15.016 33.375 8.969 1 67.06 115 GLN B O 1
ATOM 3192 N N . SER B 1 116 ? -14.609 31.641 10.211 1 64.44 116 SER B N 1
ATOM 3193 C CA . SER B 1 116 ? -13.844 32.531 11.078 1 64.44 116 SER B CA 1
ATOM 3194 C C . SER B 1 116 ? -12.555 32.969 10.406 1 64.44 116 SER B C 1
ATOM 3196 O O . SER B 1 116 ? -12.141 32.406 9.398 1 64.44 116 SER B O 1
ATOM 3198 N N . ARG B 1 117 ? -11.992 34.281 10.945 1 63.12 117 ARG B N 1
ATOM 3199 C CA . ARG B 1 117 ? -10.82 35.031 10.492 1 63.12 117 ARG B CA 1
ATOM 3200 C C . ARG B 1 117 ? -9.562 34.156 10.57 1 63.12 117 ARG B C 1
ATOM 3202 O O . ARG B 1 117 ? -8.445 34.656 10.422 1 63.12 117 ARG B O 1
ATOM 3209 N N . GLY B 1 118 ? -9.602 32.875 10.844 1 78.38 118 GLY B N 1
ATOM 3210 C CA . GLY B 1 118 ? -8.391 32.094 10.883 1 78.38 118 GLY B CA 1
ATOM 3211 C C . GLY B 1 118 ? -8.258 31.266 12.156 1 78.38 118 GLY B C 1
ATOM 3212 O O . GLY B 1 118 ? -8.797 31.641 13.195 1 78.38 118 GLY B O 1
ATOM 3213 N N . LEU B 1 119 ? -7.66 30.125 12.188 1 88.5 119 LEU B N 1
ATOM 3214 C CA . LEU B 1 119 ? -7.395 29.266 13.344 1 88.5 119 LEU B CA 1
ATOM 3215 C C . LEU B 1 119 ? -6.41 29.922 14.297 1 88.5 119 LEU B C 1
ATOM 3217 O O . LEU B 1 119 ? -5.266 30.203 13.922 1 88.5 119 LEU B O 1
ATOM 3221 N N . PRO B 1 120 ? -6.859 30.344 15.523 1 93.06 120 PRO B N 1
ATOM 3222 C CA . PRO B 1 120 ? -5.918 30.953 16.469 1 93.06 120 PRO B CA 1
ATOM 3223 C C . PRO B 1 120 ? -4.699 30.078 16.734 1 93.06 120 PRO B C 1
ATOM 3225 O O . PRO B 1 120 ? -4.84 28.875 16.953 1 93.06 120 PRO B O 1
ATOM 3228 N N . PRO B 1 121 ? -3.553 30.656 16.781 1 96 121 PRO B N 1
ATOM 3229 C CA . PRO B 1 121 ? -2.324 29.891 16.984 1 96 121 PRO B CA 1
ATOM 3230 C C . PRO B 1 121 ? -2.34 29.078 18.281 1 96 121 PRO B C 1
ATOM 3232 O O . PRO B 1 121 ? -1.819 27.953 18.312 1 96 121 PRO B O 1
ATOM 3235 N N . ALA B 1 122 ? -2.912 29.641 19.266 1 96.38 122 ALA B N 1
ATOM 3236 C CA . ALA B 1 122 ? -2.963 28.938 20.547 1 96.38 122 ALA B CA 1
ATOM 3237 C C . ALA B 1 122 ? -3.793 27.672 20.438 1 96.38 122 ALA B C 1
ATOM 3239 O O . ALA B 1 122 ? -3.414 26.625 20.984 1 96.38 122 ALA B O 1
ATOM 3240 N N . ASP B 1 123 ? -4.93 27.766 19.766 1 96.19 123 ASP B N 1
ATOM 3241 C CA . ASP B 1 123 ? -5.785 26.609 19.562 1 96.19 123 ASP B CA 1
ATOM 3242 C C . ASP B 1 123 ? -5.086 25.547 18.719 1 96.19 123 ASP B C 1
ATOM 3244 O O . ASP B 1 123 ? -5.195 24.344 19 1 96.19 123 ASP B O 1
ATOM 3248 N N . TYR B 1 124 ? -4.402 26.016 17.75 1 97.31 124 TYR B N 1
ATOM 3249 C CA . TYR B 1 124 ? -3.633 25.125 16.875 1 97.31 124 TYR B CA 1
ATOM 3250 C C . TYR B 1 124 ? -2.562 24.375 17.672 1 97.31 124 TYR B C 1
ATOM 3252 O O . TYR B 1 124 ? -2.463 23.156 17.578 1 97.31 124 TYR B O 1
ATOM 3260 N N . ALA B 1 125 ? -1.821 25.062 18.453 1 98.19 125 ALA B N 1
ATOM 3261 C CA . ALA B 1 125 ? -0.752 24.469 19.25 1 98.19 125 ALA B CA 1
ATOM 3262 C C . ALA B 1 125 ? -1.308 23.453 20.234 1 98.19 125 ALA B C 1
ATOM 3264 O O . ALA B 1 125 ? -0.745 22.359 20.406 1 98.19 125 ALA B O 1
ATOM 3265 N N . GLN B 1 126 ? -2.381 23.844 20.844 1 97.75 126 GLN B N 1
ATOM 3266 C CA . GLN B 1 126 ? -3.002 22.938 21.797 1 97.75 126 GLN B CA 1
ATOM 3267 C C . GLN B 1 126 ? -3.506 21.672 21.125 1 97.75 126 GLN B C 1
ATOM 3269 O O . GLN B 1 126 ? -3.367 20.578 21.656 1 97.75 126 GLN B O 1
ATOM 3274 N N . ALA B 1 127 ? -4.129 21.844 20 1 98 127 ALA B N 1
ATOM 3275 C CA . ALA B 1 127 ? -4.602 20.703 19.234 1 98 127 ALA B CA 1
ATOM 3276 C C . ALA B 1 127 ? -3.439 19.781 18.844 1 98 127 ALA B C 1
ATOM 3278 O O . ALA B 1 127 ? -3.551 18.562 18.922 1 98 127 ALA B O 1
ATOM 3279 N N . LEU B 1 128 ? -2.363 20.359 18.422 1 98.62 128 LEU B N 1
ATOM 3280 C CA . LEU B 1 128 ? -1.191 19.594 18.031 1 98.62 128 LEU B CA 1
ATOM 3281 C C . LEU B 1 128 ? -0.628 18.812 19.203 1 98.62 128 LEU B C 1
ATOM 3283 O O . LEU B 1 128 ? -0.258 17.641 19.062 1 98.62 128 LEU B O 1
ATOM 3287 N N . LYS B 1 129 ? -0.598 19.438 20.328 1 98.38 129 LYS B N 1
ATOM 3288 C CA . LYS B 1 129 ? -0.158 18.766 21.547 1 98.38 129 LYS B CA 1
ATOM 3289 C C . LYS B 1 129 ? -1.043 17.562 21.859 1 98.38 129 LYS B C 1
ATOM 3291 O O . LYS B 1 129 ? -0.542 16.484 22.188 1 98.38 129 LYS B O 1
ATOM 3296 N N . ARG B 1 130 ? -2.314 17.766 21.766 1 98.19 130 ARG B N 1
ATOM 3297 C CA . ARG B 1 130 ? -3.258 16.688 22.031 1 98.19 130 ARG B CA 1
ATOM 3298 C C . ARG B 1 130 ? -3.092 15.562 21.016 1 98.19 130 ARG B C 1
ATOM 3300 O O . ARG B 1 130 ? -3.176 14.383 21.359 1 98.19 130 ARG B O 1
ATOM 3307 N N . LEU B 1 131 ? -2.881 15.938 19.781 1 98.62 131 LEU B N 1
ATOM 3308 C CA . LEU B 1 131 ? -2.643 14.93 18.75 1 98.62 131 LEU B CA 1
ATOM 3309 C C . LEU B 1 131 ? -1.406 14.102 19.078 1 98.62 131 LEU B C 1
ATOM 3311 O O . LEU B 1 131 ? -1.441 12.867 19.016 1 98.62 131 LEU B O 1
ATOM 3315 N N . HIS B 1 132 ? -0.317 14.758 19.469 1 98.5 132 HIS B N 1
ATOM 3316 C CA . HIS B 1 132 ? 0.916 14.055 19.812 1 98.5 132 HIS B CA 1
ATOM 3317 C C . HIS B 1 132 ? 0.707 13.125 21 1 98.5 132 HIS B C 1
ATOM 3319 O O . HIS B 1 132 ? 1.243 12.016 21.031 1 98.5 132 HIS B O 1
ATOM 3325 N N . ALA B 1 133 ? -0.046 13.562 21.938 1 97.94 133 ALA B N 1
ATOM 3326 C CA . ALA B 1 133 ? -0.346 12.719 23.094 1 97.94 133 ALA B CA 1
ATOM 3327 C C . ALA B 1 133 ? -1.091 11.461 22.656 1 97.94 133 ALA B C 1
ATOM 3329 O O . ALA B 1 133 ? -0.798 10.359 23.156 1 97.94 133 ALA B O 1
ATOM 3330 N N . GLY B 1 134 ? -2.059 11.648 21.812 1 98 134 GLY B N 1
ATOM 3331 C CA . GLY B 1 134 ? -2.779 10.492 21.297 1 98 134 GLY B CA 1
ATOM 3332 C C . GLY B 1 134 ? -1.9 9.547 20.5 1 98 134 GLY B C 1
ATOM 3333 O O . GLY B 1 134 ? -1.981 8.328 20.656 1 98 134 GLY B O 1
ATOM 3334 N N . LEU B 1 135 ? -1.118 10.109 19.625 1 97.94 135 LEU B N 1
ATOM 3335 C CA . LEU B 1 135 ? -0.236 9.32 18.766 1 97.94 135 LEU B CA 1
ATOM 3336 C C . LEU B 1 135 ? 0.755 8.516 19.609 1 97.94 135 LEU B C 1
ATOM 3338 O O . LEU B 1 135 ? 1.104 7.391 19.25 1 97.94 135 LEU B O 1
ATOM 3342 N N . ARG B 1 136 ? 1.18 9.031 20.719 1 96.06 136 ARG B N 1
ATOM 3343 C CA . ARG B 1 136 ? 2.133 8.367 21.609 1 96.06 136 ARG B CA 1
ATOM 3344 C C . ARG B 1 136 ? 1.54 7.086 22.188 1 96.06 136 ARG B C 1
ATOM 3346 O O . ARG B 1 136 ? 2.275 6.195 22.609 1 96.06 136 ARG B O 1
ATOM 3353 N N . GLN B 1 137 ? 0.264 7.031 22.188 1 95.56 137 GLN B N 1
ATOM 3354 C CA . GLN B 1 137 ? -0.411 5.891 22.797 1 95.56 137 GLN B CA 1
ATOM 3355 C C . GLN B 1 137 ? -0.517 4.723 21.812 1 95.56 137 GLN B C 1
ATOM 3357 O O . GLN B 1 137 ? -0.892 3.615 22.203 1 95.56 137 GLN B O 1
ATOM 3362 N N . LEU B 1 138 ? -0.21 4.984 20.625 1 94.38 138 LEU B N 1
ATOM 3363 C CA . LEU B 1 138 ? -0.447 3.98 19.594 1 94.38 138 LEU B CA 1
ATOM 3364 C C . LEU B 1 138 ? 0.842 3.238 19.25 1 94.38 138 LEU B C 1
ATOM 3366 O O . LEU B 1 138 ? 1.915 3.844 19.203 1 94.38 138 LEU B O 1
ATOM 3370 N N . ASP B 1 139 ? 0.682 1.936 19.047 1 87.06 139 ASP B N 1
ATOM 3371 C CA . ASP B 1 139 ? 1.743 1.107 18.484 1 87.06 139 ASP B CA 1
ATOM 3372 C C . ASP B 1 139 ? 1.51 0.852 17 1 87.06 139 ASP B C 1
ATOM 3374 O O . ASP B 1 139 ? 0.656 0.042 16.625 1 87.06 139 ASP B O 1
ATOM 3378 N N . PHE B 1 140 ? 2.184 1.554 16.25 1 82.88 140 PHE B N 1
ATOM 3379 C CA . PHE B 1 140 ? 1.992 1.536 14.805 1 82.88 140 PHE B CA 1
ATOM 3380 C C . PHE B 1 140 ? 3.332 1.462 14.086 1 82.88 140 PHE B C 1
ATOM 3382 O O . PHE B 1 140 ? 4.266 2.191 14.422 1 82.88 140 PHE B O 1
ATOM 3389 N N . THR B 1 141 ? 3.443 0.481 13.18 1 81.69 141 THR B N 1
ATOM 3390 C CA . THR B 1 141 ? 4.652 0.423 12.367 1 81.69 141 THR B CA 1
ATOM 3391 C C . THR B 1 141 ? 4.562 1.39 11.195 1 81.69 141 THR B C 1
ATOM 3393 O O . THR B 1 141 ? 3.666 1.271 10.352 1 81.69 141 THR B O 1
ATOM 3396 N N . THR B 1 142 ? 5.391 2.373 11.203 1 88.56 142 THR B N 1
ATOM 3397 C CA . THR B 1 142 ? 5.438 3.375 10.141 1 88.56 142 THR B CA 1
ATOM 3398 C C . THR B 1 142 ? 6.879 3.619 9.695 1 88.56 142 THR B C 1
ATOM 3400 O O . THR B 1 142 ? 7.82 3.211 10.375 1 88.56 142 THR B O 1
ATOM 3403 N N . PRO B 1 143 ? 7.004 4.23 8.523 1 89.62 143 PRO B N 1
ATOM 3404 C CA . PRO B 1 143 ? 8.344 4.719 8.18 1 89.62 143 PRO B CA 1
ATOM 3405 C C . PRO B 1 143 ? 8.875 5.738 9.188 1 89.62 143 PRO B C 1
ATOM 3407 O O . PRO B 1 143 ? 8.109 6.25 10.008 1 89.62 143 PRO B O 1
ATOM 3410 N N . HIS B 1 144 ? 10.133 5.895 9.117 1 95.88 144 HIS B N 1
ATOM 3411 C CA . HIS B 1 144 ? 10.789 6.949 9.883 1 95.88 144 HIS B CA 1
ATOM 3412 C C . HIS B 1 144 ? 10.914 8.227 9.062 1 95.88 144 HIS B C 1
ATOM 3414 O O . HIS B 1 144 ? 10.938 8.188 7.832 1 95.88 144 HIS B O 1
ATOM 3420 N N . VAL B 1 145 ? 10.992 9.367 9.727 1 97.56 145 VAL B N 1
ATOM 3421 C CA . VAL B 1 145 ? 11.156 10.648 9.047 1 97.56 145 VAL B CA 1
ATOM 3422 C C . VAL B 1 145 ? 12.406 10.609 8.172 1 97.56 145 VAL B C 1
ATOM 3424 O O . VAL B 1 145 ? 12.438 11.227 7.105 1 97.56 145 VAL B O 1
ATOM 3427 N N . MET B 1 146 ? 13.438 9.844 8.539 1 96.62 146 MET B N 1
ATOM 3428 C CA . MET B 1 146 ? 14.68 9.734 7.773 1 96.62 146 MET B CA 1
ATOM 3429 C C . MET B 1 146 ? 14.438 9.016 6.449 1 96.62 146 MET B C 1
ATOM 3431 O O . MET B 1 146 ? 15.156 9.258 5.473 1 96.62 146 MET B O 1
ATOM 3435 N N . ASP B 1 147 ? 13.477 8.164 6.461 1 94.56 147 ASP B N 1
ATOM 3436 C CA . ASP B 1 147 ? 13.125 7.516 5.199 1 94.56 147 ASP B CA 1
ATOM 3437 C C . ASP B 1 147 ? 12.602 8.531 4.188 1 94.56 147 ASP B C 1
ATOM 3439 O O . ASP B 1 147 ? 12.875 8.422 2.992 1 94.56 147 ASP B O 1
ATOM 3443 N N . ARG B 1 148 ? 11.812 9.438 4.613 1 95.88 148 ARG B N 1
ATOM 3444 C CA . ARG B 1 148 ? 11.297 10.492 3.752 1 95.88 148 ARG B CA 1
ATOM 3445 C C . ARG B 1 148 ? 12.422 11.391 3.252 1 95.88 148 ARG B C 1
ATOM 3447 O O . ARG B 1 148 ? 12.422 11.797 2.09 1 95.88 148 ARG B O 1
ATOM 3454 N N . ILE B 1 149 ? 13.305 11.711 4.152 1 97 149 ILE B N 1
ATOM 3455 C CA . ILE B 1 149 ? 14.461 12.516 3.775 1 97 149 ILE B CA 1
ATOM 3456 C C . ILE B 1 149 ? 15.258 11.789 2.693 1 97 149 ILE B C 1
ATOM 3458 O O . ILE B 1 149 ? 15.609 12.383 1.669 1 97 149 ILE B O 1
ATOM 3462 N N . ALA B 1 150 ? 15.508 10.539 2.887 1 95.38 150 ALA B N 1
ATOM 3463 C CA . ALA B 1 150 ? 16.234 9.742 1.914 1 95.38 150 ALA B CA 1
ATOM 3464 C C . ALA B 1 150 ? 15.5 9.68 0.58 1 95.38 150 ALA B C 1
ATOM 3466 O O . ALA B 1 150 ? 16.125 9.766 -0.483 1 95.38 150 ALA B O 1
ATOM 3467 N N . ALA B 1 151 ? 14.234 9.516 0.678 1 94.38 151 ALA B N 1
ATOM 3468 C CA . ALA B 1 151 ? 13.43 9.5 -0.544 1 94.38 151 ALA B CA 1
ATOM 3469 C C . ALA B 1 151 ? 13.547 10.828 -1.287 1 94.38 151 ALA B C 1
ATOM 3471 O O . ALA B 1 151 ? 13.633 10.852 -2.516 1 94.38 151 ALA B O 1
ATOM 3472 N N . THR B 1 152 ? 13.477 11.906 -0.572 1 96.81 152 THR B N 1
ATOM 3473 C CA . THR B 1 152 ? 13.617 13.227 -1.17 1 96.81 152 THR B CA 1
ATOM 3474 C C . THR B 1 152 ? 14.992 13.383 -1.823 1 96.81 152 THR B C 1
ATOM 3476 O O . THR B 1 152 ? 15.102 13.938 -2.92 1 96.81 152 THR B O 1
ATOM 3479 N N . GLN B 1 153 ? 16.016 12.867 -1.184 1 97.12 153 GLN B N 1
ATOM 3480 C CA . GLN B 1 153 ? 17.359 12.891 -1.753 1 97.12 153 GLN B CA 1
ATOM 3481 C C . GLN B 1 153 ? 17.406 12.141 -3.08 1 97.12 153 GLN B C 1
ATOM 3483 O O . GLN B 1 153 ? 18.047 12.594 -4.031 1 97.12 153 GLN B O 1
ATOM 3488 N N . ARG B 1 154 ? 16.781 11.07 -3.152 1 94.5 154 ARG B N 1
ATOM 3489 C CA . ARG B 1 154 ? 16.734 10.297 -4.391 1 94.5 154 ARG B CA 1
ATOM 3490 C C . ARG B 1 154 ? 16.031 11.07 -5.496 1 94.5 154 ARG B C 1
ATOM 3492 O O . ARG B 1 154 ? 16.453 11.047 -6.652 1 94.5 154 ARG B O 1
ATOM 3499 N N . ASP B 1 155 ? 14.953 11.711 -5.137 1 94.62 155 ASP B N 1
ATOM 3500 C CA . ASP B 1 155 ? 14.234 12.523 -6.109 1 94.62 155 ASP B CA 1
ATOM 3501 C C . ASP B 1 155 ? 15.109 13.656 -6.637 1 94.62 155 ASP B C 1
ATOM 3503 O O . ASP B 1 155 ? 15.109 13.938 -7.836 1 94.62 155 ASP B O 1
ATOM 3507 N N . VAL B 1 156 ? 15.812 14.242 -5.762 1 97.12 156 VAL B N 1
ATOM 3508 C CA . VAL B 1 156 ? 16.719 15.32 -6.133 1 97.12 156 VAL B CA 1
ATOM 3509 C C . VAL B 1 156 ? 17.781 14.797 -7.105 1 97.12 156 VAL B C 1
ATOM 3511 O O . VAL B 1 156 ? 18.109 15.461 -8.094 1 97.12 156 VAL B O 1
ATOM 3514 N N . ALA B 1 157 ? 18.25 13.656 -6.902 1 96.31 157 ALA B N 1
ATOM 3515 C CA . ALA B 1 157 ? 19.328 13.07 -7.691 1 96.31 157 ALA B CA 1
ATOM 3516 C C . ALA B 1 157 ? 18.812 12.586 -9.047 1 96.31 157 ALA B C 1
ATOM 3518 O O . ALA B 1 157 ? 19.594 12.422 -9.992 1 96.31 157 ALA B O 1
ATOM 3519 N N . ASN B 1 158 ? 17.547 12.344 -9.133 1 94.5 158 ASN B N 1
ATOM 3520 C CA . ASN B 1 158 ? 16.953 11.773 -10.336 1 94.5 158 ASN B CA 1
ATOM 3521 C C . ASN B 1 158 ? 16.484 12.867 -11.289 1 94.5 158 ASN B C 1
ATOM 3523 O O . ASN B 1 158 ? 15.406 13.445 -11.094 1 94.5 158 ASN B O 1
ATOM 3527 N N . ARG B 1 159 ? 17.047 12.977 -12.398 1 94.38 159 ARG B N 1
ATOM 3528 C CA . ARG B 1 159 ? 16.75 14.062 -13.328 1 94.38 159 ARG B CA 1
ATOM 3529 C C . ARG B 1 159 ? 15.438 13.82 -14.062 1 94.38 159 ARG B C 1
ATOM 3531 O O . ARG B 1 159 ? 14.875 14.742 -14.656 1 94.38 159 ARG B O 1
ATOM 3538 N N . ASP B 1 160 ? 14.984 12.656 -14 1 91.88 160 ASP B N 1
ATOM 3539 C CA . ASP B 1 160 ? 13.672 12.391 -14.578 1 91.88 160 ASP B CA 1
ATOM 3540 C C . ASP B 1 160 ? 12.555 12.93 -13.688 1 91.88 160 ASP B C 1
ATOM 3542 O O . ASP B 1 160 ? 11.469 13.25 -14.164 1 91.88 160 ASP B O 1
ATOM 3546 N N . VAL B 1 161 ? 12.883 13.016 -12.469 1 91.19 161 VAL B N 1
ATOM 3547 C CA . VAL B 1 161 ? 11.914 13.492 -11.5 1 91.19 161 VAL B CA 1
ATOM 3548 C C . VAL B 1 161 ? 11.984 15.016 -11.406 1 91.19 161 VAL B C 1
ATOM 3550 O O . VAL B 1 161 ? 10.953 15.695 -11.336 1 91.19 161 VAL B O 1
ATOM 3553 N N . THR B 1 162 ? 13.148 15.516 -11.375 1 93.69 162 THR B N 1
ATOM 355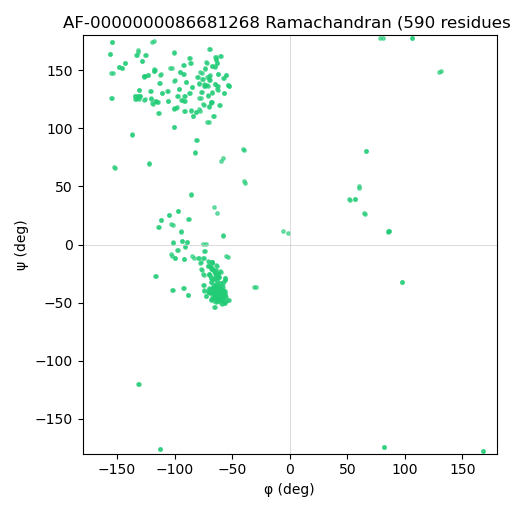4 C CA . THR B 1 162 ? 13.352 16.953 -11.266 1 93.69 162 THR B CA 1
ATOM 3555 C C . THR B 1 162 ? 14.18 17.469 -12.445 1 93.69 162 THR B C 1
ATOM 3557 O O . THR B 1 162 ? 15.273 18 -12.258 1 93.69 162 THR B O 1
ATOM 3560 N N . PRO B 1 163 ? 13.641 17.484 -13.625 1 92.5 163 PRO B N 1
ATOM 3561 C CA . PRO B 1 163 ? 14.414 17.766 -14.828 1 92.5 163 PRO B CA 1
ATOM 3562 C C . PRO B 1 163 ? 14.852 19.234 -14.914 1 92.5 163 PRO B C 1
ATOM 3564 O O . PRO B 1 163 ? 15.883 19.531 -15.523 1 92.5 163 PRO B O 1
ATOM 3567 N N . GLU B 1 164 ? 14.164 20.125 -14.312 1 91.69 164 GLU B N 1
ATOM 3568 C CA . GLU B 1 164 ? 14.43 21.562 -14.484 1 91.69 164 GLU B CA 1
ATOM 3569 C C . GLU B 1 164 ? 15.289 22.094 -13.344 1 91.69 164 GLU B C 1
ATOM 3571 O O . GLU B 1 164 ? 15.617 23.281 -13.32 1 91.69 164 GLU B O 1
ATOM 3576 N N . LEU B 1 165 ? 15.57 21.266 -12.391 1 94.06 165 LEU B N 1
ATOM 3577 C CA . LEU B 1 165 ? 16.422 21.672 -11.281 1 94.06 165 LEU B CA 1
ATOM 3578 C C . LEU B 1 165 ? 17.875 21.859 -11.75 1 94.06 165 LEU B C 1
ATOM 3580 O O . LEU B 1 165 ? 18.484 20.922 -12.258 1 94.06 165 LEU B O 1
ATOM 3584 N N . ALA B 1 166 ? 18.422 23.062 -11.625 1 95.25 166 ALA B N 1
ATOM 3585 C CA . ALA B 1 166 ? 19.797 23.344 -12.023 1 95.25 166 ALA B CA 1
ATOM 3586 C C . ALA B 1 166 ? 20.781 22.562 -11.172 1 95.25 166 ALA B C 1
ATOM 3588 O O . ALA B 1 166 ? 20.484 22.188 -10.039 1 95.25 166 ALA B O 1
ATOM 3589 N N . ASP B 1 167 ? 21.969 22.375 -11.648 1 96.94 167 ASP B N 1
ATOM 3590 C CA . ASP B 1 167 ? 22.969 21.578 -10.977 1 96.94 167 ASP B CA 1
ATOM 3591 C C . ASP B 1 167 ? 23.328 22.172 -9.609 1 96.94 167 ASP B C 1
ATOM 3593 O O . ASP B 1 167 ? 23.484 21.438 -8.633 1 96.94 167 ASP B O 1
ATOM 3597 N N . ALA B 1 168 ? 23.453 23.453 -9.578 1 97.12 168 ALA B N 1
ATOM 3598 C CA . ALA B 1 168 ? 23.812 24.109 -8.32 1 97.12 168 ALA B CA 1
ATOM 3599 C C . ALA B 1 168 ? 22.719 23.922 -7.277 1 97.12 168 ALA B C 1
ATOM 3601 O O . ALA B 1 168 ? 23 23.734 -6.094 1 97.12 168 ALA B O 1
ATOM 3602 N N . ASP B 1 169 ? 21.5 24.047 -7.734 1 97.5 169 ASP B N 1
ATOM 3603 C CA . ASP B 1 169 ? 20.359 23.875 -6.84 1 97.5 169 ASP B CA 1
ATOM 3604 C C . ASP B 1 169 ? 20.234 22.422 -6.379 1 97.5 169 ASP B C 1
ATOM 3606 O O . ASP B 1 169 ? 19.891 22.156 -5.227 1 97.5 169 ASP B O 1
ATOM 3610 N N . ARG B 1 170 ? 20.5 21.547 -7.27 1 97.94 170 ARG B N 1
ATOM 3611 C CA . ARG B 1 170 ? 20.516 20.125 -6.953 1 97.94 170 ARG B CA 1
ATOM 3612 C C . ARG B 1 170 ? 21.531 19.812 -5.855 1 97.94 170 ARG B C 1
ATOM 3614 O O . ARG B 1 170 ? 21.234 19.094 -4.906 1 97.94 170 ARG B O 1
ATOM 3621 N 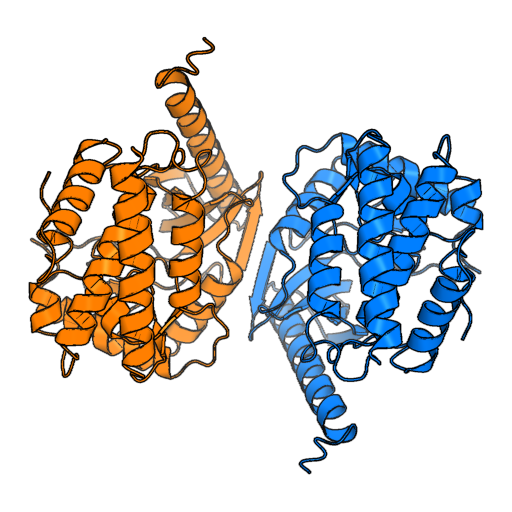N . ALA B 1 171 ? 22.688 20.344 -6.035 1 97.81 171 ALA B N 1
ATOM 3622 C CA . ALA B 1 171 ? 23.734 20.156 -5.031 1 97.81 171 ALA B CA 1
ATOM 3623 C C . ALA B 1 171 ? 23.328 20.75 -3.689 1 97.81 171 ALA B C 1
ATOM 3625 O O . ALA B 1 171 ? 23.562 20.156 -2.639 1 97.81 171 ALA B O 1
ATOM 3626 N N . LEU B 1 172 ? 22.781 21.938 -3.73 1 98.12 172 LEU B N 1
ATOM 3627 C CA . LEU B 1 172 ? 22.312 22.594 -2.521 1 98.12 172 LEU B CA 1
ATOM 3628 C C . LEU B 1 172 ? 21.312 21.719 -1.769 1 98.12 172 LEU B C 1
ATOM 3630 O O . LEU B 1 172 ? 21.469 21.5 -0.563 1 98.12 172 LEU B O 1
ATOM 3634 N N . LEU B 1 173 ? 20.328 21.203 -2.488 1 98.44 173 LEU B N 1
ATOM 3635 C CA . LEU B 1 173 ? 19.281 20.375 -1.877 1 98.44 173 LEU B CA 1
ATOM 3636 C C . LEU B 1 173 ? 19.875 19.078 -1.325 1 98.44 173 LEU B C 1
ATOM 3638 O O . LEU B 1 173 ? 19.562 18.688 -0.2 1 98.44 173 LEU B O 1
ATOM 3642 N N . ALA B 1 174 ? 20.703 18.469 -2.111 1 98.25 174 ALA B N 1
ATOM 3643 C CA . ALA B 1 174 ? 21.312 17.219 -1.698 1 98.25 174 ALA B CA 1
ATOM 3644 C C . ALA B 1 174 ? 22.141 17.406 -0.429 1 98.25 174 ALA B C 1
ATOM 3646 O O . ALA B 1 174 ? 22.016 16.641 0.528 1 98.25 174 ALA B O 1
ATOM 3647 N N . ASP B 1 175 ? 22.953 18.422 -0.412 1 97.94 175 ASP B N 1
ATOM 3648 C CA . ASP B 1 175 ? 23.812 18.703 0.731 1 97.94 175 ASP B CA 1
ATOM 3649 C C . ASP B 1 175 ? 22.984 19.062 1.966 1 97.94 175 ASP B C 1
ATOM 3651 O O . ASP B 1 175 ? 23.281 18.594 3.07 1 97.94 175 ASP B O 1
ATOM 3655 N N . THR B 1 176 ? 22 19.906 1.772 1 98.38 176 THR B N 1
ATOM 3656 C CA . THR B 1 176 ? 21.125 20.312 2.871 1 98.38 176 THR B CA 1
ATOM 3657 C C . THR B 1 176 ? 20.469 19.109 3.521 1 98.38 176 THR B C 1
ATOM 3659 O O . THR B 1 176 ? 20.531 18.938 4.742 1 98.38 176 THR B O 1
ATOM 3662 N N . LEU B 1 177 ? 19.875 18.219 2.721 1 98.69 177 LEU B N 1
ATOM 3663 C CA . LEU B 1 177 ? 19.172 17.031 3.219 1 98.69 177 LEU B CA 1
ATOM 3664 C C . LEU B 1 177 ? 20.141 16.078 3.92 1 98.69 177 LEU B C 1
ATOM 3666 O O . LEU B 1 177 ? 19.828 15.539 4.98 1 98.69 177 LEU B O 1
ATOM 3670 N N . ARG B 1 178 ? 21.281 15.938 3.348 1 97.75 178 ARG B N 1
ATOM 3671 C CA . ARG B 1 178 ? 22.297 15.062 3.932 1 97.75 178 ARG B CA 1
ATOM 3672 C C . ARG B 1 178 ? 22.781 15.609 5.277 1 97.75 178 ARG B C 1
ATOM 3674 O O . ARG B 1 178 ? 22.75 14.898 6.281 1 97.75 178 ARG B O 1
ATOM 3681 N N . ASP B 1 179 ? 23.203 16.844 5.285 1 98.06 179 ASP B N 1
ATOM 3682 C CA . ASP B 1 179 ? 23.828 17.438 6.465 1 98.06 179 ASP B CA 1
ATOM 3683 C C . ASP B 1 179 ? 22.828 17.609 7.594 1 98.06 179 ASP B C 1
ATOM 3685 O O . ASP B 1 179 ? 23.094 17.281 8.742 1 98.06 179 ASP B O 1
ATOM 3689 N N . LEU B 1 180 ? 21.672 18.156 7.293 1 98.44 180 LEU B N 1
ATOM 3690 C CA . LEU B 1 180 ? 20.672 18.359 8.328 1 98.44 180 LEU B CA 1
ATOM 3691 C C . LEU B 1 180 ? 20.109 17.031 8.82 1 98.44 180 LEU B C 1
ATOM 3693 O O . LEU B 1 180 ? 19.797 16.875 10.008 1 98.44 180 LEU B O 1
ATOM 3697 N N . GLY B 1 181 ? 19.906 16.094 7.895 1 98.19 181 GLY B N 1
ATOM 3698 C CA . GLY B 1 181 ? 19.516 14.75 8.328 1 98.19 181 GLY B CA 1
ATOM 3699 C C . GLY B 1 181 ? 20.453 14.164 9.367 1 98.19 181 GLY B C 1
ATOM 3700 O O . GLY B 1 181 ? 20.016 13.656 10.391 1 98.19 181 GLY B O 1
ATOM 3701 N N . ARG B 1 182 ? 21.719 14.273 9.086 1 97.25 182 ARG B N 1
ATOM 3702 C CA . ARG B 1 182 ? 22.734 13.781 10.023 1 97.25 182 ARG B CA 1
ATOM 3703 C C . ARG B 1 182 ? 22.641 14.516 11.352 1 97.25 182 ARG B C 1
ATOM 3705 O O . ARG B 1 182 ? 22.75 13.898 12.414 1 97.25 182 ARG B O 1
ATOM 3712 N N . SER B 1 183 ? 22.516 15.797 11.289 1 98 183 SER B N 1
ATOM 3713 C CA . SER B 1 183 ? 22.438 16.609 12.5 1 98 183 SER B CA 1
ATOM 3714 C C . SER B 1 183 ? 21.219 16.219 13.352 1 98 183 SER B C 1
ATOM 3716 O O . SER B 1 183 ? 21.297 16.219 14.578 1 98 183 SER B O 1
ATOM 3718 N N . ILE B 1 184 ? 20.141 15.898 12.75 1 98.12 184 ILE B N 1
ATOM 3719 C CA . ILE B 1 184 ? 18.938 15.508 13.453 1 98.12 184 ILE B CA 1
ATOM 3720 C C . ILE B 1 184 ? 19.156 14.172 14.156 1 98.12 184 ILE B C 1
ATOM 3722 O O . ILE B 1 184 ? 18.812 14.016 15.328 1 98.12 184 ILE B O 1
ATOM 3726 N N . VAL B 1 185 ? 19.719 13.211 13.422 1 96.25 185 VAL B N 1
ATOM 3727 C CA . VAL B 1 185 ? 20 11.891 13.984 1 96.25 185 VAL B CA 1
ATOM 3728 C C . VAL B 1 185 ? 20.938 12.031 15.172 1 96.25 185 VAL B C 1
ATOM 3730 O O . VAL B 1 185 ? 20.75 11.375 16.203 1 96.25 185 VAL B O 1
ATOM 3733 N N . ASP B 1 186 ? 21.906 12.898 15.086 1 96.44 186 ASP B N 1
ATOM 3734 C CA . ASP B 1 186 ? 22.922 13.07 16.109 1 96.44 186 ASP B CA 1
ATOM 3735 C C . ASP B 1 186 ? 22.328 13.656 17.391 1 96.44 186 ASP B C 1
ATOM 3737 O O . ASP B 1 186 ? 22.922 13.539 18.453 1 96.44 186 ASP B O 1
ATOM 3741 N N . ARG B 1 187 ? 21.172 14.297 17.266 1 96.31 187 ARG B N 1
ATOM 3742 C CA . ARG B 1 187 ? 20.531 14.891 18.438 1 96.31 187 ARG B CA 1
ATOM 3743 C C . ARG B 1 187 ? 19.984 13.82 19.375 1 96.31 187 ARG B C 1
ATOM 3745 O O . ARG B 1 187 ? 19.797 14.062 20.562 1 96.31 187 ARG B O 1
ATOM 3752 N N . ARG B 1 188 ? 19.656 12.586 18.859 1 95.25 188 ARG B N 1
ATOM 3753 C CA . ARG B 1 188 ? 19.125 11.453 19.609 1 95.25 188 ARG B CA 1
ATOM 3754 C C . ARG B 1 188 ? 17.922 11.867 20.438 1 95.25 188 ARG B C 1
ATOM 3756 O O . ARG B 1 188 ? 17.844 11.547 21.625 1 95.25 188 ARG B O 1
ATOM 3763 N N . ALA B 1 189 ? 17.094 12.711 19.891 1 97.12 189 ALA B N 1
ATOM 3764 C CA . ALA B 1 189 ? 15.867 13.156 20.562 1 97.12 189 ALA B CA 1
ATOM 3765 C C . ALA B 1 189 ? 14.867 12.016 20.688 1 97.12 189 ALA B C 1
ATOM 3767 O O . ALA B 1 189 ? 14.898 11.055 19.906 1 97.12 189 ALA B O 1
ATOM 3768 N N . PRO B 1 190 ? 14.008 12.125 21.719 1 96.81 190 PRO B N 1
ATOM 3769 C CA . PRO B 1 190 ? 12.938 11.125 21.797 1 96.81 190 PRO B CA 1
ATOM 3770 C C . PRO B 1 190 ? 12.078 11.086 20.531 1 96.81 190 PRO B C 1
ATOM 3772 O O . PRO B 1 190 ? 11.805 12.133 19.938 1 96.81 190 PRO B O 1
ATOM 3775 N N . GLU B 1 191 ? 11.664 9.891 20.172 1 96.81 191 GLU B N 1
ATOM 3776 C CA . GLU B 1 191 ? 10.875 9.711 18.953 1 96.81 191 GLU B CA 1
ATOM 3777 C C . GLU B 1 191 ? 9.484 9.164 19.266 1 96.81 191 GLU B C 1
ATOM 3779 O O . GLU B 1 191 ? 9.289 8.531 20.312 1 96.81 191 GLU B O 1
ATOM 3784 N N . GLN B 1 192 ? 8.562 9.484 18.469 1 97.62 192 GLN B N 1
ATOM 3785 C CA . GLN B 1 192 ? 7.203 8.969 18.547 1 97.62 192 GLN B CA 1
ATOM 3786 C C . GLN B 1 192 ? 6.52 9.016 17.188 1 97.62 192 GLN B C 1
ATOM 3788 O O . GLN B 1 192 ? 7.098 9.5 16.219 1 97.62 192 GLN B O 1
ATOM 3793 N N . LEU B 1 193 ? 5.328 8.461 17.109 1 97.75 193 LEU B N 1
ATOM 3794 C CA . LEU B 1 193 ? 4.488 8.594 15.93 1 97.75 193 LEU B CA 1
ATOM 3795 C C . LEU B 1 193 ? 4.066 10.047 15.719 1 97.75 193 LEU B C 1
ATOM 3797 O O . LEU B 1 193 ? 3.695 10.734 16.672 1 97.75 193 LEU B O 1
ATOM 3801 N N . LEU B 1 194 ? 4.102 10.492 14.469 1 98.44 194 LEU B N 1
ATOM 3802 C CA . LEU B 1 194 ? 3.811 11.875 14.102 1 98.44 194 LEU B CA 1
ATOM 3803 C C . LEU B 1 194 ? 2.715 11.938 13.047 1 98.44 194 LEU B C 1
ATOM 3805 O O . LEU B 1 194 ? 2.4 10.922 12.414 1 98.44 194 LEU B O 1
ATOM 3809 N N . HIS B 1 195 ? 2.111 13.164 12.891 1 98.25 195 HIS B N 1
ATOM 3810 C CA . HIS B 1 195 ? 1.263 13.43 11.734 1 98.25 195 HIS B CA 1
ATOM 3811 C C . HIS B 1 195 ? 2.064 13.367 10.438 1 98.25 195 HIS B C 1
ATOM 3813 O O . HIS B 1 195 ? 1.601 12.812 9.445 1 98.25 195 HIS B O 1
ATOM 3819 N N . GLY B 1 196 ? 3.254 14 10.492 1 98 196 GLY B N 1
ATOM 3820 C CA . GLY B 1 196 ? 4.164 14.016 9.359 1 98 196 GLY B CA 1
ATOM 3821 C C . GLY B 1 196 ? 4.07 15.281 8.531 1 98 196 GLY B C 1
ATOM 3822 O O . GLY B 1 196 ? 5.051 15.703 7.918 1 98 196 GLY B O 1
ATOM 3823 N N . GLU B 1 197 ? 2.83 15.883 8.445 1 97.25 197 GLU B N 1
ATOM 3824 C CA . GLU B 1 197 ? 2.646 17.141 7.738 1 97.25 197 GLU B CA 1
ATOM 3825 C C . GLU B 1 197 ? 1.47 17.938 8.312 1 97.25 197 GLU B C 1
ATOM 3827 O O . GLU B 1 197 ? 0.509 18.234 7.598 1 97.25 197 GLU B O 1
ATOM 3832 N N . PRO B 1 198 ? 1.634 18.375 9.547 1 98.12 198 PRO B N 1
ATOM 3833 C CA . PRO B 1 198 ? 0.495 19.078 10.141 1 98.12 198 PRO B CA 1
ATOM 3834 C C . PRO B 1 198 ? 0.479 20.562 9.789 1 98.12 198 PRO B C 1
ATOM 3836 O O . PRO B 1 198 ? 0.247 21.406 10.664 1 98.12 198 PRO B O 1
ATOM 3839 N N . HIS B 1 199 ? 0.755 20.938 8.508 1 95.81 199 HIS B N 1
ATOM 3840 C CA . HIS B 1 199 ? 0.629 22.312 8.078 1 95.81 199 HIS B CA 1
ATOM 3841 C C . HIS B 1 199 ? -0.833 22.75 8.023 1 95.81 199 HIS B C 1
ATOM 3843 O O . HIS B 1 199 ? -1.734 21.906 8.117 1 95.81 199 HIS B O 1
ATOM 3849 N N . PRO B 1 200 ? -1.128 24.062 7.883 1 93.81 200 PRO B N 1
ATOM 3850 C CA . PRO B 1 200 ? -2.482 24.578 8.07 1 93.81 200 PRO B CA 1
ATOM 3851 C C . PRO B 1 200 ? -3.484 24 7.074 1 93.81 200 PRO B C 1
ATOM 3853 O O . PRO B 1 200 ? -4.676 23.906 7.379 1 93.81 200 PRO B O 1
ATOM 3856 N N . TRP B 1 201 ? -3.025 23.562 5.938 1 90.62 201 TRP B N 1
ATOM 3857 C CA . TRP B 1 201 ? -3.951 23.016 4.945 1 90.62 201 TRP B CA 1
ATOM 3858 C C . TRP B 1 201 ? -4.422 21.625 5.352 1 90.62 201 TRP B C 1
ATOM 3860 O O . TRP B 1 201 ? -5.383 21.094 4.781 1 90.62 201 TRP B O 1
ATOM 3870 N N . ASN B 1 202 ? -3.785 21.047 6.332 1 94.88 202 ASN B N 1
ATOM 3871 C CA . ASN B 1 202 ? -4.207 19.75 6.844 1 94.88 202 ASN B CA 1
ATOM 3872 C C . ASN B 1 202 ? -4.914 19.875 8.188 1 94.88 202 ASN B C 1
ATOM 3874 O O . ASN B 1 202 ? -4.898 18.938 8.992 1 94.88 202 ASN B O 1
ATOM 3878 N N . VAL B 1 203 ? -5.48 21.078 8.375 1 95.19 203 VAL B N 1
ATOM 3879 C CA . VAL B 1 203 ? -6.273 21.344 9.57 1 95.19 203 VAL B CA 1
ATOM 3880 C C . VAL B 1 203 ? -7.609 21.969 9.18 1 95.19 203 VAL B C 1
ATOM 3882 O O . VAL B 1 203 ? -7.641 22.984 8.477 1 95.19 203 VAL B O 1
ATOM 3885 N N . LEU B 1 204 ? -8.656 21.359 9.633 1 94.06 204 LEU B N 1
ATOM 3886 C CA . LEU B 1 204 ? -9.984 21.938 9.469 1 94.06 204 LEU B CA 1
ATOM 3887 C C . LEU B 1 204 ? -10.352 22.812 10.672 1 94.06 204 LEU B C 1
ATOM 3889 O O . LEU B 1 204 ? -10.258 22.359 11.82 1 94.06 204 LEU B O 1
ATOM 3893 N N . ASP B 1 205 ? -10.656 24 10.398 1 93.31 205 ASP B N 1
ATOM 3894 C CA . ASP B 1 205 ? -11.211 24.844 11.453 1 93.31 205 ASP B CA 1
ATOM 3895 C C . ASP B 1 205 ? -12.711 24.625 11.594 1 93.31 205 ASP B C 1
ATOM 3897 O O . ASP B 1 205 ? -13.492 25.031 10.727 1 93.31 205 ASP B O 1
ATOM 3901 N N . THR B 1 206 ? -13.117 24 12.727 1 91.88 206 THR B N 1
ATOM 3902 C CA . THR B 1 206 ? -14.523 23.656 12.906 1 91.88 206 THR B CA 1
ATOM 3903 C C . THR B 1 206 ? -15.109 24.375 14.117 1 91.88 206 THR B C 1
ATOM 3905 O O . THR B 1 206 ? -14.375 25 14.883 1 91.88 206 THR B O 1
ATOM 3908 N N . ARG B 1 207 ? -16.422 24.234 14.336 1 87.94 207 ARG B N 1
ATOM 3909 C CA . ARG B 1 207 ? -17.125 24.859 15.461 1 87.94 207 ARG B CA 1
ATOM 3910 C C . ARG B 1 207 ? -16.625 24.297 16.797 1 87.94 207 ARG B C 1
ATOM 3912 O O . ARG B 1 207 ? -16.609 25 17.797 1 87.94 207 ARG B O 1
ATOM 3919 N N . ASN B 1 208 ? -16.172 23.062 16.766 1 88.44 208 ASN B N 1
ATOM 3920 C CA . ASN B 1 208 ? -15.719 22.422 17.984 1 88.44 208 ASN B CA 1
ATOM 3921 C C . ASN B 1 208 ? -14.195 22.406 18.094 1 88.44 208 ASN B C 1
ATOM 3923 O O . ASN B 1 208 ? -13.625 21.656 18.875 1 88.44 208 ASN B O 1
ATOM 3927 N N . GLY B 1 209 ? -13.57 23.297 17.25 1 91.88 209 GLY B N 1
ATOM 3928 C CA . GLY B 1 209 ? -12.117 23.375 17.281 1 91.88 209 GLY B CA 1
ATOM 3929 C C . GLY B 1 209 ? -11.461 22.75 16.078 1 91.88 209 GLY B C 1
ATOM 3930 O O . GLY B 1 209 ? -12.141 22.203 15.203 1 91.88 209 GLY B O 1
ATOM 3931 N N . PRO B 1 210 ? -10.141 22.844 16.047 1 95.38 210 PRO B N 1
ATOM 3932 C CA . PRO B 1 210 ? -9.406 22.312 14.898 1 95.38 210 PRO B CA 1
ATOM 3933 C C . PRO B 1 210 ? -9.414 20.781 14.844 1 95.38 210 PRO B C 1
ATOM 3935 O O . PRO B 1 210 ? -9.344 20.125 15.891 1 95.38 210 PRO B O 1
ATOM 3938 N N . LEU B 1 211 ? -9.484 20.203 13.633 1 96.75 211 LEU B N 1
ATOM 3939 C CA . LEU B 1 211 ? -9.352 18.766 13.367 1 96.75 211 LEU B CA 1
ATOM 3940 C C . LEU B 1 211 ? -8.273 18.516 12.32 1 96.75 211 LEU B C 1
ATOM 3942 O O . LEU B 1 211 ? -8.297 19.109 11.242 1 96.75 211 LEU B O 1
ATOM 3946 N N . PHE B 1 212 ? -7.32 17.672 12.703 1 97.81 212 PHE B N 1
ATOM 3947 C CA . PHE B 1 212 ? -6.281 17.312 11.75 1 97.81 212 PHE B CA 1
ATOM 3948 C C . PHE B 1 212 ? -6.809 16.312 10.727 1 97.81 212 PHE B C 1
ATOM 3950 O O . PHE B 1 212 ? -7.598 15.43 11.062 1 97.81 212 PHE B O 1
ATOM 3957 N N . ILE B 1 213 ? -6.348 16.484 9.477 1 96.19 213 ILE B N 1
ATOM 3958 C CA . ILE B 1 213 ? -6.703 15.609 8.367 1 96.19 213 ILE B CA 1
ATOM 3959 C C . ILE B 1 213 ? -5.445 15.195 7.609 1 96.19 213 ILE B C 1
ATOM 3961 O O . ILE B 1 213 ? -4.363 15.727 7.852 1 96.19 213 ILE B O 1
ATOM 3965 N N . ASP B 1 214 ? -5.555 14.18 6.758 1 94.75 214 ASP B N 1
ATOM 3966 C CA . ASP B 1 214 ? -4.547 13.742 5.797 1 94.75 214 ASP B CA 1
ATOM 3967 C C . ASP B 1 214 ? -3.318 13.188 6.508 1 94.75 214 ASP B C 1
ATOM 3969 O O . ASP B 1 214 ? -2.262 13.82 6.523 1 94.75 214 ASP B O 1
ATOM 3973 N N . PHE B 1 215 ? -3.387 11.984 6.938 1 96.25 215 PHE B N 1
ATOM 3974 C CA . PHE B 1 215 ? -2.326 11.305 7.672 1 96.25 215 PHE B CA 1
ATOM 3975 C C . PHE B 1 215 ? -1.486 10.445 6.738 1 96.25 215 PHE B C 1
ATOM 3977 O O . PHE B 1 215 ? -0.975 9.398 7.141 1 96.25 215 PHE B O 1
ATOM 3984 N N . GLU B 1 216 ? -1.38 10.82 5.477 1 93.25 216 GLU B N 1
ATOM 3985 C CA . GLU B 1 216 ? -0.693 9.984 4.496 1 93.25 216 GLU B CA 1
ATOM 3986 C C . GLU B 1 216 ? 0.813 9.969 4.742 1 93.25 216 GLU B C 1
ATOM 3988 O O . GLU B 1 216 ? 1.509 9.055 4.309 1 93.25 216 GLU B O 1
ATOM 3993 N N . ASN B 1 217 ? 1.335 10.938 5.496 1 94.81 217 ASN B N 1
ATOM 3994 C CA . ASN B 1 217 ? 2.773 11.039 5.719 1 94.81 217 ASN B CA 1
ATOM 3995 C C . ASN B 1 217 ? 3.137 10.734 7.168 1 94.81 217 ASN B C 1
ATOM 3997 O O . ASN B 1 217 ? 4.184 11.164 7.656 1 94.81 217 ASN B O 1
ATOM 4001 N N . THR B 1 218 ? 2.229 10.031 7.832 1 96.5 218 THR B N 1
ATOM 4002 C CA . THR B 1 218 ? 2.525 9.617 9.195 1 96.5 218 THR B CA 1
ATOM 4003 C C . THR B 1 218 ? 3.863 8.891 9.266 1 96.5 218 THR B C 1
ATOM 4005 O O . THR B 1 218 ? 4.164 8.055 8.406 1 96.5 218 THR B O 1
ATOM 4008 N N . ALA B 1 219 ? 4.695 9.188 10.273 1 96.81 219 ALA B N 1
ATOM 4009 C CA . ALA B 1 219 ? 6.035 8.633 10.438 1 96.81 219 ALA B CA 1
ATOM 4010 C C . ALA B 1 219 ? 6.48 8.672 11.898 1 96.81 219 ALA B C 1
ATOM 4012 O O . ALA B 1 219 ? 5.859 9.352 12.719 1 96.81 219 ALA B O 1
ATOM 4013 N N . GLU B 1 220 ? 7.48 7.926 12.141 1 97.44 220 GLU B N 1
ATOM 4014 C CA . GLU B 1 220 ? 8.141 8.008 13.445 1 97.44 220 GLU B CA 1
ATOM 4015 C C . GLU B 1 220 ? 9.258 9.047 13.43 1 97.44 220 GLU B C 1
ATOM 4017 O O . GLU B 1 220 ? 9.977 9.188 12.438 1 97.44 220 GLU B O 1
ATOM 4022 N N . GLY B 1 221 ? 9.422 9.805 14.453 1 98 221 GLY B N 1
ATOM 4023 C CA . GLY B 1 221 ? 10.461 10.805 14.57 1 98 221 GLY B CA 1
ATOM 4024 C C . GLY B 1 221 ? 10.258 11.742 15.742 1 98 221 GLY B C 1
ATOM 4025 O O . GLY B 1 221 ? 9.352 11.539 16.562 1 98 221 GLY B O 1
ATOM 4026 N N . PRO B 1 222 ? 11.141 12.727 15.891 1 98.44 222 PRO B N 1
ATOM 4027 C CA . PRO B 1 222 ? 10.945 13.727 16.938 1 98.44 222 PRO B CA 1
ATOM 4028 C C . PRO B 1 222 ? 9.773 14.664 16.656 1 98.44 222 PRO B C 1
ATOM 4030 O O . PRO B 1 222 ? 9.539 15.023 15.5 1 98.44 222 PRO B O 1
ATOM 4033 N N . VAL B 1 223 ? 9.039 15.109 17.703 1 98.56 223 VAL B N 1
ATOM 4034 C CA . VAL B 1 223 ? 7.867 15.961 17.531 1 98.56 223 VAL B CA 1
ATOM 4035 C C . VAL B 1 223 ? 8.273 17.266 16.828 1 98.56 223 VAL B C 1
ATOM 4037 O O . VAL B 1 223 ? 7.449 17.891 16.172 1 98.56 223 VAL B O 1
ATOM 4040 N N . GLU B 1 224 ? 9.523 17.625 16.938 1 98.69 224 GLU B N 1
ATOM 4041 C CA . GLU B 1 224 ? 10.031 18.844 16.328 1 98.69 224 GLU B CA 1
ATOM 4042 C C . GLU B 1 224 ? 9.883 18.812 14.812 1 98.69 224 GLU B C 1
ATOM 4044 O O . GLU B 1 224 ? 9.711 19.844 14.18 1 98.69 224 GLU B O 1
ATOM 4049 N N . TYR B 1 225 ? 9.891 17.656 14.25 1 98.75 225 TYR B N 1
ATOM 4050 C CA . TYR B 1 225 ? 9.641 17.547 12.812 1 98.75 225 TYR B CA 1
ATOM 4051 C C . TYR B 1 225 ? 8.242 18.031 12.469 1 98.75 225 TYR B C 1
ATOM 4053 O O . TYR B 1 225 ? 8.07 18.812 11.523 1 98.75 225 TYR B O 1
ATOM 4061 N N . ASP B 1 226 ? 7.238 17.578 13.195 1 98.88 226 ASP B N 1
ATOM 4062 C CA . ASP B 1 226 ? 5.887 18.109 13.016 1 98.88 226 ASP B CA 1
ATOM 4063 C C . ASP B 1 226 ? 5.836 19.609 13.25 1 98.88 226 ASP B C 1
ATOM 4065 O O . ASP B 1 226 ? 5.219 20.344 12.484 1 98.88 226 ASP B O 1
ATOM 4069 N N . ILE B 1 227 ? 6.469 20.031 14.289 1 98.69 227 ILE B N 1
ATOM 4070 C CA . ILE B 1 227 ? 6.438 21.422 14.688 1 98.69 227 ILE B CA 1
ATOM 4071 C C . ILE B 1 227 ? 7.039 22.297 13.586 1 98.69 227 ILE B C 1
ATOM 4073 O O . ILE B 1 227 ? 6.609 23.422 13.375 1 98.69 227 ILE B O 1
ATOM 4077 N N . ALA B 1 228 ? 7.914 21.766 12.82 1 98.56 228 ALA B N 1
ATOM 4078 C CA . ALA B 1 228 ? 8.57 22.5 11.75 1 98.56 228 ALA B CA 1
ATOM 4079 C C . ALA B 1 228 ? 7.605 22.797 10.609 1 98.56 228 ALA B C 1
ATOM 4081 O O . ALA B 1 228 ? 7.887 23.625 9.742 1 98.56 228 ALA B O 1
ATOM 4082 N N . TRP B 1 229 ? 6.453 22.141 10.562 1 98.25 229 TRP B N 1
ATOM 4083 C CA . TRP B 1 229 ? 5.484 22.281 9.477 1 98.25 229 TRP B CA 1
ATOM 4084 C C . TRP B 1 229 ? 4.461 23.359 9.797 1 98.25 229 TRP B C 1
ATOM 4086 O O . TRP B 1 229 ? 3.695 23.781 8.93 1 98.25 229 TRP B O 1
ATOM 4096 N N . VAL B 1 230 ? 4.402 23.828 11.055 1 98.25 230 VAL B N 1
ATOM 4097 C CA . VAL B 1 230 ? 3.32 24.734 11.445 1 98.25 230 VAL B CA 1
ATOM 4098 C C . VAL B 1 230 ? 3.826 26.172 11.445 1 98.25 230 VAL B C 1
ATOM 4100 O O . VAL B 1 230 ? 5.035 26.406 11.414 1 98.25 230 VAL B O 1
ATOM 4103 N N . PRO B 1 231 ? 2.943 27.188 11.477 1 97.06 231 PRO B N 1
ATOM 4104 C CA . PRO B 1 231 ? 3.342 28.594 11.484 1 97.06 231 PRO B CA 1
ATOM 4105 C C . PRO B 1 231 ? 4.145 28.969 12.734 1 97.06 231 PRO B C 1
ATOM 4107 O O . PRO B 1 231 ? 3.982 28.344 13.789 1 97.06 231 PRO B O 1
ATOM 4110 N N . GLN B 1 232 ? 4.918 30.016 12.539 1 97.06 232 GLN B N 1
ATOM 4111 C CA . GLN B 1 232 ? 5.828 30.453 13.594 1 97.06 232 GLN B CA 1
ATOM 4112 C C . GLN B 1 232 ? 5.074 30.75 14.883 1 97.06 232 GLN B C 1
ATOM 4114 O O . GLN B 1 232 ? 5.527 30.375 15.969 1 97.06 232 GLN B O 1
ATOM 4119 N N . GLN B 1 233 ? 3.912 31.359 14.766 1 96.75 233 GLN B N 1
ATOM 4120 C CA . GLN B 1 233 ? 3.143 31.703 15.953 1 96.75 233 GLN B CA 1
ATOM 4121 C C . GLN B 1 233 ? 2.67 30.453 16.703 1 96.75 233 GLN B C 1
ATOM 4123 O O . GLN B 1 233 ? 2.473 30.484 17.906 1 96.75 233 GLN B O 1
ATOM 4128 N N . VAL B 1 234 ? 2.457 29.375 16 1 97.62 234 VAL B N 1
ATOM 4129 C CA . VAL B 1 234 ? 2.062 28.109 16.609 1 97.62 234 VAL B CA 1
ATOM 4130 C C . VAL B 1 234 ? 3.262 27.469 17.312 1 97.62 234 VAL B C 1
ATOM 4132 O O . VAL B 1 234 ? 3.137 26.953 18.422 1 97.62 234 VAL B O 1
ATOM 4135 N N . VAL B 1 235 ? 4.434 27.547 16.688 1 97.38 235 VAL B N 1
ATOM 4136 C CA . VAL B 1 235 ? 5.668 27.016 17.25 1 97.38 235 VAL B CA 1
ATOM 4137 C C . VAL B 1 235 ? 5.914 27.641 18.625 1 97.38 235 VAL B C 1
ATOM 4139 O O . VAL B 1 235 ? 6.238 26.922 19.578 1 97.38 235 VAL B O 1
ATOM 4142 N N . GLU B 1 236 ? 5.676 28.891 18.719 1 96.38 236 GLU B N 1
ATOM 4143 C CA . GLU B 1 236 ? 5.949 29.656 19.953 1 96.38 236 GLU B CA 1
ATOM 4144 C C . GLU B 1 236 ? 5.027 29.219 21.078 1 96.38 236 GLU B C 1
ATOM 4146 O O . GLU B 1 236 ? 5.336 29.438 22.25 1 96.38 236 GLU B O 1
ATOM 4151 N N . ARG B 1 237 ? 3.957 28.641 20.719 1 97.31 237 ARG B N 1
ATOM 4152 C CA . ARG B 1 237 ? 2.951 28.297 21.703 1 97.31 237 ARG B CA 1
ATOM 4153 C C . ARG B 1 237 ? 2.996 26.812 22.047 1 97.31 237 ARG B C 1
ATOM 4155 O O . ARG B 1 237 ? 2.303 26.359 22.953 1 97.31 237 ARG B O 1
ATOM 4162 N N . TYR B 1 238 ? 3.746 26.016 21.328 1 97.56 238 TYR B N 1
ATOM 4163 C CA . TYR B 1 238 ? 3.91 24.609 21.656 1 97.56 238 TYR B CA 1
ATOM 4164 C C . TYR B 1 238 ? 4.859 24.422 22.828 1 97.56 238 TYR B C 1
ATOM 4166 O O . TYR B 1 238 ? 5.973 24.953 22.828 1 97.56 238 TYR B O 1
ATOM 4174 N N . PRO B 1 239 ? 4.52 23.672 23.797 1 94.44 239 PRO B N 1
ATOM 4175 C CA . PRO B 1 239 ? 5.332 23.594 25.016 1 94.44 239 PRO B CA 1
ATOM 4176 C C . PRO B 1 239 ? 6.57 22.703 24.844 1 94.44 239 PRO B C 1
ATOM 4178 O O . PRO B 1 239 ? 6.508 21.672 24.172 1 94.44 239 PRO B O 1
ATOM 4181 N N . ASN B 1 240 ? 7.691 23.094 25.344 1 93.38 240 ASN B N 1
ATOM 4182 C CA . ASN B 1 240 ? 8.906 22.312 25.609 1 93.38 240 ASN B CA 1
ATOM 4183 C C . ASN B 1 240 ? 9.531 21.797 24.328 1 93.38 240 ASN B C 1
ATOM 4185 O O . ASN B 1 240 ? 10.109 20.719 24.297 1 93.38 240 ASN B O 1
ATOM 4189 N N . ALA B 1 241 ? 9.305 22.469 23.25 1 95.38 241 ALA B N 1
ATOM 4190 C CA . ALA B 1 241 ? 9.977 22.062 22.016 1 95.38 241 ALA B CA 1
ATOM 4191 C C . ALA B 1 241 ? 11.453 22.453 22.031 1 95.38 241 ALA B C 1
ATOM 4193 O O . ALA B 1 241 ? 11.805 23.547 22.516 1 95.38 241 ALA B O 1
ATOM 4194 N N . ASP B 1 242 ? 12.344 21.562 21.562 1 97.38 242 ASP B N 1
ATOM 4195 C CA . ASP B 1 242 ? 13.75 21.906 21.359 1 97.38 242 ASP B CA 1
ATOM 4196 C C . ASP B 1 242 ? 13.906 22.844 20.156 1 97.38 242 ASP B C 1
ATOM 4198 O O . ASP B 1 242 ? 13.898 22.406 19.016 1 97.38 242 ASP B O 1
ATOM 4202 N N . GLU B 1 243 ? 14.156 24.078 20.453 1 96.38 243 GLU B N 1
ATOM 4203 C CA . GLU B 1 243 ? 14.164 25.109 19.422 1 96.38 243 GLU B CA 1
ATOM 4204 C C . GLU B 1 243 ? 15.25 24.859 18.375 1 96.38 243 GLU B C 1
ATOM 4206 O O . GLU B 1 243 ? 15.062 25.141 17.188 1 96.38 243 GLU B O 1
ATOM 4211 N N . ASP B 1 244 ? 16.344 24.391 18.812 1 97.19 244 ASP B N 1
ATOM 4212 C CA . ASP B 1 244 ? 17.438 24.078 17.891 1 97.19 244 ASP B CA 1
ATOM 4213 C C . ASP B 1 244 ? 17.031 22.953 16.922 1 97.19 244 ASP B C 1
ATOM 4215 O O . ASP B 1 244 ? 17.266 23.031 15.727 1 97.19 244 ASP B O 1
ATOM 4219 N N . LEU B 1 245 ? 16.438 21.922 17.484 1 98.31 245 LEU B N 1
ATOM 4220 C CA . LEU B 1 245 ? 15.992 20.797 16.656 1 98.31 245 LEU B CA 1
ATOM 4221 C C . LEU B 1 245 ? 14.883 21.219 15.711 1 98.31 245 LEU B C 1
ATOM 4223 O O . LEU B 1 245 ? 14.836 20.781 14.562 1 98.31 245 LEU B O 1
ATOM 4227 N N . VAL B 1 246 ? 14 22.094 16.188 1 98.44 246 VAL B N 1
ATOM 4228 C CA . VAL B 1 246 ? 12.977 22.641 15.297 1 98.44 246 VAL B CA 1
ATOM 4229 C C . VAL B 1 246 ? 13.633 23.359 14.117 1 98.44 246 VAL B C 1
ATOM 4231 O O . VAL B 1 246 ? 13.195 23.219 12.977 1 98.44 246 VAL B O 1
ATOM 4234 N N . GLY B 1 247 ? 14.664 24.094 14.414 1 98 247 GLY B N 1
ATOM 4235 C CA . GLY B 1 247 ? 15.398 24.781 13.359 1 98 247 GLY B CA 1
ATOM 4236 C C . GLY B 1 247 ? 15.977 23.828 12.32 1 98 247 GLY B C 1
ATOM 4237 O O . GLY B 1 247 ? 15.867 24.078 11.117 1 98 247 GLY B O 1
ATOM 4238 N N . LEU B 1 248 ? 16.594 22.781 12.773 1 98.31 248 LEU B N 1
ATOM 4239 C CA . LEU B 1 248 ? 17.141 21.781 11.867 1 98.31 248 LEU B CA 1
ATOM 4240 C C . LEU B 1 248 ? 16.031 21.172 11.016 1 98.31 248 LEU B C 1
ATOM 4242 O O . LEU B 1 248 ? 16.172 21.047 9.797 1 98.31 248 LEU B O 1
ATOM 4246 N N . CYS B 1 249 ? 14.945 20.828 11.641 1 98.62 249 CYS B N 1
ATOM 4247 C CA . CYS B 1 249 ? 13.82 20.219 10.938 1 98.62 249 CYS B CA 1
ATOM 4248 C C . CYS B 1 249 ? 13.219 21.188 9.93 1 98.62 249 CYS B C 1
ATOM 4250 O O . CYS B 1 249 ? 12.773 20.781 8.852 1 98.62 249 CYS B O 1
ATOM 4252 N N . ARG B 1 250 ? 13.227 22.438 10.25 1 98.19 250 ARG B N 1
ATOM 4253 C CA . ARG B 1 250 ? 12.719 23.453 9.328 1 98.19 250 ARG B CA 1
ATOM 4254 C C . ARG B 1 250 ? 13.508 23.453 8.023 1 98.19 250 ARG B C 1
ATOM 4256 O O . ARG B 1 250 ? 12.93 23.547 6.941 1 98.19 250 ARG B O 1
ATOM 4263 N N . GLY B 1 251 ? 14.812 23.406 8.18 1 98.38 251 GLY B N 1
ATOM 4264 C CA . GLY B 1 251 ? 15.633 23.297 6.98 1 98.38 251 GLY B CA 1
ATOM 4265 C C . GLY B 1 251 ? 15.273 22.094 6.117 1 98.38 251 GLY B C 1
ATOM 4266 O O . GLY B 1 251 ? 15.156 22.219 4.898 1 98.38 251 GLY B O 1
ATOM 4267 N N . VAL B 1 252 ? 15.07 20.969 6.711 1 98.69 252 VAL B N 1
ATOM 4268 C CA . VAL B 1 252 ? 14.695 19.75 6.012 1 98.69 252 VAL B CA 1
ATOM 4269 C C . VAL B 1 252 ? 13.344 19.938 5.332 1 98.69 252 VAL B C 1
ATOM 4271 O O . VAL B 1 252 ? 13.172 19.578 4.164 1 98.69 252 VAL B O 1
ATOM 4274 N N . VAL B 1 253 ? 12.406 20.516 6.027 1 98.38 253 VAL B N 1
ATOM 4275 C CA . VAL B 1 253 ? 11.055 20.719 5.508 1 98.38 253 VAL B CA 1
ATOM 4276 C C . VAL B 1 253 ? 11.109 21.641 4.289 1 98.38 253 VAL B C 1
ATOM 4278 O O . VAL B 1 253 ? 10.477 21.359 3.27 1 98.38 253 VAL B O 1
ATOM 4281 N N . LEU B 1 254 ? 11.875 22.703 4.375 1 97.75 254 LEU B N 1
ATOM 42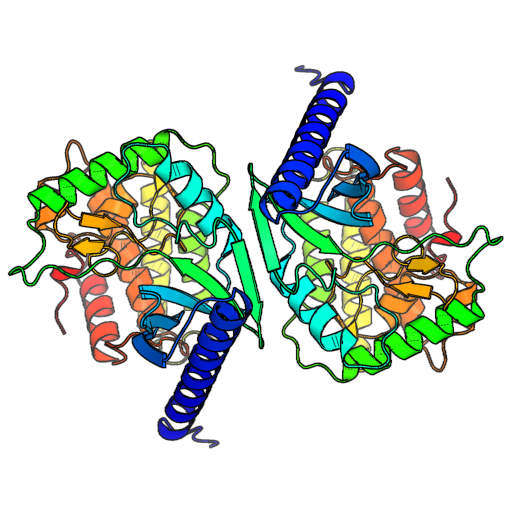82 C CA . LEU B 1 254 ? 12.031 23.609 3.242 1 97.75 254 LEU B CA 1
ATOM 4283 C C . LEU B 1 254 ? 12.617 22.875 2.039 1 97.75 254 LEU B C 1
ATOM 4285 O O . LEU B 1 254 ? 12.188 23.094 0.905 1 97.75 254 LEU B O 1
ATOM 4289 N N . ALA B 1 255 ? 13.578 22.016 2.289 1 98.25 255 ALA B N 1
ATOM 4290 C CA . ALA B 1 255 ? 14.211 21.266 1.21 1 98.25 255 ALA B CA 1
ATOM 4291 C C . ALA B 1 255 ? 13.227 20.281 0.571 1 98.25 255 ALA B C 1
ATOM 4293 O O . ALA B 1 255 ? 13.219 20.125 -0.65 1 98.25 255 ALA B O 1
ATOM 4294 N N . ILE B 1 256 ? 12.414 19.656 1.388 1 96.94 256 ILE B N 1
ATOM 4295 C CA . ILE B 1 256 ? 11.406 18.719 0.894 1 96.94 256 ILE B CA 1
ATOM 4296 C C . ILE B 1 256 ? 10.414 19.469 -0.002 1 96.94 256 ILE B C 1
ATOM 4298 O O . ILE B 1 256 ? 10.133 19.031 -1.119 1 96.94 256 ILE B O 1
ATOM 4302 N N . ILE B 1 257 ? 9.953 20.594 0.449 1 94.81 257 ILE B N 1
ATOM 4303 C CA . ILE B 1 257 ? 8.977 21.375 -0.307 1 94.81 257 ILE B CA 1
ATOM 4304 C C . ILE B 1 257 ? 9.602 21.875 -1.605 1 94.81 257 ILE B C 1
ATOM 4306 O O . ILE B 1 257 ? 8.984 21.797 -2.67 1 94.81 257 ILE B O 1
ATOM 4310 N N . ALA B 1 258 ? 10.828 22.344 -1.521 1 95.12 258 ALA B N 1
ATOM 4311 C CA . ALA B 1 258 ? 11.516 22.797 -2.727 1 95.12 258 ALA B CA 1
ATOM 4312 C C . ALA B 1 258 ? 11.609 21.672 -3.756 1 95.12 258 ALA B C 1
ATOM 4314 O O . ALA B 1 258 ? 11.344 21.891 -4.941 1 95.12 258 ALA B O 1
ATOM 4315 N N . THR B 1 259 ? 11.992 20.516 -3.277 1 95.31 259 THR B N 1
ATOM 4316 C CA . THR B 1 259 ? 12.102 19.375 -4.164 1 95.31 259 THR B CA 1
ATOM 4317 C C . THR B 1 259 ? 10.766 19.062 -4.836 1 95.31 259 THR B C 1
ATOM 4319 O O . THR B 1 259 ? 10.711 18.844 -6.043 1 95.31 259 THR B O 1
ATOM 4322 N N . HIS B 1 260 ? 9.711 19.109 -4.051 1 91.31 260 HIS B N 1
ATOM 4323 C CA . HIS B 1 260 ? 8.383 18.844 -4.594 1 91.31 260 HIS B CA 1
ATOM 4324 C C . HIS B 1 260 ? 8 19.875 -5.652 1 91.31 260 HIS B C 1
ATOM 4326 O O . HIS B 1 260 ? 7.457 19.516 -6.699 1 91.31 260 HIS B O 1
ATOM 4332 N N . ARG B 1 261 ? 8.312 21.094 -5.383 1 90.12 261 ARG B N 1
ATOM 4333 C CA . ARG B 1 261 ? 7.949 22.172 -6.289 1 90.12 261 ARG B CA 1
ATOM 4334 C C . ARG B 1 261 ? 8.672 22.031 -7.625 1 90.12 261 ARG B C 1
ATOM 4336 O O . ARG B 1 261 ? 8.156 22.453 -8.664 1 90.12 261 ARG B O 1
ATOM 4343 N N . TRP B 1 262 ? 9.758 21.391 -7.633 1 91 262 TRP B N 1
ATOM 4344 C CA . TRP B 1 262 ? 10.555 21.266 -8.852 1 91 262 TRP B CA 1
ATOM 4345 C C . TRP B 1 262 ? 10.359 19.906 -9.492 1 91 262 TRP B C 1
ATOM 4347 O O . TRP B 1 262 ? 10.953 19.609 -10.531 1 91 262 TRP B O 1
ATOM 4357 N N . SER B 1 263 ? 9.539 19.125 -8.906 1 89.12 263 SER B N 1
ATOM 4358 C CA . SER B 1 263 ? 9.25 17.797 -9.461 1 89.12 263 SER B CA 1
ATOM 4359 C C . SER B 1 263 ? 8.25 17.891 -10.602 1 89.12 263 SER B C 1
ATOM 4361 O O . SER B 1 263 ? 7.32 18.688 -10.57 1 89.12 263 SER B O 1
ATOM 4363 N N . ARG B 1 264 ? 8.406 17.062 -11.625 1 80.25 264 ARG B N 1
ATOM 4364 C CA . ARG B 1 264 ? 7.539 17.016 -12.797 1 80.25 264 ARG B CA 1
ATOM 4365 C C . ARG B 1 264 ? 6.09 16.75 -12.391 1 80.25 264 ARG B C 1
ATOM 4367 O O . ARG B 1 264 ? 5.164 17.266 -13.008 1 80.25 264 ARG B O 1
ATOM 4374 N N . GLY B 1 265 ? 5.852 16.047 -11.391 1 70.62 265 GLY B N 1
ATOM 4375 C CA . GLY B 1 265 ? 4.5 15.656 -11.023 1 70.62 265 GLY B CA 1
ATOM 4376 C C . GLY B 1 265 ? 3.873 16.594 -10.008 1 70.62 265 GLY B C 1
ATOM 4377 O O . GLY B 1 265 ? 2.803 16.297 -9.469 1 70.62 265 GLY B O 1
ATOM 4378 N N . ASP B 1 266 ? 4.566 17.703 -9.828 1 70.94 266 ASP B N 1
ATOM 4379 C CA . ASP B 1 266 ? 4.047 18.609 -8.797 1 70.94 266 ASP B CA 1
ATOM 4380 C C . ASP B 1 266 ? 2.717 19.219 -9.234 1 70.94 266 ASP B C 1
ATOM 4382 O O . ASP B 1 266 ? 2.619 19.797 -10.32 1 70.94 266 ASP B O 1
ATOM 4386 N N . GLN B 1 267 ? 1.723 19.016 -8.484 1 62.22 267 GLN B N 1
ATOM 4387 C CA . GLN B 1 267 ? 0.387 19.516 -8.805 1 62.22 267 GLN B CA 1
ATOM 4388 C C . GLN B 1 267 ? -0.058 20.578 -7.801 1 62.22 267 GLN B C 1
ATOM 4390 O O . GLN B 1 267 ? -1.246 20.891 -7.707 1 62.22 267 GLN B O 1
ATOM 4395 N N . HIS B 1 268 ? 0.957 21.062 -7.051 1 66.69 268 HIS B N 1
ATOM 4396 C CA . HIS B 1 268 ? 0.574 22.062 -6.047 1 66.69 268 HIS B CA 1
ATOM 4397 C C . HIS B 1 268 ? -0.007 23.312 -6.699 1 66.69 268 HIS B C 1
ATOM 4399 O O . HIS B 1 268 ? 0.506 23.781 -7.715 1 66.69 268 HIS B O 1
ATOM 4405 N N . PRO B 1 269 ? -1.099 23.688 -6.109 1 56.81 269 PRO B N 1
ATOM 4406 C CA . PRO B 1 269 ? -1.832 24.781 -6.742 1 56.81 269 PRO B CA 1
ATOM 4407 C C . PRO B 1 269 ? -0.976 26.031 -6.93 1 56.81 269 PRO B C 1
ATOM 4409 O O . PRO B 1 269 ? -1.278 26.875 -7.785 1 56.81 269 PRO B O 1
ATOM 4412 N N . SER B 1 270 ? -0.065 26.094 -6.004 1 58.31 270 SER B N 1
ATOM 4413 C CA . SER B 1 270 ? 0.706 27.312 -6.18 1 58.31 270 SER B CA 1
ATOM 4414 C C . SER B 1 270 ? 1.64 27.219 -7.379 1 58.31 270 SER B C 1
ATOM 4416 O O . SER B 1 270 ? 2.234 28.219 -7.797 1 58.31 270 SER B O 1
ATOM 4418 N N . GLY B 1 271 ? 1.549 25.906 -8.109 1 57.19 271 GLY B N 1
ATOM 4419 C CA . GLY B 1 271 ? 2.16 25.266 -9.258 1 57.19 271 GLY B CA 1
ATOM 4420 C C . GLY B 1 271 ? 3.16 26.156 -9.977 1 57.19 271 GLY B C 1
ATOM 4421 O O . GLY B 1 271 ? 3.637 25.812 -11.062 1 57.19 271 GLY B O 1
ATOM 4422 N N . GLY B 1 272 ? 3.498 27.328 -9.328 1 62.34 272 GLY B N 1
ATOM 4423 C CA . GLY B 1 272 ? 4.402 28.031 -10.227 1 62.34 272 GLY B CA 1
ATOM 4424 C C . GLY B 1 272 ? 5.855 27.953 -9.789 1 62.34 272 GLY B C 1
ATOM 4425 O O . GLY B 1 272 ? 6.148 27.516 -8.68 1 62.34 272 GLY B O 1
ATOM 4426 N N . ARG B 1 273 ? 6.773 28.016 -10.609 1 79.12 273 ARG B N 1
ATOM 4427 C CA . ARG B 1 273 ? 8.219 28 -10.414 1 79.12 273 ARG B CA 1
ATOM 4428 C C . ARG B 1 273 ? 8.664 29.094 -9.453 1 79.12 273 ARG B C 1
ATOM 4430 O O . ARG B 1 273 ? 9.719 28.984 -8.828 1 79.12 273 ARG B O 1
ATOM 4437 N N . ARG B 1 274 ? 7.699 29.984 -9.125 1 86.1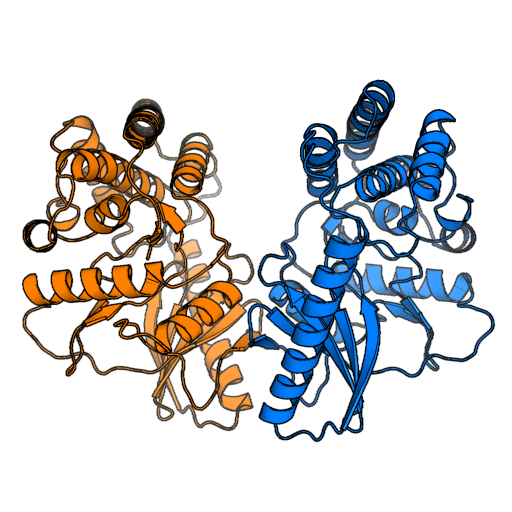2 274 ARG B N 1
ATOM 4438 C CA . ARG B 1 274 ? 8.047 31.062 -8.195 1 86.12 274 ARG B CA 1
ATOM 4439 C C . ARG B 1 274 ? 8.195 30.516 -6.773 1 86.12 274 ARG B C 1
ATOM 4441 O O . ARG B 1 274 ? 9.109 30.922 -6.047 1 86.12 274 ARG B O 1
ATOM 4448 N N . SER B 1 275 ? 7.289 29.688 -6.355 1 88.25 275 SER B N 1
ATOM 4449 C CA . SER B 1 275 ? 7.395 29.109 -5.027 1 88.25 275 SER B CA 1
ATOM 4450 C C . SER B 1 275 ? 8.648 28.234 -4.906 1 88.25 275 SER B C 1
ATOM 4452 O O . SER B 1 275 ? 9.344 28.281 -3.887 1 88.25 275 SER B O 1
ATOM 4454 N N . GLY B 1 276 ? 8.922 27.531 -5.98 1 91.06 276 GLY B N 1
ATOM 4455 C CA . GLY B 1 276 ? 10.133 26.719 -5.984 1 91.06 276 GLY B CA 1
ATOM 4456 C C . GLY B 1 276 ? 11.398 27.531 -5.77 1 91.06 276 GLY B C 1
ATOM 4457 O O . GLY B 1 276 ? 12.266 27.156 -4.984 1 91.06 276 GLY B O 1
ATOM 4458 N N . LEU B 1 277 ? 11.43 28.656 -6.445 1 93.38 277 LEU B N 1
ATOM 4459 C CA . LEU B 1 277 ? 12.578 29.547 -6.309 1 93.38 277 LEU B CA 1
ATOM 4460 C C . LEU B 1 277 ? 12.641 30.141 -4.906 1 93.38 277 LEU B C 1
ATOM 4462 O O . LEU B 1 277 ? 13.719 30.281 -4.332 1 93.38 277 LEU B O 1
ATOM 4466 N N . ALA B 1 278 ? 11.539 30.5 -4.391 1 94.62 278 ALA B N 1
ATOM 4467 C CA . ALA B 1 278 ? 11.492 31.094 -3.059 1 94.62 278 ALA B CA 1
ATOM 4468 C C . ALA B 1 278 ? 12.055 30.141 -2.008 1 94.62 278 ALA B C 1
ATOM 4470 O O . ALA B 1 278 ? 12.805 30.547 -1.123 1 94.62 278 ALA B O 1
ATOM 4471 N N . PHE B 1 279 ? 11.695 28.891 -2.1 1 95.44 279 PHE B N 1
ATOM 4472 C CA . PHE B 1 279 ? 12.172 27.906 -1.125 1 95.44 279 PHE B CA 1
ATOM 4473 C C . PHE B 1 279 ? 13.664 27.656 -1.302 1 95.44 279 PHE B C 1
ATOM 4475 O O . PHE B 1 279 ? 14.391 27.484 -0.321 1 95.44 279 PHE B O 1
ATOM 4482 N N . LEU B 1 280 ? 14.109 27.625 -2.525 1 96.75 280 LEU B N 1
ATOM 4483 C CA . LEU B 1 280 ? 15.539 27.484 -2.775 1 96.75 280 LEU B CA 1
ATOM 4484 C C . LEU B 1 280 ? 16.312 28.672 -2.199 1 96.75 280 LEU B C 1
ATOM 4486 O O . LEU B 1 280 ? 17.359 28.5 -1.581 1 96.75 280 LEU B O 1
ATOM 4490 N N . ASN B 1 281 ? 15.789 29.828 -2.408 1 96.69 281 ASN B N 1
ATOM 4491 C CA . ASN B 1 281 ? 16.438 31.031 -1.887 1 96.69 281 ASN B CA 1
ATOM 4492 C C . ASN B 1 281 ? 16.484 31.016 -0.362 1 96.69 281 ASN B C 1
ATOM 4494 O O . ASN B 1 281 ? 17.484 31.406 0.232 1 96.69 281 ASN B O 1
ATOM 4498 N N . ALA B 1 282 ? 15.422 30.625 0.234 1 97.19 282 ALA B N 1
ATOM 4499 C CA . ALA B 1 282 ? 15.406 30.516 1.69 1 97.19 282 ALA B CA 1
ATOM 4500 C C . ALA B 1 282 ? 16.516 29.594 2.18 1 97.19 282 ALA B C 1
ATOM 4502 O O . ALA B 1 282 ? 17.172 29.875 3.178 1 97.19 282 ALA B O 1
ATOM 4503 N N . LEU B 1 283 ? 16.688 28.516 1.523 1 97.56 283 LEU B N 1
ATOM 4504 C CA . LEU B 1 283 ? 17.734 27.562 1.896 1 97.56 283 LEU B CA 1
ATOM 4505 C C . LEU B 1 283 ? 19.125 28.156 1.703 1 97.56 283 LEU B C 1
ATOM 4507 O O . LEU B 1 283 ? 20 27.953 2.533 1 97.56 283 LEU B O 1
ATOM 4511 N N . ARG B 1 284 ? 19.297 28.859 0.655 1 96.69 284 ARG B N 1
ATOM 4512 C CA . ARG B 1 284 ? 20.578 29.484 0.343 1 96.69 284 ARG B CA 1
ATOM 4513 C C . ARG B 1 284 ? 20.984 30.484 1.416 1 96.69 284 ARG B C 1
ATOM 4515 O O . ARG B 1 284 ? 22.172 30.641 1.726 1 96.69 284 ARG B O 1
ATOM 4522 N N . ASP B 1 285 ? 20 31.156 1.935 1 96.25 285 ASP B N 1
ATOM 4523 C CA . ASP B 1 285 ? 20.25 32.156 2.965 1 96.25 285 ASP B CA 1
ATOM 4524 C C . ASP B 1 285 ? 20.797 31.516 4.238 1 96.25 285 ASP B C 1
ATOM 4526 O O . ASP B 1 285 ? 21.438 32.188 5.051 1 96.25 285 ASP B O 1
ATOM 4530 N N . GLY B 1 286 ? 20.516 30.234 4.422 1 95.25 286 GLY B N 1
ATOM 4531 C CA . GLY B 1 286 ? 21.047 29.531 5.574 1 95.25 286 GLY B CA 1
ATOM 4532 C C . GLY B 1 286 ? 20.25 29.781 6.844 1 95.25 286 GLY B C 1
ATOM 4533 O O . GLY B 1 286 ? 19.266 30.531 6.828 1 95.25 286 GLY B O 1
ATOM 4534 N N . PRO B 1 287 ? 20.625 29.156 7.895 1 95.44 287 PRO B N 1
ATOM 4535 C CA . PRO B 1 287 ? 19.922 29.312 9.164 1 95.44 287 PRO B CA 1
ATOM 4536 C C . PRO B 1 287 ? 20.156 30.672 9.812 1 95.44 287 PRO B C 1
ATOM 4538 O O . PRO B 1 287 ? 21.203 31.281 9.602 1 95.44 287 PRO B O 1
ATOM 4541 N N . PRO B 1 288 ? 19.203 31.125 10.703 1 96.19 288 PRO B N 1
ATOM 4542 C CA . PRO B 1 288 ? 17.953 30.453 11.047 1 96.19 288 PRO B CA 1
ATOM 4543 C C . PRO B 1 288 ? 16.938 30.484 9.906 1 96.19 288 PRO B C 1
ATOM 4545 O O . PRO B 1 288 ? 16.578 31.547 9.422 1 96.19 288 PRO B O 1
ATOM 4548 N N . TRP B 1 289 ? 16.422 29.375 9.555 1 96.44 289 TRP B N 1
ATOM 4549 C CA . TRP B 1 289 ? 15.477 29.25 8.445 1 96.44 289 TRP B CA 1
ATOM 4550 C C . TRP B 1 289 ? 14.094 29.75 8.852 1 96.44 289 TRP B C 1
ATOM 4552 O O . TRP B 1 289 ? 13.68 29.594 10 1 96.44 289 TRP B O 1
ATOM 4562 N N . PRO B 1 290 ? 13.375 30.312 7.887 1 96.44 290 PRO B N 1
ATOM 4563 C CA . PRO B 1 290 ? 12.016 30.781 8.164 1 96.44 290 PRO B CA 1
ATOM 4564 C C . PRO B 1 290 ? 11.008 29.641 8.32 1 96.44 290 PRO B C 1
ATOM 4566 O O . PRO B 1 290 ? 11.219 28.547 7.785 1 96.44 290 PRO B O 1
ATOM 4569 N N . ALA B 1 291 ? 9.945 29.938 9.148 1 95.94 291 ALA B N 1
ATOM 4570 C CA . ALA B 1 291 ? 8.789 29.047 9.117 1 95.94 291 ALA B CA 1
ATOM 4571 C C . ALA B 1 291 ? 8.117 29.062 7.746 1 95.94 291 ALA B C 1
ATOM 4573 O O . ALA B 1 291 ? 8.352 29.984 6.945 1 95.94 291 ALA B O 1
ATOM 4574 N N . LEU B 1 292 ? 7.324 28.047 7.488 1 92.75 292 LEU B N 1
ATOM 4575 C CA . LEU B 1 292 ? 6.73 27.875 6.164 1 92.75 292 LEU B CA 1
ATOM 4576 C C . LEU B 1 292 ? 5.895 29.094 5.785 1 92.75 292 LEU B C 1
ATOM 4578 O O . LEU B 1 292 ? 5.918 29.531 4.637 1 92.75 292 LEU B O 1
ATOM 4582 N N . ASP B 1 293 ? 5.16 29.656 6.809 1 92.5 293 ASP B N 1
ATOM 4583 C CA . ASP B 1 293 ? 4.254 30.766 6.539 1 92.5 293 ASP B CA 1
ATOM 4584 C C . ASP B 1 293 ? 5.027 32.062 6.309 1 92.5 293 ASP B C 1
ATOM 4586 O O . ASP B 1 293 ? 4.457 33.062 5.883 1 92.5 293 ASP B O 1
ATOM 4590 N N . GLU B 1 294 ? 6.336 32.031 6.488 1 94.44 294 GLU B N 1
ATOM 4591 C CA . GLU B 1 294 ? 7.168 33.219 6.336 1 94.44 294 GLU B CA 1
ATOM 4592 C C . GLU B 1 294 ? 7.852 33.25 4.973 1 94.44 294 GLU B C 1
ATOM 4594 O O . GLU B 1 294 ? 8.477 34.219 4.602 1 94.44 294 GLU B O 1
ATOM 4599 N N . VAL B 1 295 ? 7.801 32.156 4.266 1 92.94 295 VAL B N 1
ATOM 4600 C CA . VAL B 1 295 ? 8.336 32.094 2.91 1 92.94 295 VAL B CA 1
ATOM 4601 C C . VAL B 1 295 ? 7.34 32.75 1.941 1 92.94 295 VAL B C 1
ATOM 4603 O O . VAL B 1 295 ? 6.227 32.25 1.776 1 92.94 295 VAL B O 1
ATOM 4606 N N . THR B 1 296 ? 7.719 33.812 1.351 1 89.38 296 THR B N 1
ATOM 4607 C CA . THR B 1 296 ? 6.82 34.562 0.469 1 89.38 296 THR B CA 1
ATOM 4608 C C . THR B 1 296 ? 7.305 34.469 -0.976 1 89.38 296 THR B C 1
ATOM 4610 O O . THR B 1 296 ? 8.508 34.438 -1.229 1 89.38 296 THR B O 1
ATOM 4613 N N . TRP B 1 297 ? 6.34 34.469 -1.919 1 86.38 297 TRP B N 1
ATOM 4614 C CA . TRP B 1 297 ? 6.668 34.469 -3.342 1 86.38 297 TRP B CA 1
ATOM 4615 C C . TRP B 1 297 ? 5.57 35.188 -4.145 1 86.38 297 TRP B C 1
ATOM 4617 O O . TRP B 1 297 ? 4.43 35.281 -3.688 1 86.38 297 TRP B O 1
#

Sequence (594 aa):
MLLRTVGGHKQVEAARARRAVDAAISTVSSLGLTVDDAVVLSDSNRLVVRLTPCDIVARVTPLTHFASAELEVDLVTRLAQTDSPVAALEARVGPRVFVRDGFKITMWTYFEPVQSRGLPPADYAQALKRLHAGLRQLDFTTPHVMDRIAATQRDVANRDVTPELADADRALLADTLRDLGRSIVDRRAPEQLLHGEPHPWNVLDTRNGPLFIDFENTAEGPVEYDIAWVPQQVVERYPNADEDLVGLCRGVVLAIIATHRWSRGDQHPSGGRRSGLAFLNALRDGPPWPALDEVTWMLLRTVGGHKQVEAARARRAVDAAISTVSSLGLTVDDAVVLSDSNRLVVRLTPCDIVARVTPLTHFASAELEVDLVTRLAQTDSPVAALEARVGPRVFVRDGFKITMWTYFEPVQSRGLPPADYAQALKRLHAGLRQLDFTTPHVMDRIAATQRDVANRDVTPELADADRALLADTLRDLGRSIVDRRAPEQLLHGEPHPWNVLDTRNGPLFIDFENTAEGPVEYDIAWVPQQVVERYPNADEDLVGLCRGVVLAIIATHRWSRGDQHPSGGRRSGLAFLNALRDGPPWPALDEVTW

Solvent-accessible surface area (backbone atoms only — not comparable to full-atom values): 32231 Å² total; per-residue (Å²): 133,82,72,81,45,76,65,56,56,52,48,53,49,49,51,50,50,51,51,43,51,51,39,49,53,53,51,46,43,74,72,76,46,60,70,82,48,76,46,80,75,44,72,56,90,39,39,32,31,39,32,29,81,63,54,35,26,36,41,36,27,51,62,84,49,85,60,57,64,59,57,38,46,48,50,47,57,56,40,63,75,43,86,28,42,54,64,51,61,22,76,95,77,43,57,45,39,36,44,47,97,67,25,37,33,38,53,25,54,62,72,68,70,51,90,62,100,61,81,54,39,62,60,50,20,51,42,50,52,38,34,45,57,38,35,59,72,56,91,72,94,60,54,43,53,66,54,54,52,52,49,49,43,50,42,58,72,30,53,84,41,22,65,79,56,50,70,69,57,38,50,50,45,46,49,48,46,52,54,40,49,50,53,53,61,71,61,70,62,74,65,38,49,43,53,54,54,56,23,72,90,28,43,44,49,35,90,91,44,62,25,41,49,78,52,71,50,40,19,31,37,42,69,37,52,36,49,29,42,28,41,59,68,23,50,73,55,38,80,87,63,59,64,68,55,23,46,44,30,23,48,45,50,42,44,49,49,24,50,44,53,43,25,74,81,47,52,49,87,79,66,41,67,54,52,25,49,36,35,49,49,48,57,71,69,38,81,86,53,67,37,61,77,67,65,69,114,133,85,72,81,45,76,66,55,57,51,46,53,49,49,52,49,50,51,52,45,51,50,40,50,52,52,52,46,43,74,71,75,44,62,71,82,47,77,45,80,74,45,72,55,91,38,38,31,31,41,33,29,81,64,53,35,26,36,41,37,28,52,62,84,49,84,58,57,64,60,57,39,46,49,50,49,58,55,38,64,75,44,84,30,43,54,64,50,61,23,77,95,77,44,58,47,37,36,46,45,96,68,25,36,34,39,52,24,53,64,73,69,70,51,89,62,102,62,81,52,38,61,60,51,20,51,42,50,52,37,34,45,57,38,36,60,72,55,92,74,94,60,54,41,52,65,53,54,51,51,50,48,44,49,42,61,72,31,53,86,40,23,65,79,56,49,68,69,56,38,50,50,45,44,49,49,47,52,53,40,50,50,54,55,61,71,62,68,62,74,64,38,51,42,53,54,54,56,23,73,90,27,45,44,50,36,91,90,43,61,24,41,48,77,52,73,52,40,19,32,38,43,69,37,52,37,48,28,41,27,42,57,68,23,49,74,55,38,80,90,64,59,64,68,55,23,45,44,32,22,48,44,50,40,45,50,50,25,50,45,53,43,24,74,81,47,51,50,86,78,67,41,67,54,54,25,49,39,35,47,49,49,58,69,68,38,79,87,53,67,36,62,78,68,65,69,114

Radius of gyration: 25.87 Å; Cα contacts (8 Å, |Δi|>4): 991; chains: 2; bounding box: 57×72×56 Å

pLDDT: mean 91.38, std 12.5, range [22.16, 98.88]

Organism: NCBI:txid175570

Foldseek 3Di:
DPCCDPVVVVVVLVVVLVVQQVQVQVVCVVLVDDFDDWDFPDDFQWTWIATPDSGKIKTKHAPPDPFDLLQVLVVLVQLVVFPAQAFHFDPSVHRDWDDDDRITMGITHHFDFDPDPDADLLLVLVNQVRNQVSQQPDDDDDAAPLVLLVVLLVLLVDCLFQVPQDPVLSVLLNCLSVVLSVVQVVVVDDKTKHLQAQEPVQWGQHPVGIHGHDSRRIHIGDVLLNLLRYAPSNNVNHPPDDPVSVQSSVSSVLSSVLSLLSTPSGPPPVNDCVLNVQSSVQSVVPPSGHRPVPRDD/DPCCDPVNVVVVLVVVLVVQQVQVQVVCVVLVDDFDDWDFPDDFQWTWIATPDSGKIKTKHAPPDPFDLLQVLVVLVQLVVFPAQAFHFDPSVHRDWDDDDRITMGITHHFDFDPDPDADLLLLLVNQVRNQVSQQVDDDDDAAPLVLLVVLLVLLVDCLFQVPQDPVLSVLLNCLSVVLSVVQVVVVDDKTKHLQAQEPVQWGQHPVGIHGHDSRRIHIGDSLLNLLNYAPSNNVNHPPDDPVSVQSSVSSVLSSVLSLLRTPSGPPPVNDCVLNVQSSVQSVVPPSGHRPVPRDD

Secondary structure (DSSP, 8-state):
-----HHHHHHHHHHHHHHHHHHHHHHHHHTT--EEEEEEEEESSSEEEEEEETTEEEEEEETT-SS-HHHHHHHHHHHTTTT--BPPBPTTT-SEEEEETTEEEEEEE--PPP--S---HHHHHHHHHHHHHHHHT------BHHHHHHHHHHHHH-TTTSTT--HHHHHHHHHHHHHHHHHHHHH----EEE-S---GGGEEEETTEEEE---TT-EEE-HHHHHTTS-HHHHTTSTT--HHHHHHHHHHHHHHHHHHHTSTT---TT-SHHHHHHHHHHHHH-SSPPPGGG---/-----HHHHHHHHHHHHHHHHHHHHHHHHHTT--EEEEEEEEESSSEEEEEEETTEEEEEEETT-SS-HHHHHHHHHHHTTTT--BPPBPTTT-SEEEEETTEEEEEEE--PPP--S---HHHHHHHHHHHHHHHHT------BHHHHHHHHHHHHH-TTTSTT--HHHHHHHHHHHHHHHHHHHHH----EEE-S---GGGEEEETTEEEE---TT-EEE-HHHHHTTS-HHHHTTSTT--HHHHHHHHHHHHHHHHHHHTSTT---TT-SHHHHHHHHHHHHH-SSPPPGGG---